Protein AF-0000000086753015 (afdb_homodimer)

Radius of gyration: 25.17 Å; Cα contacts (8 Å, |Δi|>4): 1029; chains: 2; bounding box: 59×76×66 Å

Nearest PDB structures (foldseek):
  5che-assembly1_C  TM=9.799E-01  e=1.518E-34  Arabidopsis thaliana
  5che-assembly1_D  TM=9.811E-01  e=5.396E-34  Arabidopsis thaliana
  5bnc-assembly1_B  TM=7.273E-01  e=2.057E-15  Mycolicibacterium smegmatis MC2 155
  2hq9-assembly1_B  TM=8.056E-01  e=3.494E-04  Mesorhizobium loti
  2hq9-assembly1_A  TM=7.394E-01  e=3.494E-04  Mesorhizobium loti

pLDDT: mean 88.73, std 11.27, range [31.31, 98.06]

Sequence (492 aa):
MELSSVGTLSTLTQDGWPLGLGVRFAVDSEGTPIVCVNASNRQFSMDKRSTLHVQLEQSGSRSPQCTIQGSLDKPEERMLLKKFHSTFEKRFGKEVNEDFIYIVTVERVFQMEDFMEDGTWITSSDYKLANPDPLRDFAERIVEEINTHNMEDVRRFCNIFVDLDFQVSEAKMVWVDRLGFDMRLISPQNGIFEVRIPFPREVTDEKGVKSSFNGMSQLAWEVEKNYHAPDFKKVKQLKNITCRGHMELSSVGTLSTLTQDGWPLGLGVRFAVDSEGTPIVCVNASNRQFSMDKRSTLHVQLEQSGSRSPQCTIQGSLDKPEERMLLKKFHSTFEKRFGKEVNEDFIYIVTVERVFQMEDFMEDGTWITSSDYKLANPDPLRDFAERIVEEINTHNMEDVRRFCNIFVDLDFQVSEAKMVWVDRLGFDMRLISPQNGIFEVRIPFPREVTDEKGVKSSFNGMSQLAWEVEKNYHAPDFKKVKQLKNITCRGH

Structure (mmCIF, N/CA/C/O backbone):
data_AF-0000000086753015-model_v1
#
loop_
_entity.id
_entity.type
_entity.pdbx_description
1 polymer 'Proton gradient regulation 7'
#
loop_
_atom_site.group_PDB
_atom_site.id
_atom_site.type_symbol
_atom_site.label_atom_id
_atom_site.label_alt_id
_atom_site.label_comp_id
_atom_site.label_asym_id
_atom_site.label_entity_id
_atom_site.label_seq_id
_atom_site.pdbx_PDB_ins_code
_atom_site.Cartn_x
_atom_site.Cartn_y
_atom_site.Cartn_z
_atom_site.occupancy
_atom_site.B_iso_or_equiv
_atom_site.auth_seq_id
_atom_site.auth_comp_id
_atom_site.auth_asym_id
_atom_site.auth_atom_id
_atom_site.pdbx_PDB_model_num
ATOM 1 N N . MET A 1 1 ? -7.793 -7.332 -7.699 1 92.12 1 MET A N 1
ATOM 2 C CA . MET A 1 1 ? -8.602 -6.121 -7.812 1 92.12 1 MET A CA 1
ATOM 3 C C . MET A 1 1 ? -9.75 -6.129 -6.809 1 92.12 1 MET A C 1
ATOM 5 O O . MET A 1 1 ? -10.078 -5.094 -6.227 1 92.12 1 MET A O 1
ATOM 9 N N . GLU A 1 2 ? -10.336 -7.309 -6.613 1 88.88 2 GLU A N 1
ATOM 10 C CA . GLU A 1 2 ? -11.477 -7.391 -5.703 1 88.88 2 GLU A CA 1
ATOM 11 C C . GLU A 1 2 ? -11.023 -7.316 -4.246 1 88.88 2 GLU A C 1
ATOM 13 O O . GLU A 1 2 ? -11.797 -6.914 -3.373 1 88.88 2 GLU A O 1
ATOM 18 N N . LEU A 1 3 ? -9.797 -7.645 -4.031 1 91.56 3 LEU A N 1
ATOM 19 C CA . LEU A 1 3 ? -9.336 -7.762 -2.652 1 91.56 3 LEU A CA 1
ATOM 20 C C . LEU A 1 3 ? -8.648 -6.477 -2.197 1 91.56 3 LEU A C 1
ATOM 22 O O . LEU A 1 3 ? -8.297 -6.336 -1.025 1 91.56 3 LEU A O 1
ATOM 26 N N . SER A 1 4 ? -8.445 -5.566 -3.1 1 93.19 4 SER A N 1
ATOM 27 C CA . SER A 1 4 ? -7.82 -4.293 -2.756 1 93.19 4 SER A CA 1
ATOM 28 C C . SER A 1 4 ? -8.773 -3.127 -3.002 1 93.19 4 SER A C 1
ATOM 30 O O . SER A 1 4 ? -9.664 -3.217 -3.846 1 93.19 4 SER A O 1
ATOM 32 N N . SER A 1 5 ? -8.578 -2.033 -2.244 1 93.88 5 SER A N 1
ATOM 33 C CA . SER A 1 5 ? -9.445 -0.87 -2.4 1 93.88 5 SER A CA 1
ATOM 34 C C . SER A 1 5 ? -8.641 0.39 -2.688 1 93.88 5 SER A C 1
ATOM 36 O O . SER A 1 5 ? -9.203 1.468 -2.881 1 93.88 5 SER A O 1
ATOM 38 N N . VAL A 1 6 ? -7.332 0.224 -2.615 1 94.25 6 VAL A N 1
ATOM 39 C CA . VAL A 1 6 ? -6.441 1.356 -2.848 1 94.25 6 VAL A CA 1
ATOM 40 C C . VAL A 1 6 ? -5.457 1.018 -3.967 1 94.25 6 VAL A C 1
ATOM 42 O O . VAL A 1 6 ? -5.008 -0.124 -4.078 1 94.25 6 VAL A O 1
ATOM 45 N N . GLY A 1 7 ? -5.191 1.946 -4.785 1 96.5 7 GLY A N 1
ATOM 46 C CA . GLY A 1 7 ? -4.203 1.822 -5.844 1 96.5 7 GLY A CA 1
ATOM 47 C C . GLY A 1 7 ? -3.547 3.141 -6.207 1 96.5 7 GLY A C 1
ATOM 48 O O . GLY A 1 7 ? -3.771 4.156 -5.543 1 96.5 7 GLY A O 1
ATOM 49 N N . THR A 1 8 ? -2.625 3.059 -7.16 1 96.81 8 THR A N 1
ATOM 50 C CA . THR A 1 8 ? -1.974 4.254 -7.68 1 96.81 8 THR A CA 1
ATOM 51 C C . THR A 1 8 ? -2.412 4.531 -9.117 1 96.81 8 THR A C 1
ATOM 53 O O . THR A 1 8 ? -2.162 3.723 -10.016 1 96.81 8 THR A O 1
ATOM 56 N N . LEU A 1 9 ? -3.055 5.668 -9.281 1 95.88 9 LEU A N 1
ATOM 57 C CA . LEU A 1 9 ? -3.439 6.121 -10.609 1 95.88 9 LEU A CA 1
ATOM 58 C C . LEU A 1 9 ? -2.346 6.984 -11.227 1 95.88 9 LEU A C 1
ATOM 60 O O . LEU A 1 9 ? -1.986 8.031 -10.68 1 95.88 9 LEU A O 1
ATOM 64 N N . SER A 1 10 ? -1.801 6.488 -12.32 1 95 10 SER A N 1
ATOM 65 C CA . SER A 1 10 ? -0.786 7.242 -13.047 1 95 10 SER A CA 1
ATOM 66 C C . SER A 1 10 ? -1.364 7.863 -14.312 1 95 10 SER A C 1
ATOM 68 O O . SER A 1 10 ? -1.946 7.168 -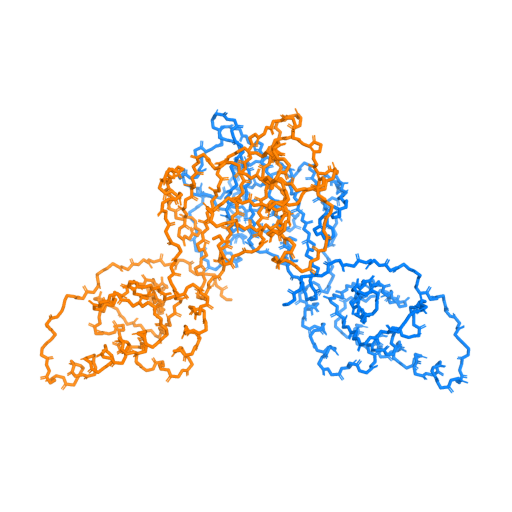15.141 1 95 10 SER A O 1
ATOM 70 N N . THR A 1 11 ? -1.231 9.156 -14.398 1 93.69 11 THR A N 1
ATOM 71 C CA . THR A 1 11 ? -1.692 9.906 -15.562 1 93.69 11 THR A CA 1
ATOM 72 C C . THR A 1 11 ? -0.58 10.805 -16.109 1 93.69 11 THR A C 1
ATOM 74 O O . THR A 1 11 ? 0.524 10.828 -15.555 1 93.69 11 THR A O 1
ATOM 77 N N . LEU A 1 12 ? -0.9 11.453 -17.25 1 92.25 12 LEU A N 1
ATOM 78 C CA . LEU A 1 12 ? 0.062 12.375 -17.844 1 92.25 12 LEU A CA 1
ATOM 79 C C . LEU A 1 12 ? -0.306 13.82 -17.531 1 92.25 12 LEU A C 1
ATOM 81 O O . LEU A 1 12 ? -1.456 14.227 -17.719 1 92.25 12 LEU A O 1
ATOM 85 N N . THR A 1 13 ? 0.685 14.523 -17.031 1 88.62 13 THR A N 1
ATOM 86 C CA . THR A 1 13 ? 0.485 15.961 -16.859 1 88.62 13 THR A CA 1
ATOM 87 C C . THR A 1 13 ? 0.496 16.672 -18.203 1 88.62 13 THR A C 1
ATOM 89 O O . THR A 1 13 ? 0.802 16.062 -19.234 1 88.62 13 THR A O 1
ATOM 92 N N . GLN A 1 14 ? 0.13 17.953 -18.188 1 85.75 14 GLN A N 1
ATOM 93 C CA . GLN A 1 14 ? 0.116 18.75 -19.406 1 85.75 14 GLN A CA 1
ATOM 94 C C . GLN A 1 14 ? 1.496 18.781 -20.062 1 85.75 14 GLN A C 1
ATOM 96 O O . GLN A 1 14 ? 1.609 18.797 -21.281 1 85.75 14 GLN A O 1
ATOM 101 N N . ASP A 1 15 ? 2.584 18.703 -19.25 1 85.56 15 ASP A N 1
ATOM 102 C CA . ASP A 1 15 ? 3.951 18.766 -19.766 1 85.56 15 ASP A CA 1
ATOM 103 C C . ASP A 1 15 ? 4.473 17.359 -20.078 1 85.56 15 ASP A C 1
ATOM 105 O O . ASP A 1 15 ? 5.664 17.188 -20.344 1 85.56 15 ASP A O 1
ATOM 109 N N . GLY A 1 16 ? 3.602 16.359 -19.922 1 86.81 16 GLY A N 1
ATOM 110 C CA . GLY A 1 16 ? 3.936 15.023 -20.359 1 86.81 16 GLY A CA 1
ATOM 111 C C . GLY A 1 16 ? 4.598 14.18 -19.297 1 86.81 16 GLY A C 1
ATOM 112 O O . GLY A 1 16 ? 5.141 13.109 -19.578 1 86.81 16 GLY A O 1
ATOM 113 N N . TRP A 1 17 ? 4.586 14.68 -18.047 1 89.75 17 TRP A N 1
ATOM 114 C CA . TRP A 1 17 ? 5.148 13.898 -16.953 1 89.75 17 TRP A CA 1
ATOM 115 C C . TRP A 1 17 ? 4.141 12.883 -16.438 1 89.75 17 TRP A C 1
ATOM 117 O O . TRP A 1 17 ? 2.947 13.18 -16.328 1 89.75 17 TRP A O 1
ATOM 127 N N . PRO A 1 18 ? 4.676 11.648 -16.219 1 92.62 18 PRO A N 1
ATOM 128 C CA . PRO A 1 18 ? 3.773 10.766 -15.484 1 92.62 18 PRO A CA 1
ATOM 129 C C . PRO A 1 18 ? 3.543 11.234 -14.047 1 92.62 18 PRO A C 1
ATOM 131 O O . PRO A 1 18 ? 4.465 11.734 -13.398 1 92.62 18 PRO A O 1
ATOM 134 N N . LEU A 1 19 ? 2.381 11.156 -13.594 1 92.62 19 LEU A N 1
ATOM 135 C CA . LEU A 1 19 ? 2.039 11.516 -12.219 1 92.62 19 LEU A CA 1
ATOM 136 C C . LEU A 1 19 ? 1.211 10.414 -11.562 1 92.62 19 LEU A C 1
ATOM 138 O O . LEU A 1 19 ? 0.123 10.086 -12.039 1 92.62 19 LEU A O 1
ATOM 142 N N . GLY A 1 20 ? 1.789 9.844 -10.547 1 93.69 20 GLY A N 1
ATOM 143 C CA . GLY A 1 20 ? 1.09 8.828 -9.781 1 93.69 20 GLY A CA 1
ATOM 144 C C . GLY A 1 20 ? 0.472 9.359 -8.5 1 93.69 20 GLY A C 1
ATOM 145 O O . GLY A 1 20 ? 1.146 10.023 -7.711 1 93.69 20 GLY A O 1
ATOM 146 N N . LEU A 1 21 ? -0.814 9.07 -8.297 1 93.44 21 LEU A N 1
ATOM 147 C CA . LEU A 1 21 ? -1.536 9.453 -7.09 1 93.44 21 LEU A CA 1
ATOM 148 C C . LEU A 1 21 ? -2.277 8.258 -6.5 1 93.44 21 LEU A C 1
ATOM 150 O O . LEU A 1 21 ? -2.832 7.441 -7.238 1 93.44 21 LEU A O 1
ATOM 154 N N . GLY A 1 22 ? -2.232 8.25 -5.227 1 94.88 22 GLY A N 1
ATOM 155 C CA . GLY A 1 22 ? -3.039 7.238 -4.57 1 94.88 22 GLY A CA 1
ATOM 156 C C . GLY A 1 22 ? -4.531 7.5 -4.672 1 94.88 22 GLY A C 1
ATOM 157 O O . GLY A 1 22 ? -4.984 8.625 -4.449 1 94.88 22 GLY A O 1
ATOM 158 N N . VAL A 1 23 ? -5.266 6.43 -4.992 1 93.81 23 VAL A N 1
ATOM 159 C CA . VAL A 1 23 ? -6.711 6.562 -5.133 1 93.81 23 VAL A CA 1
ATOM 160 C C . VAL A 1 23 ? -7.402 5.355 -4.504 1 93.81 23 VAL A C 1
ATOM 162 O O . VAL A 1 23 ? -6.82 4.27 -4.418 1 93.81 23 VAL A O 1
ATOM 165 N N . ARG A 1 24 ? -8.562 5.648 -4.062 1 93.31 24 ARG A N 1
ATOM 166 C CA . ARG A 1 24 ? -9.477 4.555 -3.742 1 93.31 24 ARG A CA 1
ATOM 167 C C . ARG A 1 24 ? -10.242 4.102 -4.98 1 93.31 24 ARG A C 1
ATOM 169 O O . ARG A 1 24 ? -10.57 4.918 -5.844 1 93.31 24 ARG A O 1
ATOM 176 N N . PHE A 1 25 ? -10.523 2.789 -5.039 1 96.5 25 PHE A N 1
ATOM 177 C CA . PHE A 1 25 ? -11.242 2.314 -6.211 1 96.5 25 PHE A CA 1
ATOM 178 C C . PHE A 1 25 ? -12.188 1.172 -5.84 1 96.5 25 PHE A C 1
ATOM 180 O O . PHE A 1 25 ? -11.969 0.488 -4.836 1 96.5 25 PHE A O 1
ATOM 187 N N . ALA A 1 26 ? -13.211 1.084 -6.59 1 97.12 26 ALA A N 1
ATOM 188 C CA . ALA A 1 26 ? -14.117 -0.063 -6.613 1 97.12 26 ALA A CA 1
ATOM 189 C C . ALA A 1 26 ? -14.078 -0.76 -7.969 1 97.12 26 ALA A C 1
ATOM 191 O O . ALA A 1 26 ? -13.484 -0.25 -8.922 1 97.12 26 ALA A O 1
ATOM 192 N N . VAL A 1 27 ? -14.516 -1.938 -7.988 1 96.56 27 VAL A N 1
ATOM 193 C CA . VAL A 1 27 ? -14.641 -2.668 -9.242 1 96.56 27 VAL A CA 1
ATOM 194 C C . VAL A 1 27 ? -16.078 -3.115 -9.445 1 96.56 27 VAL A C 1
ATOM 196 O O . VAL A 1 27 ? -16.734 -3.578 -8.508 1 96.56 27 VAL A O 1
ATOM 199 N N . ASP A 1 28 ? -16.594 -2.877 -10.648 1 94.81 28 ASP A N 1
ATOM 200 C CA . ASP A 1 28 ? -17.953 -3.342 -10.891 1 94.81 28 ASP A CA 1
ATOM 201 C C . ASP A 1 28 ? -17.984 -4.832 -11.219 1 94.81 28 ASP A C 1
ATOM 203 O O . ASP A 1 28 ? -16.953 -5.504 -11.156 1 94.81 28 ASP A O 1
ATOM 207 N N . SER A 1 29 ? -19.125 -5.375 -11.578 1 91 29 SER A N 1
ATOM 208 C CA . SER A 1 29 ? -19.297 -6.809 -11.766 1 91 29 SER A CA 1
ATOM 209 C C . SER A 1 29 ? -18.531 -7.301 -12.984 1 91 29 SER A C 1
ATOM 211 O O . SER A 1 29 ? -18.203 -8.484 -13.086 1 91 29 SER A O 1
ATOM 213 N N . GLU A 1 30 ? -18.219 -6.363 -13.922 1 91.25 30 GLU A N 1
ATOM 214 C CA . GLU A 1 30 ? -17.484 -6.734 -15.133 1 91.25 30 GLU A CA 1
ATOM 215 C C . GLU A 1 30 ? -15.992 -6.5 -14.969 1 91.25 30 GLU A C 1
ATOM 217 O O . GLU A 1 30 ? -15.219 -6.703 -15.906 1 91.25 30 GLU A O 1
ATOM 222 N N . GLY A 1 31 ? -15.555 -6.07 -13.844 1 94.12 31 GLY A N 1
ATOM 223 C CA . GLY A 1 31 ? -14.141 -5.863 -13.562 1 94.12 31 GLY A CA 1
ATOM 224 C C . GLY A 1 31 ? -13.672 -4.453 -13.875 1 94.12 31 GLY A C 1
ATOM 225 O O . GLY A 1 31 ? -12.477 -4.164 -13.82 1 94.12 31 GLY A O 1
ATOM 226 N N . THR A 1 32 ? -14.609 -3.539 -14.18 1 96 32 THR A N 1
ATOM 227 C CA . THR A 1 32 ? -14.234 -2.166 -14.516 1 96 32 THR A CA 1
ATOM 228 C C . THR A 1 32 ? -13.852 -1.392 -13.258 1 96 32 THR A C 1
ATOM 230 O O . THR A 1 32 ? -14.648 -1.263 -12.328 1 96 32 THR A O 1
ATOM 233 N N . PRO A 1 33 ? -12.664 -0.852 -13.242 1 97.81 33 PRO A N 1
ATOM 234 C CA . PRO A 1 33 ? -12.297 -0.035 -12.086 1 97.81 33 PRO A CA 1
ATOM 235 C C . PRO A 1 33 ? -13.023 1.308 -12.055 1 97.81 33 PRO A C 1
ATOM 237 O O . PRO A 1 33 ? -13.133 1.979 -13.086 1 97.81 33 PRO A O 1
ATOM 240 N N . ILE A 1 34 ? -13.531 1.622 -10.953 1 97.44 34 ILE A N 1
ATOM 241 C CA . ILE A 1 34 ? -14.172 2.902 -10.664 1 97.44 34 ILE A CA 1
ATOM 242 C C . ILE A 1 34 ? -13.312 3.695 -9.68 1 97.44 34 ILE A C 1
ATOM 244 O O . ILE A 1 34 ? -13 3.207 -8.586 1 97.44 34 ILE A O 1
ATOM 248 N N . VAL A 1 35 ? -12.914 4.879 -10.078 1 95.5 35 VAL A N 1
ATOM 249 C CA . VAL A 1 35 ? -12.055 5.672 -9.211 1 95.5 35 VAL A CA 1
ATOM 250 C C . VAL A 1 35 ? -12.711 7.016 -8.914 1 95.5 35 VAL A C 1
ATOM 252 O O . VAL A 1 35 ? -13.555 7.484 -9.68 1 95.5 35 VAL A O 1
ATOM 255 N N . CYS A 1 36 ? -12.359 7.562 -7.832 1 91.56 36 CYS A N 1
ATOM 256 C CA . CYS A 1 36 ? -12.789 8.898 -7.43 1 91.56 36 CYS A CA 1
ATOM 257 C C . CYS A 1 36 ? -11.617 9.875 -7.449 1 91.56 36 CYS A C 1
ATOM 259 O O . CYS A 1 36 ? -10.641 9.695 -6.723 1 91.56 36 CYS A O 1
ATOM 261 N N . VAL A 1 37 ? -11.719 10.82 -8.305 1 86.5 37 VAL A N 1
ATOM 262 C CA . VAL A 1 37 ? -10.633 11.781 -8.477 1 86.5 37 VAL A CA 1
ATOM 263 C C . VAL A 1 37 ? -11.172 13.203 -8.273 1 86.5 37 VAL A C 1
ATOM 265 O O . VAL A 1 37 ? -12.195 13.57 -8.844 1 86.5 37 VAL A O 1
ATOM 268 N N . ASN A 1 38 ? -10.492 13.93 -7.383 1 80.12 38 ASN A N 1
ATOM 269 C CA . ASN A 1 38 ? -10.977 15.281 -7.141 1 80.12 38 ASN A CA 1
ATOM 270 C C . ASN A 1 38 ? -10.562 16.234 -8.258 1 80.12 38 ASN A C 1
ATOM 272 O O . ASN A 1 38 ? -9.82 15.844 -9.164 1 80.12 38 ASN A O 1
ATOM 276 N N . ALA A 1 39 ? -11.18 17.438 -8.227 1 68.44 39 ALA A N 1
ATOM 277 C CA . ALA A 1 39 ? -11.008 18.438 -9.289 1 68.44 39 ALA A CA 1
ATOM 278 C C . ALA A 1 39 ? -9.547 18.859 -9.406 1 68.44 39 ALA A C 1
ATOM 280 O O . ALA A 1 39 ? -9.039 19.078 -10.508 1 68.44 39 ALA A O 1
ATOM 281 N N . SER A 1 40 ? -8.898 18.953 -8.305 1 66.38 40 SER A N 1
ATOM 282 C CA . SER A 1 40 ? -7.512 19.422 -8.305 1 66.38 40 SER A CA 1
ATOM 283 C C . SER A 1 40 ? -6.59 18.406 -8.969 1 66.38 40 SER A C 1
ATOM 285 O O . SER A 1 40 ? -5.555 18.766 -9.539 1 66.38 40 SER A O 1
ATOM 287 N N . ASN A 1 41 ? -7.031 17.234 -8.836 1 63.91 41 ASN A N 1
ATOM 288 C CA . ASN A 1 41 ? -6.219 16.156 -9.391 1 63.91 41 ASN A CA 1
ATOM 289 C C . ASN A 1 41 ? -6.512 15.938 -10.875 1 63.91 41 ASN A C 1
ATOM 291 O O . ASN A 1 41 ? -5.738 15.281 -11.578 1 63.91 41 ASN A O 1
ATOM 295 N N . ARG A 1 42 ? -7.688 16.391 -11.289 1 59.19 42 ARG A N 1
ATOM 296 C CA . ARG A 1 42 ? -8.148 16.234 -12.664 1 59.19 42 ARG A CA 1
ATOM 297 C C . ARG A 1 42 ? -7.262 17.016 -13.633 1 59.19 42 ARG A C 1
ATOM 299 O O . ARG A 1 42 ? -7.254 16.75 -14.836 1 59.19 42 ARG A O 1
ATOM 306 N N . GLN A 1 43 ? -6.754 18.094 -13.133 1 56.78 43 GLN A N 1
ATOM 307 C CA . GLN A 1 43 ? -5.996 18.922 -14.055 1 56.78 43 GLN A CA 1
ATOM 308 C C . GLN A 1 43 ? -5.121 18.078 -14.977 1 56.78 43 GLN A C 1
ATOM 310 O O . GLN A 1 43 ? -4.672 18.547 -16.016 1 56.78 43 GLN A O 1
ATOM 315 N N . PHE A 1 44 ? -4.988 16.875 -14.594 1 52.81 44 PHE A N 1
ATOM 316 C CA . PHE A 1 44 ? -3.979 16.125 -15.336 1 52.81 44 PHE A CA 1
ATOM 317 C C . PHE A 1 44 ? -4.574 15.531 -16.609 1 52.81 44 PHE A C 1
ATOM 319 O O . PHE A 1 44 ? -3.867 14.891 -17.391 1 52.81 44 PHE A O 1
ATOM 326 N N . SER A 1 45 ? -5.863 15.609 -16.75 1 57.81 45 SER A N 1
ATOM 327 C CA . SER A 1 45 ? -6.211 14.586 -17.734 1 57.81 45 SER A CA 1
ATOM 328 C C . SER A 1 45 ? -6.688 15.219 -19.047 1 57.81 45 SER A C 1
ATOM 330 O O . SER A 1 45 ? -7.891 15.344 -19.266 1 57.81 45 SER A O 1
ATOM 332 N N . MET A 1 46 ? -5.977 16.156 -19.625 1 65.5 46 MET A N 1
ATOM 333 C CA . MET A 1 46 ? -6.332 16.234 -21.047 1 65.5 46 MET A CA 1
ATOM 334 C C . MET A 1 46 ? -6.02 14.922 -21.75 1 65.5 46 MET A C 1
ATOM 336 O O . MET A 1 46 ? -6.789 14.484 -22.609 1 65.5 46 MET A O 1
ATOM 340 N N . ASP A 1 47 ? -4.984 14.219 -21.406 1 85.69 47 ASP A N 1
ATOM 341 C CA . ASP A 1 47 ? -4.617 12.898 -21.906 1 85.69 47 ASP A CA 1
ATOM 342 C C . ASP A 1 47 ? -5.23 11.797 -21.047 1 85.69 47 ASP A C 1
ATOM 344 O O . ASP A 1 47 ? -4.969 11.719 -19.844 1 85.69 47 ASP A O 1
ATOM 348 N N . LYS A 1 48 ? -6.094 11.008 -21.688 1 91.75 48 LYS A N 1
ATOM 349 C CA . LYS A 1 48 ? -6.871 10.016 -20.953 1 91.75 48 LYS A CA 1
ATOM 350 C C . LYS A 1 48 ? -6.027 8.781 -20.641 1 91.75 48 LYS A C 1
ATOM 352 O O . LYS A 1 48 ? -6.434 7.93 -19.844 1 91.75 48 LYS A O 1
ATOM 357 N N . ARG A 1 49 ? -4.883 8.688 -21.312 1 95.38 49 ARG A N 1
ATOM 358 C CA . ARG A 1 49 ? -4.023 7.539 -21.062 1 95.38 49 ARG A CA 1
ATOM 359 C C . ARG A 1 49 ? -3.637 7.461 -19.578 1 95.38 49 ARG A C 1
ATOM 361 O O . ARG A 1 49 ? -3.119 8.43 -19.016 1 95.38 49 ARG A O 1
ATOM 368 N N . SER A 1 50 ? -3.893 6.281 -18.953 1 94.56 50 SER A N 1
ATOM 369 C CA . SER A 1 50 ? -3.672 6.117 -17.516 1 94.56 50 SER A CA 1
ATOM 370 C C . SER A 1 50 ? -3.385 4.664 -17.172 1 94.56 50 SER A C 1
ATOM 372 O O . SER A 1 50 ? -3.609 3.766 -17.984 1 94.56 50 SER A O 1
ATOM 374 N N . THR A 1 51 ? -2.797 4.48 -16.078 1 96.44 51 THR A N 1
ATOM 375 C CA . THR A 1 51 ? -2.656 3.148 -15.5 1 96.44 51 THR A CA 1
ATOM 376 C C . THR A 1 51 ? -3.078 3.145 -14.039 1 96.44 51 THR A C 1
ATOM 378 O O . THR A 1 51 ? -2.879 4.133 -13.328 1 96.44 51 THR A O 1
ATOM 381 N N . LEU A 1 52 ? -3.723 2.127 -13.625 1 97.81 52 LEU A N 1
ATOM 382 C CA . LEU A 1 52 ? -4.035 1.864 -12.227 1 97.81 52 LEU A CA 1
ATOM 383 C C . LEU A 1 52 ? -3.223 0.686 -11.703 1 97.81 52 LEU A C 1
ATOM 385 O O . LEU A 1 52 ? -3.422 -0.452 -12.133 1 97.81 52 LEU A O 1
ATOM 389 N N . HIS A 1 53 ? -2.303 0.983 -10.852 1 98 53 HIS A N 1
ATOM 390 C CA . HIS A 1 53 ? -1.484 -0.051 -10.227 1 98 53 HIS A CA 1
ATOM 391 C C . HIS A 1 53 ? -2.086 -0.501 -8.898 1 98 53 HIS A C 1
ATOM 393 O O . HIS A 1 53 ? -2.457 0.329 -8.062 1 98 53 HIS A O 1
ATOM 399 N N . VAL A 1 54 ? -2.189 -1.802 -8.719 1 97.88 54 VAL A N 1
ATOM 400 C CA . VAL A 1 54 ? -2.764 -2.383 -7.504 1 97.88 54 VAL A CA 1
ATOM 401 C C . VAL A 1 54 ? -1.863 -3.506 -6.992 1 97.88 54 VAL A C 1
ATOM 403 O O . VAL A 1 54 ? -1.418 -4.355 -7.77 1 97.88 54 VAL A O 1
ATOM 406 N N . GLN A 1 55 ? -1.59 -3.375 -5.746 1 94.94 55 GLN A N 1
ATOM 407 C CA . GLN A 1 55 ? -0.795 -4.402 -5.082 1 94.94 55 GLN A CA 1
ATOM 408 C C . GLN A 1 55 ? -1.609 -5.113 -4.004 1 94.94 55 GLN A C 1
ATOM 410 O O . GLN A 1 55 ? -2.453 -4.5 -3.348 1 94.94 55 GLN A O 1
ATOM 415 N N . LEU A 1 56 ? -1.369 -6.402 -3.873 1 91.25 56 LEU A N 1
ATOM 416 C CA . LEU A 1 56 ? -1.991 -7.176 -2.807 1 91.25 56 LEU A CA 1
ATOM 417 C C . LEU A 1 56 ? -0.942 -7.695 -1.828 1 91.25 56 LEU A C 1
ATOM 419 O O . LEU A 1 56 ? -0.074 -8.484 -2.203 1 91.25 56 LEU A O 1
ATOM 423 N N . GLU A 1 57 ? -1.056 -7.176 -0.629 1 82.69 57 GLU A N 1
ATOM 424 C CA . GLU A 1 57 ? -0.151 -7.672 0.404 1 82.69 57 GLU A CA 1
ATOM 425 C C . GLU A 1 57 ? -0.614 -9.023 0.939 1 82.69 57 GLU A C 1
ATOM 427 O O . GLU A 1 57 ? -1.778 -9.188 1.314 1 82.69 57 GLU A O 1
ATOM 432 N N . GLN A 1 58 ? 0.186 -10 0.789 1 80.25 58 GLN A N 1
ATOM 433 C CA . GLN A 1 58 ? -0.103 -11.336 1.31 1 80.25 58 GLN A CA 1
ATOM 434 C C . GLN A 1 58 ? 0.841 -11.695 2.453 1 80.25 58 GLN A C 1
ATOM 436 O O . GLN A 1 58 ? 1.853 -11.023 2.666 1 80.25 58 GLN A O 1
ATOM 441 N N . SER A 1 59 ? 0.36 -12.727 3.119 1 70.62 59 SER A N 1
ATOM 442 C CA . SER A 1 59 ? 1.202 -13.211 4.211 1 70.62 59 SER A CA 1
ATOM 443 C C . SER A 1 59 ? 2.547 -13.711 3.691 1 70.62 59 SER A C 1
ATOM 445 O O . SER A 1 59 ? 2.625 -14.273 2.6 1 70.62 59 SER A O 1
ATOM 447 N N . GLY A 1 60 ? 3.717 -13.617 4.305 1 60.31 60 GLY A N 1
ATOM 448 C CA . GLY A 1 60 ? 4.988 -14.242 3.969 1 60.31 60 GLY A CA 1
ATOM 449 C C . GLY A 1 60 ? 5.84 -13.398 3.041 1 60.31 60 GLY A C 1
ATOM 450 O O . GLY A 1 60 ? 6.918 -13.828 2.617 1 60.31 60 GLY A O 1
ATOM 451 N N . SER A 1 61 ? 5.418 -12.445 2.418 1 66.12 61 SER A N 1
ATOM 452 C CA . SER A 1 61 ? 6.25 -11.477 1.714 1 66.12 61 SER A CA 1
ATOM 453 C C . SER A 1 61 ? 5.844 -11.359 0.248 1 66.12 61 SER A C 1
ATOM 455 O O . SER A 1 61 ? 6.262 -10.43 -0.446 1 66.12 61 SER A O 1
ATOM 457 N N . ARG A 1 62 ? 5.074 -12.266 -0.213 1 76.31 62 ARG A N 1
ATOM 458 C CA . ARG A 1 62 ? 4.656 -12.141 -1.605 1 76.31 62 ARG A CA 1
ATOM 459 C C . ARG A 1 62 ? 3.736 -10.938 -1.792 1 76.31 62 ARG A C 1
ATOM 461 O O . ARG A 1 62 ? 2.871 -10.68 -0.954 1 76.31 62 ARG A O 1
ATOM 468 N N . SER A 1 63 ? 4.035 -10.289 -2.885 1 85.19 63 SER A N 1
ATOM 469 C CA . SER A 1 63 ? 3.248 -9.094 -3.154 1 85.19 63 SER A CA 1
ATOM 470 C C . SER A 1 63 ? 2.777 -9.055 -4.605 1 85.19 63 SER A C 1
ATOM 472 O O . SER A 1 63 ? 3.252 -8.234 -5.395 1 85.19 63 SER A O 1
ATOM 474 N N . PRO A 1 64 ? 1.829 -10.008 -4.938 1 90.62 64 PRO A N 1
ATOM 475 C CA . PRO A 1 64 ? 1.293 -9.891 -6.297 1 90.62 64 PRO A CA 1
ATOM 476 C C . PRO A 1 64 ? 0.771 -8.492 -6.609 1 90.62 64 PRO A C 1
ATOM 478 O O . PRO A 1 64 ? 0.3 -7.789 -5.711 1 90.62 64 PRO A O 1
ATOM 481 N N . GLN A 1 65 ? 0.986 -8.125 -7.859 1 94.94 65 GLN A N 1
ATOM 482 C CA . GLN A 1 65 ? 0.554 -6.797 -8.289 1 94.94 65 GLN A CA 1
ATOM 483 C C . GLN A 1 65 ? 0.066 -6.82 -9.734 1 94.94 65 GLN A C 1
ATOM 485 O O . GLN A 1 65 ? 0.428 -7.711 -10.508 1 94.94 65 GLN A O 1
ATOM 490 N N . CYS A 1 66 ? -0.798 -5.91 -10.047 1 96.62 66 CYS A N 1
ATOM 491 C CA . CYS A 1 66 ? -1.226 -5.723 -11.43 1 96.62 66 CYS A CA 1
ATOM 492 C C . CYS A 1 66 ? -1.33 -4.242 -11.773 1 96.62 66 CYS A C 1
ATOM 494 O O . CYS A 1 66 ? -1.575 -3.412 -10.898 1 96.62 66 CYS A O 1
ATOM 496 N N . THR A 1 67 ? -1.02 -3.955 -12.977 1 97.06 67 THR A N 1
ATOM 497 C CA . THR A 1 67 ? -1.184 -2.623 -13.547 1 97.06 67 THR A CA 1
ATOM 498 C C . THR A 1 67 ? -2.178 -2.65 -14.711 1 97.06 67 THR A C 1
ATOM 500 O O . THR A 1 67 ? -1.924 -3.281 -15.734 1 97.06 67 THR A O 1
ATOM 503 N N . ILE A 1 68 ? -3.291 -1.965 -14.516 1 97.81 68 ILE A N 1
ATOM 504 C CA . ILE A 1 68 ? -4.305 -1.847 -15.555 1 97.81 68 ILE A CA 1
ATOM 505 C C . ILE A 1 68 ? -3.992 -0.648 -16.453 1 97.81 68 ILE A C 1
ATOM 507 O O . ILE A 1 68 ? -4.012 0.497 -15.992 1 97.81 68 ILE A O 1
ATOM 511 N N . GLN A 1 69 ? -3.664 -0.977 -17.641 1 96.88 69 GLN A N 1
ATOM 512 C CA . GLN A 1 69 ? -3.48 0.075 -18.641 1 96.88 69 GLN A CA 1
ATOM 513 C C . GLN A 1 69 ? -4.781 0.36 -19.391 1 96.88 69 GLN A C 1
ATOM 515 O O . GLN A 1 69 ? -5.434 -0.561 -19.875 1 96.88 69 GLN A O 1
ATOM 520 N N . GLY A 1 70 ? -5.164 1.67 -19.359 1 96.88 70 GLY A N 1
ATOM 521 C CA . GLY A 1 70 ? -6.402 2.039 -20.031 1 96.88 70 GLY A CA 1
ATOM 522 C C . GLY A 1 70 ? -6.645 3.537 -20.047 1 96.88 70 GLY A C 1
ATOM 523 O O . GLY A 1 70 ? -5.699 4.324 -19.953 1 96.88 70 GLY A O 1
ATOM 524 N N . SER A 1 71 ? -7.898 3.877 -20.328 1 95.19 71 SER A N 1
ATOM 525 C CA . SER A 1 71 ? -8.289 5.277 -20.438 1 95.19 71 SER A CA 1
ATOM 526 C C . SER A 1 71 ? -9.164 5.707 -19.266 1 95.19 71 SER A C 1
ATOM 528 O O . SER A 1 71 ? -10.109 5.004 -18.906 1 95.19 71 SER A O 1
ATOM 530 N N . LEU A 1 72 ? -8.727 6.84 -18.688 1 94.5 72 LEU A N 1
ATOM 531 C CA . LEU A 1 72 ? -9.57 7.449 -17.656 1 94.5 72 LEU A CA 1
ATOM 532 C C . LEU A 1 72 ? -10.75 8.188 -18.281 1 94.5 72 LEU A C 1
ATOM 534 O O . LEU A 1 72 ? -10.562 9.203 -18.953 1 94.5 72 LEU A O 1
ATOM 538 N N . ASP A 1 73 ? -11.945 7.637 -18.047 1 93.06 73 ASP A N 1
ATOM 539 C CA . ASP A 1 73 ? -13.109 8.164 -18.75 1 93.06 73 ASP A CA 1
ATOM 540 C C . ASP A 1 73 ? -14.219 8.539 -17.766 1 93.06 73 ASP A C 1
ATOM 542 O O . ASP A 1 73 ? -14.336 7.945 -16.703 1 93.06 73 ASP A O 1
ATOM 546 N N . LYS A 1 74 ? -14.938 9.523 -18.203 1 91.19 74 LYS A N 1
ATOM 547 C CA . LYS A 1 74 ? -16.219 9.828 -17.562 1 91.19 74 LYS A CA 1
ATOM 548 C C . LYS A 1 74 ? -17.359 9.117 -18.281 1 91.19 74 LYS A C 1
ATOM 550 O O . LYS A 1 74 ? -17.516 9.227 -19.5 1 91.19 74 LYS A O 1
ATOM 555 N N . PRO A 1 75 ? -18.094 8.352 -17.469 1 91.25 75 PRO A N 1
ATOM 556 C CA . PRO A 1 75 ? -19.234 7.719 -18.141 1 91.25 75 PRO A CA 1
ATOM 557 C C . PRO A 1 75 ? -20.188 8.734 -18.75 1 91.25 75 PRO A C 1
ATOM 559 O O . PRO A 1 75 ? -20.625 9.664 -18.062 1 91.25 75 PRO A O 1
ATOM 562 N N . GLU A 1 76 ? -20.484 8.547 -19.984 1 90.06 76 GLU A N 1
ATOM 563 C CA . GLU A 1 76 ? -21.344 9.484 -20.688 1 90.06 76 GLU A CA 1
ATOM 564 C C . GLU A 1 76 ? -22.812 9.219 -20.391 1 90.06 76 GLU A C 1
ATOM 566 O O . GLU A 1 76 ? -23.609 10.148 -20.25 1 90.06 76 GLU A O 1
ATOM 571 N N . GLU A 1 77 ? -23.141 7.945 -20.344 1 94 77 GLU A N 1
ATOM 572 C CA . GLU A 1 77 ? -24.531 7.57 -20.062 1 94 77 GLU A CA 1
ATOM 573 C C . GLU A 1 77 ? -24.859 7.738 -18.594 1 94 77 GLU A C 1
ATOM 575 O O . GLU A 1 77 ? -24.203 7.156 -17.719 1 94 77 GLU A O 1
ATOM 580 N N . ARG A 1 78 ? -25.891 8.438 -18.328 1 93.88 78 ARG A N 1
ATOM 581 C CA . ARG A 1 78 ? -26.281 8.766 -16.969 1 93.88 78 ARG A CA 1
ATOM 582 C C . ARG A 1 78 ? -26.562 7.504 -16.156 1 93.88 78 ARG A C 1
ATOM 584 O O . ARG A 1 78 ? -26.219 7.422 -14.984 1 93.88 78 ARG A O 1
ATOM 591 N N . MET A 1 79 ? -27.203 6.625 -16.828 1 94.19 79 MET A N 1
ATOM 592 C CA . MET A 1 79 ? -27.547 5.391 -16.125 1 94.19 79 MET A CA 1
ATOM 593 C C . MET A 1 79 ? -26.297 4.648 -15.695 1 94.19 79 MET A C 1
ATOM 595 O O . MET A 1 79 ? -26.234 4.102 -14.594 1 94.19 79 MET A O 1
ATOM 599 N N . LEU A 1 80 ? -25.328 4.637 -16.531 1 94.56 80 LEU A N 1
ATOM 600 C CA . LEU A 1 80 ? -24.062 3.98 -16.219 1 94.56 80 LEU A CA 1
ATOM 601 C C . LEU A 1 80 ? -23.328 4.73 -15.102 1 94.56 80 LEU A C 1
ATOM 603 O O . LEU A 1 80 ? -22.75 4.109 -14.203 1 94.56 80 LEU A O 1
ATOM 607 N N . LEU A 1 81 ? -23.359 6.02 -15.188 1 95.56 81 LEU A N 1
ATOM 608 C CA . LEU A 1 81 ? -22.734 6.824 -14.156 1 95.56 81 LEU A CA 1
ATOM 609 C C . LEU A 1 81 ? -23.344 6.551 -12.789 1 95.56 81 LEU A C 1
ATOM 611 O O . LEU A 1 81 ? -22.641 6.387 -11.797 1 95.56 81 LEU A O 1
ATOM 615 N N . LYS A 1 82 ? -24.609 6.449 -12.727 1 95.38 82 LYS A N 1
ATOM 616 C CA . LYS A 1 82 ? -25.312 6.18 -11.477 1 95.38 82 LYS A CA 1
ATOM 617 C C . LYS A 1 82 ? -24.953 4.801 -10.93 1 95.38 82 LYS A C 1
ATOM 619 O O . LYS A 1 82 ? -24.797 4.633 -9.719 1 95.38 82 LYS A O 1
ATOM 624 N N . LYS A 1 83 ? -24.891 3.947 -11.875 1 96.5 83 LYS A N 1
ATOM 625 C CA . LYS A 1 83 ? -24.516 2.594 -11.477 1 96.5 83 LYS A CA 1
ATOM 626 C C . LYS A 1 83 ? -23.125 2.562 -10.867 1 96.5 83 LYS A C 1
ATOM 628 O O . LYS A 1 83 ? -22.906 1.963 -9.812 1 96.5 83 LYS A O 1
ATOM 633 N N . PHE A 1 84 ? -22.172 3.162 -11.492 1 96.44 84 PHE A N 1
ATOM 634 C CA . PHE A 1 84 ? -20.797 3.221 -11 1 96.44 84 PHE A CA 1
ATOM 635 C C . PHE A 1 84 ? -20.719 3.988 -9.688 1 96.44 84 PHE A C 1
ATOM 637 O O . PHE A 1 84 ? -20.016 3.586 -8.766 1 96.44 84 PHE A O 1
ATOM 644 N N . HIS A 1 85 ? -21.453 5.008 -9.695 1 96.62 85 HIS A N 1
ATOM 645 C CA . HIS A 1 85 ? -21.531 5.82 -8.492 1 96.62 85 HIS A CA 1
ATOM 646 C C . HIS A 1 85 ? -22.031 5 -7.305 1 96.62 85 HIS A C 1
ATOM 648 O O . HIS A 1 85 ? -21.438 5.023 -6.227 1 96.62 85 HIS A O 1
ATOM 654 N N . SER A 1 86 ? -23.047 4.25 -7.535 1 96.69 86 SER A N 1
ATOM 655 C CA . SER A 1 86 ? -23.625 3.404 -6.496 1 96.69 86 SER A CA 1
ATOM 656 C C . SER A 1 86 ? -22.641 2.324 -6.051 1 96.69 86 SER A C 1
ATOM 658 O O . SER A 1 86 ? -22.516 2.049 -4.859 1 96.69 86 SER A O 1
ATOM 660 N N . THR A 1 87 ? -21.984 1.767 -6.977 1 96.44 87 THR A N 1
ATOM 661 C CA . THR A 1 87 ? -20.984 0.737 -6.676 1 96.44 87 THR A CA 1
ATOM 662 C C . THR A 1 87 ? -19.875 1.296 -5.789 1 96.44 87 THR A C 1
ATOM 664 O O . THR A 1 87 ? -19.469 0.657 -4.816 1 96.44 87 THR A O 1
ATOM 667 N N . PHE A 1 88 ? -19.438 2.455 -6.125 1 96 88 PHE A N 1
ATOM 668 C CA . PHE A 1 88 ? -18.375 3.096 -5.367 1 96 88 PHE A CA 1
ATOM 669 C C . PHE A 1 88 ? -18.828 3.416 -3.949 1 96 88 PHE A C 1
ATOM 671 O O . PHE A 1 88 ? -18.141 3.109 -2.98 1 96 88 PHE A O 1
ATOM 678 N N . GLU A 1 89 ? -20.031 3.9 -3.791 1 94.19 89 GLU A N 1
ATOM 679 C CA . GLU A 1 89 ? -20.562 4.289 -2.486 1 94.19 89 GLU A CA 1
ATOM 680 C C . GLU A 1 89 ? -20.797 3.066 -1.602 1 94.19 89 GLU A C 1
ATOM 682 O O . GLU A 1 89 ? -20.562 3.119 -0.391 1 94.19 89 GLU A O 1
ATOM 687 N N . LYS A 1 90 ? -21.25 2.113 -2.211 1 93.5 90 LYS A N 1
ATOM 688 C CA . LYS A 1 90 ? -21.484 0.884 -1.456 1 93.5 90 LYS A CA 1
ATOM 689 C C . LYS A 1 90 ? -20.172 0.329 -0.901 1 93.5 90 LYS A C 1
ATOM 691 O O . LYS A 1 90 ? -20.125 -0.143 0.237 1 93.5 90 LYS A O 1
ATOM 696 N N . ARG A 1 91 ? -19.125 0.416 -1.661 1 93 91 ARG A N 1
ATOM 697 C CA . ARG A 1 91 ? -17.828 -0.129 -1.25 1 93 91 ARG A CA 1
ATOM 698 C C . ARG A 1 91 ? -17.266 0.651 -0.071 1 93 91 ARG A C 1
ATOM 700 O O . ARG A 1 91 ? -16.688 0.064 0.845 1 93 91 ARG A O 1
ATOM 707 N N . PHE A 1 92 ? -17.438 1.921 -0.048 1 89.69 92 PHE A N 1
ATOM 708 C CA . PHE A 1 92 ? -16.75 2.734 0.943 1 89.69 92 PHE A CA 1
A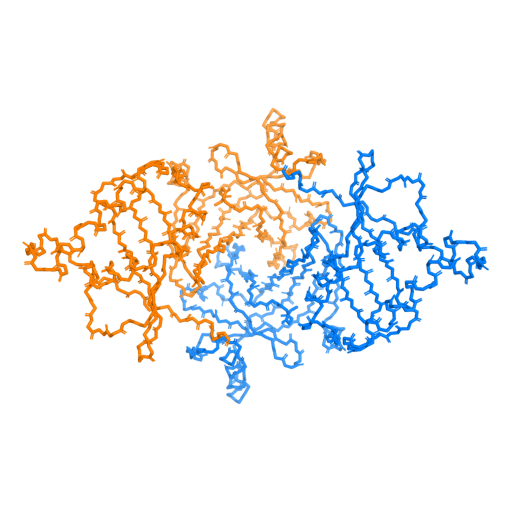TOM 709 C C . PHE A 1 92 ? -17.734 3.283 1.974 1 89.69 92 PHE A C 1
ATOM 711 O O . PHE A 1 92 ? -17.312 3.885 2.969 1 89.69 92 PHE A O 1
ATOM 718 N N . GLY A 1 93 ? -19 3.111 1.716 1 85 93 GLY A N 1
ATOM 719 C CA . GLY A 1 93 ? -20.016 3.486 2.684 1 85 93 GLY A CA 1
ATOM 720 C C . GLY A 1 93 ? -20.172 4.988 2.848 1 85 93 GLY A C 1
ATOM 721 O O . GLY A 1 93 ? -20.484 5.473 3.938 1 85 93 GLY A O 1
ATOM 722 N N . LYS A 1 94 ? -19.734 5.758 1.857 1 80.88 94 LYS A N 1
ATOM 723 C CA . LYS A 1 94 ? -19.844 7.215 1.924 1 80.88 94 LYS A CA 1
ATOM 724 C C . LYS A 1 94 ? -20.328 7.793 0.599 1 80.88 94 LYS A C 1
ATOM 726 O O . LYS A 1 94 ? -20 7.27 -0.469 1 80.88 94 LYS A O 1
ATOM 731 N N . GLU A 1 95 ? -20.969 8.867 0.818 1 84.06 95 GLU A N 1
ATOM 732 C CA . GLU A 1 95 ? -21.422 9.578 -0.374 1 84.06 95 GLU A CA 1
ATOM 733 C C . GLU A 1 95 ? -20.266 10.359 -1.009 1 84.06 95 GLU A C 1
ATOM 735 O O . GLU A 1 95 ? -19.469 10.977 -0.305 1 84.06 95 GLU A O 1
ATOM 740 N N . VAL A 1 96 ? -20.203 10.234 -2.238 1 87.19 96 VAL A N 1
ATOM 741 C CA . VAL A 1 96 ? -19.203 10.977 -2.996 1 87.19 96 VAL A CA 1
ATOM 742 C C . VAL A 1 96 ? -19.891 11.75 -4.125 1 87.19 96 VAL A C 1
ATOM 744 O O . VAL A 1 96 ? -20.938 11.336 -4.629 1 87.19 96 VAL A O 1
ATOM 747 N N . ASN A 1 97 ? -19.328 12.898 -4.414 1 89.56 97 ASN A N 1
ATOM 748 C CA . ASN A 1 97 ? -19.828 13.672 -5.543 1 89.56 97 ASN A CA 1
ATOM 749 C C . ASN A 1 97 ? -19.703 12.898 -6.852 1 89.56 97 ASN A C 1
ATOM 751 O O . ASN A 1 97 ? -18.625 12.43 -7.199 1 89.56 97 ASN A O 1
ATOM 755 N N . GLU A 1 98 ? -20.797 12.766 -7.523 1 90.75 98 GLU A N 1
ATOM 756 C CA . GLU A 1 98 ? -20.844 12.023 -8.781 1 90.75 98 GLU A CA 1
ATOM 757 C C . GLU A 1 98 ? -19.859 12.594 -9.797 1 90.75 98 GLU A C 1
ATOM 759 O O . GLU A 1 98 ? -19.328 11.867 -10.641 1 90.75 98 GLU A O 1
ATOM 764 N N . ASP A 1 99 ? -19.531 13.875 -9.672 1 88.94 99 ASP A N 1
ATOM 765 C CA . ASP A 1 99 ? -18.641 14.555 -10.617 1 88.94 99 ASP A CA 1
ATOM 766 C C . ASP A 1 99 ? -17.219 14.047 -10.469 1 88.94 99 ASP A C 1
ATOM 768 O O . ASP A 1 99 ? -16.391 14.258 -11.359 1 88.94 99 ASP A O 1
ATOM 772 N N . PHE A 1 100 ? -16.984 13.359 -9.383 1 91.06 100 PHE A N 1
ATOM 773 C CA . PHE A 1 100 ? -15.617 12.914 -9.117 1 91.06 100 PHE A CA 1
ATOM 774 C C . PHE A 1 100 ? -15.438 11.453 -9.523 1 91.06 100 PHE A C 1
ATOM 776 O O . PHE A 1 100 ? -14.344 10.906 -9.406 1 91.06 100 PHE A O 1
ATOM 783 N N . ILE A 1 101 ? -16.547 10.844 -10.109 1 93.44 101 ILE A N 1
ATOM 784 C CA . ILE A 1 101 ? -16.484 9.43 -10.445 1 93.44 101 ILE A CA 1
ATOM 785 C C . ILE A 1 101 ? -15.969 9.266 -11.875 1 93.44 101 ILE A C 1
ATOM 787 O O . ILE A 1 101 ? -16.5 9.867 -12.805 1 93.44 101 ILE A O 1
ATOM 791 N N . TYR A 1 102 ? -14.922 8.492 -12.047 1 94 102 TYR A N 1
ATOM 792 C CA . TYR A 1 102 ? -14.344 8.094 -13.32 1 94 102 TYR A CA 1
ATOM 793 C C . TYR A 1 102 ? -14.164 6.578 -13.391 1 94 102 TYR A C 1
ATOM 795 O O . TYR A 1 102 ? -14.242 5.891 -12.375 1 94 102 TYR A O 1
ATOM 803 N N . ILE A 1 103 ? -14.031 6.141 -14.602 1 96 103 ILE A N 1
ATOM 804 C CA . ILE A 1 103 ? -13.711 4.73 -14.789 1 96 103 ILE A CA 1
ATOM 805 C C . ILE A 1 103 ? -12.422 4.594 -15.586 1 96 103 ILE A C 1
ATOM 807 O O . ILE A 1 103 ? -12.031 5.52 -16.297 1 96 103 ILE A O 1
ATOM 811 N N . VAL A 1 104 ? -11.75 3.49 -15.406 1 96.31 104 VAL A N 1
ATOM 812 C CA . VAL A 1 104 ? -10.641 3.119 -16.281 1 96.31 104 VAL A CA 1
ATOM 813 C C . VAL A 1 104 ? -11.109 2.076 -17.297 1 96.31 104 VAL A C 1
ATOM 815 O O . VAL A 1 104 ? -11.414 0.939 -16.922 1 96.31 104 VAL A O 1
ATOM 818 N N . THR A 1 105 ? -11.211 2.514 -18.516 1 96.38 105 THR A N 1
ATOM 819 C CA . THR A 1 105 ? -11.492 1.561 -19.578 1 96.38 105 THR A CA 1
ATOM 820 C C . THR A 1 105 ? -10.266 0.703 -19.875 1 96.38 105 THR A C 1
ATOM 822 O O . THR A 1 105 ? -9.273 1.192 -20.438 1 96.38 105 THR A O 1
ATOM 825 N N . VAL A 1 106 ? -10.406 -0.611 -19.641 1 97.5 106 VAL A N 1
ATOM 826 C CA . VAL A 1 106 ? -9.25 -1.499 -19.625 1 97.5 106 VAL A CA 1
ATOM 827 C C . VAL A 1 106 ? -8.82 -1.832 -21.047 1 97.5 106 VAL A C 1
ATOM 829 O O . VAL A 1 106 ? -9.633 -2.316 -21.844 1 97.5 106 VAL A O 1
ATOM 832 N N . GLU A 1 107 ? -7.594 -1.6 -21.359 1 97.19 107 GLU A N 1
ATOM 833 C CA . GLU A 1 107 ? -7.008 -2.006 -22.641 1 97.19 107 GLU A CA 1
ATOM 834 C C . GLU A 1 107 ? -6.195 -3.291 -22.484 1 97.19 107 GLU A C 1
ATOM 836 O O . GLU A 1 107 ? -6.297 -4.195 -23.312 1 97.19 107 GLU A O 1
ATOM 841 N N . ARG A 1 108 ? -5.402 -3.336 -21.5 1 97.12 108 ARG A N 1
ATOM 842 C CA . ARG A 1 108 ? -4.629 -4.516 -21.125 1 97.12 108 ARG A CA 1
ATOM 843 C C . ARG A 1 108 ? -4.184 -4.441 -19.672 1 97.12 108 ARG A C 1
ATOM 845 O O . ARG A 1 108 ? -4.289 -3.389 -19.031 1 97.12 108 ARG A O 1
ATOM 852 N N . VAL A 1 109 ? -3.762 -5.609 -19.188 1 97.38 109 VAL A N 1
ATOM 853 C CA . VAL A 1 109 ? -3.357 -5.703 -17.781 1 97.38 109 VAL A CA 1
ATOM 854 C C . VAL A 1 109 ? -1.974 -6.34 -17.688 1 97.38 109 VAL A C 1
ATOM 856 O O . VAL A 1 109 ? -1.695 -7.34 -18.359 1 97.38 109 VAL A O 1
ATOM 859 N N . PHE A 1 110 ? -1.092 -5.652 -17 1 95.06 110 PHE A N 1
ATOM 860 C CA . PHE A 1 110 ? 0.225 -6.207 -16.719 1 95.06 110 PHE A CA 1
ATOM 861 C C . PHE A 1 110 ? 0.248 -6.863 -15.336 1 95.06 110 PHE A C 1
ATOM 863 O O . PHE A 1 110 ? 0.019 -6.199 -14.328 1 95.06 110 PHE A O 1
ATOM 870 N N . GLN A 1 111 ? 0.541 -8.172 -15.258 1 94.81 111 GLN A N 1
ATOM 871 C CA . GLN A 1 111 ? 0.509 -8.914 -14.008 1 94.81 111 GLN A CA 1
ATOM 872 C C . GLN A 1 111 ? 1.911 -9.352 -13.594 1 94.81 111 GLN A C 1
ATOM 874 O O . GLN A 1 111 ? 2.689 -9.828 -14.414 1 94.81 111 GLN A O 1
ATOM 879 N N . MET A 1 112 ? 2.209 -9.102 -12.359 1 91.56 112 MET A N 1
ATOM 880 C CA . MET A 1 112 ? 3.453 -9.555 -11.742 1 91.56 112 MET A CA 1
ATOM 881 C C . MET A 1 112 ? 3.176 -10.312 -10.453 1 91.56 112 MET A C 1
ATOM 883 O O . MET A 1 112 ? 2.383 -9.867 -9.617 1 91.56 112 MET A O 1
ATOM 887 N N . GLU A 1 113 ? 3.82 -11.43 -10.203 1 86.12 113 GLU A N 1
ATOM 888 C CA . GLU A 1 113 ? 3.564 -12.25 -9.023 1 86.12 113 GLU A CA 1
ATOM 889 C C . GLU A 1 113 ? 4.312 -11.727 -7.805 1 86.12 113 GLU A C 1
ATOM 891 O O . GLU A 1 113 ? 3.949 -12.023 -6.668 1 86.12 113 GLU A O 1
ATOM 896 N N . ASP A 1 114 ? 5.414 -11.094 -8.07 1 86.06 114 ASP A N 1
ATOM 897 C CA . ASP A 1 114 ? 6.215 -10.508 -7.004 1 86.06 114 ASP A CA 1
ATOM 898 C C . ASP A 1 114 ? 7.105 -9.383 -7.543 1 86.06 114 ASP A C 1
ATOM 900 O O . ASP A 1 114 ? 7.246 -9.227 -8.758 1 86.06 114 ASP A O 1
ATOM 904 N N . PHE A 1 115 ? 7.688 -8.664 -6.605 1 85.81 115 PHE A N 1
ATOM 905 C CA . PHE A 1 115 ? 8.617 -7.613 -7.012 1 85.81 115 PHE A CA 1
ATOM 906 C C . PHE A 1 115 ? 9.766 -8.195 -7.828 1 85.81 115 PHE A C 1
ATOM 908 O O . PHE A 1 115 ? 10.266 -9.273 -7.52 1 85.81 115 PHE A O 1
ATOM 915 N N . MET A 1 116 ? 10.172 -7.562 -8.867 1 79.38 116 MET A N 1
ATOM 916 C CA . MET A 1 116 ? 11.367 -7.84 -9.656 1 79.38 116 MET A CA 1
ATOM 917 C C . MET A 1 116 ? 11.172 -9.086 -10.516 1 79.38 116 MET A C 1
ATOM 919 O O . MET A 1 116 ? 12.109 -9.547 -11.18 1 79.38 116 MET A O 1
ATOM 923 N N . GLU A 1 117 ? 9.969 -9.688 -10.43 1 83.44 117 GLU A N 1
ATOM 924 C CA . GLU A 1 117 ? 9.68 -10.789 -11.336 1 83.44 117 GLU A CA 1
ATOM 925 C C . GLU A 1 117 ? 9.219 -10.281 -12.695 1 83.44 117 GLU A C 1
ATOM 927 O O . GLU A 1 117 ? 8.773 -9.133 -12.82 1 83.44 117 GLU A O 1
ATOM 932 N N . ASP A 1 118 ? 9.398 -11.18 -13.633 1 85.75 118 ASP A N 1
ATOM 933 C CA . ASP A 1 118 ? 8.867 -10.828 -14.945 1 85.75 118 ASP A CA 1
ATOM 934 C C . ASP A 1 118 ? 7.34 -10.82 -14.93 1 85.75 118 ASP A C 1
ATOM 936 O O . ASP A 1 118 ? 6.715 -11.664 -14.281 1 85.75 118 ASP A O 1
ATOM 940 N N . GLY A 1 119 ? 6.84 -9.828 -15.562 1 88.81 119 GLY A N 1
ATOM 941 C CA . GLY A 1 119 ? 5.391 -9.734 -15.672 1 88.81 119 GLY A CA 1
ATOM 942 C C . GLY A 1 119 ? 4.859 -10.273 -16.984 1 88.81 119 GLY A C 1
ATOM 943 O O . GLY A 1 119 ? 5.629 -10.586 -17.891 1 88.81 119 GLY A O 1
ATOM 944 N N . THR A 1 120 ? 3.584 -10.492 -17.031 1 93 120 THR A N 1
ATOM 945 C CA . THR A 1 120 ? 2.875 -10.938 -18.234 1 93 120 THR A CA 1
ATOM 946 C C . THR A 1 120 ? 1.713 -10.008 -18.547 1 93 120 THR A C 1
ATOM 948 O O . THR A 1 120 ? 0.995 -9.562 -17.656 1 93 120 THR A O 1
ATOM 951 N N . TRP A 1 121 ? 1.552 -9.766 -19.844 1 94.25 121 TRP A N 1
ATOM 952 C CA . TRP A 1 121 ? 0.427 -8.961 -20.297 1 94.25 121 TRP A CA 1
ATOM 953 C C . TRP A 1 121 ? -0.8 -9.828 -20.562 1 94.25 121 TRP A C 1
ATOM 955 O O . TRP A 1 121 ? -0.699 -10.883 -21.188 1 94.25 121 TRP A O 1
ATOM 965 N N . ILE A 1 122 ? -1.878 -9.359 -20.062 1 96.62 122 ILE A N 1
ATOM 966 C CA . ILE A 1 122 ? -3.18 -9.992 -20.25 1 96.62 122 ILE A CA 1
ATOM 967 C C . ILE A 1 122 ? -4.07 -9.086 -21.109 1 96.62 122 ILE A C 1
ATOM 969 O O . ILE A 1 122 ? -4.125 -7.875 -20.891 1 96.62 122 ILE A O 1
ATOM 973 N N . THR A 1 123 ? -4.785 -9.641 -22.016 1 97.44 123 THR A N 1
ATOM 974 C CA . THR A 1 123 ? -5.652 -8.852 -22.891 1 97.44 123 THR A CA 1
ATOM 975 C C . THR A 1 123 ? -6.906 -8.406 -22.156 1 97.44 123 THR A C 1
ATOM 977 O O . THR A 1 123 ? -7.281 -9 -21.141 1 97.44 123 THR A O 1
ATOM 980 N N . SER A 1 124 ? -7.488 -7.332 -22.719 1 96.69 124 SER A N 1
ATOM 981 C CA . SER A 1 124 ? -8.742 -6.852 -22.141 1 96.69 124 SER A CA 1
ATOM 982 C C . SER A 1 124 ? -9.812 -7.934 -22.172 1 96.69 124 SER A C 1
ATOM 984 O O . SER A 1 124 ? -10.617 -8.055 -21.25 1 96.69 124 SER A O 1
ATOM 986 N N . SER A 1 125 ? -9.859 -8.727 -23.234 1 96.12 125 SER A N 1
ATOM 987 C CA . SER A 1 125 ? -10.828 -9.812 -23.359 1 96.12 125 SER A CA 1
ATOM 988 C C . SER A 1 125 ? -10.609 -10.875 -22.297 1 96.12 125 SER A C 1
ATOM 990 O O . SER A 1 125 ? -11.555 -11.328 -21.641 1 96.12 125 SER A O 1
ATOM 992 N N . ASP A 1 126 ? -9.344 -11.273 -22.109 1 96.31 126 ASP A N 1
ATOM 993 C CA . ASP A 1 126 ? -9.031 -12.266 -21.078 1 96.31 126 ASP A CA 1
ATOM 994 C C . ASP A 1 126 ? -9.383 -11.742 -19.688 1 96.31 126 ASP A C 1
ATOM 996 O O . ASP A 1 126 ? -9.867 -12.5 -18.844 1 96.31 126 ASP A O 1
ATOM 1000 N N . TYR A 1 127 ? -9.172 -10.508 -19.484 1 96.5 127 TYR A N 1
ATOM 1001 C CA . TYR A 1 127 ? -9.5 -9.883 -18.203 1 96.5 127 TYR A CA 1
ATOM 1002 C C . TYR A 1 127 ? -11 -9.906 -17.953 1 96.5 127 TYR A C 1
ATOM 1004 O O . TYR A 1 127 ? -11.445 -10.273 -16.859 1 96.5 127 TYR A O 1
ATOM 1012 N N . LYS A 1 128 ? -11.695 -9.555 -18.906 1 93.19 128 LYS A N 1
ATOM 1013 C CA . LYS A 1 128 ? -13.148 -9.5 -18.781 1 93.19 128 LYS A CA 1
ATOM 1014 C C . LYS A 1 128 ? -13.734 -10.891 -18.578 1 93.19 128 LYS A C 1
ATOM 1016 O O . LYS A 1 128 ? -14.734 -11.047 -17.859 1 93.19 128 LYS A O 1
ATOM 1021 N N . LEU A 1 129 ? -13.102 -11.875 -19.094 1 92.69 129 LEU A N 1
ATOM 1022 C CA . LEU A 1 129 ? -13.625 -13.242 -19.047 1 92.69 129 LEU A CA 1
ATOM 1023 C C . LEU A 1 129 ? -13.164 -13.945 -17.766 1 92.69 129 LEU A C 1
ATOM 1025 O O . LEU A 1 129 ? -13.695 -15.008 -17.422 1 92.69 129 LEU A O 1
ATOM 1029 N N . ALA A 1 130 ? -12.242 -13.32 -17.109 1 91.38 130 ALA A N 1
ATOM 1030 C CA . ALA A 1 130 ? -11.727 -13.945 -15.898 1 91.38 130 ALA A CA 1
ATOM 1031 C C . ALA A 1 130 ? -12.766 -13.898 -14.781 1 91.38 130 ALA A C 1
ATOM 1033 O O . ALA A 1 130 ? -13.555 -12.953 -14.695 1 91.38 130 ALA A O 1
ATOM 1034 N N . ASN A 1 131 ? -12.773 -15 -13.977 1 90.25 131 ASN A N 1
ATOM 1035 C CA . ASN A 1 131 ? -13.602 -15.055 -12.773 1 90.25 131 ASN A CA 1
ATOM 1036 C C . ASN A 1 131 ? -12.75 -14.961 -11.508 1 90.25 131 ASN A C 1
ATOM 1038 O O . ASN A 1 131 ? -11.672 -15.539 -11.43 1 90.25 131 ASN A O 1
ATOM 1042 N N . PRO A 1 132 ? -13.297 -14.141 -10.594 1 91.31 132 PRO A N 1
ATOM 1043 C CA . PRO A 1 132 ? -12.562 -14.117 -9.328 1 91.31 132 PRO A CA 1
ATOM 1044 C C . PRO A 1 132 ? -12.492 -15.492 -8.656 1 91.31 132 PRO A C 1
ATOM 1046 O O . PRO A 1 132 ? -13.406 -16.297 -8.82 1 91.31 132 PRO A O 1
ATOM 1049 N N . ASP A 1 133 ? -11.398 -15.734 -7.938 1 93.81 133 ASP A N 1
ATOM 1050 C CA . ASP A 1 133 ? -11.266 -16.984 -7.203 1 93.81 133 ASP A CA 1
ATOM 1051 C C . ASP A 1 133 ? -12.344 -17.109 -6.133 1 93.81 133 ASP A C 1
ATOM 1053 O O . ASP A 1 133 ? -12.609 -16.172 -5.395 1 93.81 133 ASP A O 1
ATOM 1057 N N . PRO A 1 134 ? -12.961 -18.234 -6.02 1 95.69 134 PRO A N 1
ATOM 1058 C CA . PRO A 1 134 ? -14.07 -18.391 -5.07 1 95.69 134 PRO A CA 1
ATOM 1059 C C . PRO A 1 134 ? -13.617 -18.266 -3.617 1 95.69 134 PRO A C 1
ATOM 1061 O O . PRO A 1 134 ? -14.445 -18.031 -2.729 1 95.69 134 PRO A O 1
ATOM 1064 N N . LEU A 1 135 ? -12.344 -18.406 -3.352 1 96.06 135 LEU A N 1
ATOM 1065 C CA . LEU A 1 135 ? -11.852 -18.375 -1.977 1 96.06 135 LEU A CA 1
ATOM 1066 C C . LEU A 1 135 ? -11.367 -16.984 -1.6 1 96.06 135 LEU A C 1
ATOM 1068 O O . LEU A 1 135 ? -10.906 -16.766 -0.476 1 96.06 135 LEU A O 1
ATOM 1072 N N . ARG A 1 136 ? -11.508 -16.016 -2.455 1 91.94 136 ARG A N 1
ATOM 1073 C CA . ARG A 1 136 ? -10.844 -14.719 -2.328 1 91.94 136 ARG A CA 1
ATOM 1074 C C . ARG A 1 136 ? -11.211 -14.039 -1.014 1 91.94 136 ARG A C 1
ATOM 1076 O O . ARG A 1 136 ? -10.359 -13.445 -0.354 1 91.94 136 ARG A O 1
ATOM 1083 N N . ASP A 1 137 ? -12.383 -14.195 -0.517 1 91.06 137 ASP A N 1
ATOM 1084 C CA . ASP A 1 137 ? -12.852 -13.461 0.654 1 91.06 137 ASP A CA 1
ATOM 1085 C C . ASP A 1 137 ? -12.43 -14.156 1.944 1 91.06 137 ASP A C 1
ATOM 1087 O O . ASP A 1 137 ? -12.484 -13.562 3.023 1 91.06 137 ASP A O 1
ATOM 1091 N N . PHE A 1 138 ? -11.945 -15.367 1.828 1 92.88 138 PHE A N 1
ATOM 1092 C CA . PHE A 1 138 ? -11.648 -16.109 3.051 1 92.88 138 PHE A CA 1
ATOM 1093 C C . PHE A 1 138 ? -10.219 -16.641 3.021 1 92.88 138 PHE A C 1
ATOM 1095 O O . PHE A 1 138 ? -9.742 -17.203 4.012 1 92.88 138 PHE A O 1
ATOM 1102 N N . ALA A 1 139 ? -9.578 -16.438 1.985 1 93.69 139 ALA A N 1
ATOM 1103 C CA . ALA A 1 139 ? -8.25 -17.016 1.808 1 93.69 139 ALA A CA 1
ATOM 1104 C C . ALA A 1 139 ? -7.316 -16.594 2.947 1 93.69 139 ALA A C 1
ATOM 1106 O O . ALA A 1 139 ? -6.648 -17.453 3.545 1 93.69 139 ALA A O 1
ATOM 1107 N N . GLU A 1 140 ? -7.289 -15.336 3.238 1 91.38 140 GLU A N 1
ATOM 1108 C CA . GLU A 1 140 ? -6.402 -14.836 4.285 1 91.38 140 GLU A CA 1
ATOM 1109 C C . GLU A 1 140 ? -6.707 -15.5 5.625 1 91.38 140 GLU A C 1
ATOM 1111 O O . GLU A 1 140 ? -5.793 -15.898 6.348 1 91.38 140 GLU A O 1
ATOM 1116 N N . ARG A 1 141 ? -7.914 -15.555 5.961 1 94.12 141 ARG A N 1
ATOM 1117 C CA . ARG A 1 141 ? -8.328 -16.156 7.223 1 94.12 141 ARG A CA 1
ATOM 1118 C C . ARG A 1 141 ? -7.965 -17.641 7.262 1 94.12 141 ARG A C 1
ATOM 1120 O O . ARG A 1 141 ? -7.508 -18.156 8.289 1 94.12 141 ARG A O 1
ATOM 1127 N N . ILE A 1 142 ? -8.203 -18.344 6.184 1 95.44 142 ILE A N 1
ATOM 1128 C CA . ILE A 1 142 ? -7.879 -19.75 6.09 1 95.44 142 ILE A CA 1
ATOM 1129 C C . ILE A 1 142 ? -6.379 -19.953 6.309 1 95.44 142 ILE A C 1
ATOM 1131 O O . ILE A 1 142 ? -5.969 -20.828 7.074 1 95.44 142 ILE A O 1
ATOM 1135 N N . VAL A 1 143 ? -5.578 -19.156 5.676 1 95 143 VAL A N 1
ATOM 1136 C CA . VAL A 1 143 ? -4.125 -19.234 5.789 1 95 143 VAL A CA 1
ATOM 1137 C C . VAL A 1 143 ? -3.705 -19 7.238 1 95 143 VAL A C 1
ATOM 1139 O O . VAL A 1 143 ? -2.893 -19.75 7.781 1 95 143 VAL A O 1
ATOM 1142 N N . GLU A 1 144 ? -4.273 -18 7.836 1 93.75 144 GLU A N 1
ATOM 1143 C CA . GLU A 1 144 ? -3.967 -17.703 9.234 1 93.75 144 GLU A CA 1
ATOM 1144 C C . GLU A 1 144 ? -4.348 -18.875 10.141 1 93.75 144 GLU A C 1
ATOM 1146 O O . GLU A 1 144 ? -3.574 -19.25 11.023 1 93.75 144 GLU A O 1
ATOM 1151 N N . GLU A 1 145 ? -5.488 -19.406 9.961 1 95.19 145 GLU A N 1
ATOM 1152 C CA . GLU A 1 145 ? -5.977 -20.516 10.773 1 95.19 145 GLU A CA 1
ATOM 1153 C C . GLU A 1 145 ? -5.074 -21.75 10.633 1 95.19 145 GLU A C 1
ATOM 1155 O O . GLU A 1 145 ? -4.707 -22.375 11.625 1 95.19 145 GLU A O 1
ATOM 1160 N N . ILE A 1 146 ? -4.766 -22.062 9.438 1 95 146 ILE A N 1
ATOM 1161 C CA . ILE A 1 146 ? -3.939 -23.234 9.172 1 95 146 ILE A CA 1
ATOM 1162 C C . ILE A 1 146 ? -2.557 -23.031 9.789 1 95 146 ILE A C 1
ATOM 1164 O O . ILE A 1 146 ? -2.018 -23.938 10.43 1 95 146 ILE A O 1
ATOM 1168 N N . ASN A 1 147 ? -1.98 -21.859 9.641 1 93.88 147 ASN A N 1
ATOM 1169 C CA . ASN A 1 147 ? -0.658 -21.578 10.195 1 93.88 147 ASN A CA 1
ATOM 1170 C C . ASN A 1 147 ? -0.68 -21.562 11.719 1 93.88 147 ASN A C 1
ATOM 1172 O O . ASN A 1 147 ? 0.349 -21.781 12.359 1 93.88 147 ASN A O 1
ATOM 1176 N N . THR A 1 148 ? -1.826 -21.266 12.289 1 94.5 148 THR A N 1
ATOM 1177 C CA . THR A 1 148 ? -1.955 -21.219 13.742 1 94.5 148 THR A CA 1
ATOM 1178 C C . THR A 1 148 ? -2.184 -22.609 14.312 1 94.5 148 THR A C 1
ATOM 1180 O O . THR A 1 148 ? -1.58 -22.984 15.32 1 94.5 148 THR A O 1
ATOM 1183 N N . HIS A 1 149 ? -2.93 -23.484 13.641 1 95.25 149 HIS A N 1
ATOM 1184 C CA . HIS A 1 149 ? -3.422 -24.703 14.266 1 95.25 149 HIS A CA 1
ATOM 1185 C C . HIS A 1 149 ? -2.807 -25.938 13.617 1 95.25 149 HIS A C 1
ATOM 1187 O O . HIS A 1 149 ? -2.826 -27.031 14.195 1 95.25 149 HIS A O 1
ATOM 1193 N N . ASN A 1 150 ? -2.289 -25.797 12.445 1 95.5 150 ASN A N 1
ATOM 1194 C CA . ASN A 1 150 ? -1.889 -26.984 11.703 1 95.5 150 ASN A CA 1
ATOM 1195 C C . ASN A 1 150 ? -0.449 -26.875 11.211 1 95.5 150 ASN A C 1
ATOM 1197 O O . ASN A 1 150 ? -0.136 -27.312 10.094 1 95.5 150 ASN A O 1
ATOM 1201 N N . MET A 1 151 ? 0.368 -26.266 11.992 1 91.88 151 MET A N 1
ATOM 1202 C CA . MET A 1 151 ? 1.743 -26.016 11.57 1 91.88 151 MET A CA 1
ATOM 1203 C C . MET A 1 151 ? 2.496 -27.328 11.344 1 91.88 151 MET A C 1
ATOM 1205 O O . MET A 1 151 ? 3.35 -27.406 10.461 1 91.88 151 MET A O 1
ATOM 1209 N N . GLU A 1 152 ? 2.211 -28.312 12.102 1 92.75 152 GLU A N 1
ATOM 1210 C CA . GLU A 1 152 ? 2.863 -29.609 11.945 1 92.75 152 GLU A CA 1
ATOM 1211 C C . GLU A 1 152 ? 2.539 -30.219 10.586 1 92.75 152 GLU A C 1
ATOM 1213 O O . GLU A 1 152 ? 3.412 -30.797 9.93 1 92.75 152 GLU A O 1
ATOM 1218 N N . ASP A 1 153 ? 1.298 -30.125 10.188 1 94.56 153 ASP A N 1
ATOM 1219 C CA . ASP A 1 153 ? 0.896 -30.625 8.875 1 94.56 153 ASP A CA 1
ATOM 1220 C C . ASP A 1 153 ? 1.589 -29.828 7.758 1 94.56 153 ASP A C 1
ATOM 1222 O O . ASP A 1 153 ? 2.064 -30.422 6.785 1 94.56 153 ASP A O 1
ATOM 1226 N N . VAL A 1 154 ? 1.681 -28.531 7.91 1 94.12 154 VAL A N 1
ATOM 1227 C CA . VAL A 1 154 ? 2.314 -27.656 6.926 1 94.12 154 VAL A CA 1
ATOM 1228 C C . VAL A 1 154 ? 3.771 -28.078 6.734 1 94.12 154 VAL A C 1
ATOM 1230 O O . VAL A 1 154 ? 4.25 -28.188 5.602 1 94.12 154 VAL A O 1
ATOM 1233 N N . ARG A 1 155 ? 4.402 -28.406 7.809 1 91.94 155 ARG A N 1
ATOM 1234 C CA . ARG A 1 155 ? 5.789 -28.859 7.73 1 91.94 155 ARG A CA 1
ATOM 1235 C C . ARG A 1 155 ? 5.883 -30.203 7.027 1 91.94 155 ARG A C 1
ATOM 1237 O O . ARG A 1 155 ? 6.773 -30.422 6.203 1 91.94 155 ARG A O 1
ATOM 1244 N N . ARG A 1 156 ? 4.988 -31.047 7.375 1 92 156 ARG A N 1
ATOM 1245 C CA . ARG A 1 156 ? 4.965 -32.375 6.758 1 92 156 ARG A CA 1
ATOM 1246 C C . ARG A 1 156 ? 4.746 -32.281 5.254 1 92 156 ARG A C 1
ATOM 1248 O O . ARG A 1 156 ? 5.32 -33.031 4.48 1 92 156 ARG A O 1
ATOM 1255 N N . PHE A 1 157 ? 3.918 -31.344 4.789 1 93.12 157 PHE A N 1
ATOM 1256 C CA . PHE A 1 157 ? 3.664 -31.141 3.367 1 93.12 157 PHE A CA 1
ATOM 1257 C C . PHE A 1 157 ? 4.957 -30.828 2.625 1 93.12 157 PHE A C 1
ATOM 1259 O O . PHE A 1 157 ? 5.191 -31.344 1.53 1 93.12 157 PHE A O 1
ATOM 1266 N N . CYS A 1 158 ? 5.723 -30.016 3.24 1 88.75 158 CYS A N 1
ATOM 1267 C CA . CYS A 1 158 ? 6.996 -29.641 2.639 1 88.75 158 CYS A CA 1
ATOM 1268 C C . CYS A 1 158 ? 7.867 -30.859 2.402 1 88.75 158 CYS A C 1
ATOM 1270 O O . CYS A 1 158 ? 8.453 -31.016 1.331 1 88.75 158 CYS A O 1
ATOM 1272 N N . ASN A 1 159 ? 7.848 -31.75 3.32 1 87.12 159 ASN A N 1
ATOM 1273 C CA . ASN A 1 159 ? 8.695 -32.938 3.26 1 87.12 159 ASN A CA 1
ATOM 1274 C C . ASN A 1 159 ? 8.141 -33.969 2.275 1 87.12 159 ASN A C 1
ATOM 1276 O O . ASN A 1 159 ? 8.906 -34.656 1.604 1 87.12 159 ASN A O 1
ATOM 1280 N N . ILE A 1 160 ? 6.914 -34.031 2.197 1 89.5 160 ILE A N 1
ATOM 1281 C CA . ILE A 1 160 ? 6.293 -35.125 1.479 1 89.5 160 ILE A CA 1
ATOM 1282 C C . ILE A 1 160 ? 5.98 -34.719 0.046 1 89.5 160 ILE A C 1
ATOM 1284 O O . ILE A 1 160 ? 6.184 -35.469 -0.896 1 89.5 160 ILE A O 1
ATOM 1288 N N . PHE A 1 161 ? 5.492 -33.5 -0.143 1 91.5 161 PHE A N 1
ATOM 1289 C CA . PHE A 1 161 ? 4.957 -33.125 -1.446 1 91.5 161 PHE A CA 1
ATOM 1290 C C . PHE A 1 161 ? 5.984 -32.312 -2.248 1 91.5 161 PHE A C 1
ATOM 1292 O O . PHE A 1 161 ? 5.832 -32.156 -3.457 1 91.5 161 PHE A O 1
ATOM 1299 N N . VAL A 1 162 ? 7.012 -31.812 -1.627 1 89.75 162 VAL A N 1
ATOM 1300 C CA . VAL A 1 162 ? 7.992 -30.969 -2.314 1 89.75 162 VAL A CA 1
ATOM 1301 C C . VAL A 1 162 ? 9.312 -31.719 -2.443 1 89.75 162 VAL A C 1
ATOM 1303 O O . VAL A 1 162 ? 9.781 -32.344 -1.483 1 89.75 162 VAL A O 1
ATOM 1306 N N . ASP A 1 163 ? 9.891 -31.719 -3.588 1 87.5 163 ASP A N 1
ATOM 1307 C CA . ASP A 1 163 ? 11.195 -32.344 -3.832 1 87.5 163 ASP A CA 1
ATOM 1308 C C . ASP A 1 163 ? 12.328 -31.422 -3.41 1 87.5 163 ASP A C 1
ATOM 1310 O O . ASP A 1 163 ? 12.789 -30.594 -4.199 1 87.5 163 ASP A O 1
ATOM 1314 N N . LEU A 1 164 ? 12.672 -31.547 -2.225 1 83.19 164 LEU A N 1
ATOM 1315 C CA . LEU A 1 164 ? 13.719 -30.688 -1.674 1 83.19 164 LEU A CA 1
ATOM 1316 C C . LEU A 1 164 ? 14.992 -31.484 -1.405 1 83.19 164 LEU A C 1
ATOM 1318 O O . LEU A 1 164 ? 14.922 -32.625 -0.959 1 83.19 164 LEU A O 1
ATOM 1322 N N . ASP A 1 165 ? 16.062 -30.922 -1.718 1 83.44 165 ASP A N 1
ATOM 1323 C CA . ASP A 1 165 ? 17.344 -31.562 -1.434 1 83.44 165 ASP A CA 1
ATOM 1324 C C . ASP A 1 165 ? 18.062 -30.859 -0.286 1 83.44 165 ASP A C 1
ATOM 1326 O O . ASP A 1 165 ? 19.281 -30.969 -0.143 1 83.44 165 ASP A O 1
ATOM 1330 N N . PHE A 1 166 ? 17.297 -29.984 0.421 1 84.25 166 PHE A N 1
ATOM 1331 C CA . PHE A 1 166 ? 17.875 -29.266 1.55 1 84.25 166 PHE A CA 1
ATOM 1332 C C . PHE A 1 166 ? 16.906 -29.266 2.732 1 84.25 166 PHE A C 1
ATOM 1334 O O . PHE A 1 166 ? 15.727 -29.594 2.586 1 84.25 166 PHE A O 1
ATOM 1341 N N . GLN A 1 167 ? 17.453 -28.906 3.859 1 84.56 167 GLN A N 1
ATOM 1342 C CA . GLN A 1 167 ? 16.656 -28.875 5.078 1 84.56 167 GLN A CA 1
ATOM 1343 C C . GLN A 1 167 ? 15.891 -27.562 5.188 1 84.56 167 GLN A C 1
ATOM 1345 O O . GLN A 1 167 ? 16.406 -26.5 4.863 1 84.56 167 GLN A O 1
ATOM 1350 N N . VAL A 1 168 ? 14.641 -27.656 5.594 1 88.38 168 VAL A N 1
ATOM 1351 C CA . VAL A 1 168 ? 13.766 -26.516 5.82 1 88.38 168 VAL A CA 1
ATOM 1352 C C . VAL A 1 168 ? 13.578 -26.297 7.32 1 88.38 168 VAL A C 1
ATOM 1354 O O . VAL A 1 168 ? 13.273 -27.25 8.055 1 88.38 168 VAL A O 1
ATOM 1357 N N . SER A 1 169 ? 13.867 -25.109 7.82 1 90.38 169 SER A N 1
ATOM 1358 C CA . SER A 1 169 ? 13.727 -24.797 9.234 1 90.38 169 SER A CA 1
ATOM 1359 C C . SER A 1 169 ? 12.32 -24.297 9.555 1 90.38 169 SER A C 1
ATOM 1361 O O . SER A 1 169 ? 11.82 -24.5 10.656 1 90.38 169 SER A O 1
ATOM 1363 N N . GLU A 1 170 ? 11.742 -23.578 8.609 1 90.69 170 GLU A N 1
ATOM 1364 C CA . GLU A 1 170 ? 10.398 -23.031 8.789 1 90.69 170 GLU A CA 1
ATOM 1365 C C . GLU A 1 170 ? 9.586 -23.125 7.508 1 90.69 170 GLU A C 1
ATOM 1367 O O . GLU A 1 170 ? 10.117 -22.969 6.41 1 90.69 170 GLU A O 1
ATOM 1372 N N . ALA A 1 171 ? 8.328 -23.484 7.707 1 91.75 171 ALA A N 1
ATOM 1373 C CA . ALA A 1 171 ? 7.383 -23.531 6.598 1 91.75 171 ALA A CA 1
ATOM 1374 C C . ALA A 1 171 ? 6.039 -22.922 6.996 1 91.75 171 ALA A C 1
ATOM 1376 O O . ALA A 1 171 ? 5.535 -23.188 8.094 1 91.75 171 ALA A O 1
ATOM 1377 N N . LYS A 1 172 ? 5.531 -22.047 6.121 1 93 172 LYS A N 1
ATOM 1378 C CA . LYS A 1 172 ? 4.215 -21.453 6.355 1 93 172 LYS A CA 1
ATOM 1379 C C . LYS A 1 172 ? 3.43 -21.344 5.051 1 93 172 LYS A C 1
ATOM 1381 O O . LYS A 1 172 ? 4.016 -21.172 3.98 1 93 172 LYS A O 1
ATOM 1386 N N . MET A 1 173 ? 2.174 -21.484 5.199 1 94 173 MET A N 1
ATOM 1387 C CA . MET A 1 173 ? 1.313 -21.172 4.059 1 94 173 MET A CA 1
ATOM 1388 C C . MET A 1 173 ? 1.196 -19.656 3.857 1 94 173 MET A C 1
ATOM 1390 O O . MET A 1 173 ? 1.068 -18.906 4.824 1 94 173 MET A O 1
ATOM 1394 N N . VAL A 1 174 ? 1.204 -19.219 2.586 1 92.44 174 VAL A N 1
ATOM 1395 C CA . VAL A 1 174 ? 1.167 -17.766 2.375 1 92.44 174 VAL A CA 1
ATOM 1396 C C . VAL A 1 174 ? -0.095 -17.391 1.602 1 92.44 174 VAL A C 1
ATOM 1398 O O . VAL A 1 174 ? -0.527 -16.234 1.632 1 92.44 174 VAL A O 1
ATOM 1401 N N . TRP A 1 175 ? -0.638 -18.375 0.886 1 93.31 175 TRP A N 1
ATOM 1402 C CA . TRP A 1 175 ? -1.868 -18.109 0.146 1 93.31 175 TRP A CA 1
ATOM 1403 C C . TRP A 1 175 ? -2.578 -19.422 -0.209 1 93.31 175 TRP A C 1
ATOM 1405 O O . TRP A 1 175 ? -1.963 -20.484 -0.217 1 93.31 175 TRP A O 1
ATOM 1415 N N . VAL A 1 176 ? -3.875 -19.328 -0.434 1 96 176 VAL A N 1
ATOM 1416 C CA . VAL A 1 176 ? -4.664 -20.469 -0.885 1 96 176 VAL A CA 1
ATOM 1417 C C . VAL A 1 176 ? -5.707 -20.016 -1.899 1 96 176 VAL A C 1
ATOM 1419 O O . VAL A 1 176 ? -6.293 -18.938 -1.752 1 96 176 VAL A O 1
ATOM 1422 N N . ASP A 1 177 ? -5.824 -20.734 -2.975 1 95.31 177 ASP A N 1
ATOM 1423 C CA . ASP A 1 177 ? -6.887 -20.516 -3.951 1 95.31 177 ASP A CA 1
ATOM 1424 C C . ASP A 1 177 ? -7.535 -21.828 -4.363 1 95.31 177 ASP A C 1
ATOM 1426 O O . ASP A 1 177 ? -7.258 -22.875 -3.771 1 95.31 177 ASP A O 1
ATOM 1430 N N . ARG A 1 178 ? -8.414 -21.766 -5.352 1 97.31 178 ARG A N 1
ATOM 1431 C CA . ARG A 1 178 ? -9.25 -22.906 -5.699 1 97.31 178 ARG A CA 1
ATOM 1432 C C . ARG A 1 178 ? -8.406 -24.062 -6.203 1 97.31 178 ARG A C 1
ATOM 1434 O O . ARG A 1 178 ? -8.844 -25.219 -6.188 1 97.31 178 ARG A O 1
ATOM 1441 N N . LEU A 1 179 ? -7.176 -23.797 -6.656 1 96.56 179 LEU A N 1
ATOM 1442 C CA . LEU A 1 179 ? -6.391 -24.844 -7.301 1 96.56 179 LEU A CA 1
ATOM 1443 C C . LEU A 1 179 ? -5.332 -25.391 -6.352 1 96.56 179 LEU A C 1
ATOM 1445 O O . LEU A 1 179 ? -4.758 -26.453 -6.605 1 96.56 179 LEU A O 1
ATOM 1449 N N . GLY A 1 180 ? -5.023 -24.672 -5.281 1 96.69 180 GLY A N 1
ATOM 1450 C CA . GLY A 1 180 ? -3.98 -25.094 -4.363 1 96.69 180 GLY A CA 1
ATOM 1451 C C . GLY A 1 180 ? -3.541 -24 -3.412 1 96.69 180 GLY A C 1
ATOM 1452 O O . GLY A 1 180 ? -4.316 -23.094 -3.098 1 96.69 180 GLY A O 1
ATOM 1453 N N . PHE A 1 181 ? -2.348 -24.219 -2.85 1 95.56 181 PHE A N 1
ATOM 1454 C CA . PHE A 1 181 ? -1.849 -23.234 -1.89 1 95.56 181 PHE A CA 1
ATOM 1455 C C . PHE A 1 181 ? -0.347 -23.031 -2.055 1 95.56 181 PHE A C 1
ATOM 1457 O O . PHE A 1 181 ? 0.346 -23.906 -2.588 1 95.56 181 PHE A O 1
ATOM 1464 N N . ASP A 1 182 ? 0.042 -21.859 -1.723 1 92.81 182 ASP A N 1
ATOM 1465 C CA . ASP A 1 182 ? 1.447 -21.469 -1.771 1 92.81 182 ASP A CA 1
ATOM 1466 C C . ASP A 1 182 ? 2.084 -21.547 -0.384 1 92.81 182 ASP A C 1
ATOM 1468 O O . ASP A 1 182 ? 1.473 -21.125 0.605 1 92.81 182 ASP A O 1
ATOM 1472 N N . MET A 1 183 ? 3.326 -22.078 -0.378 1 92.31 183 MET A N 1
ATOM 1473 C CA . MET A 1 183 ? 4.082 -22.188 0.867 1 92.31 183 MET A CA 1
ATOM 1474 C C . MET A 1 183 ? 5.402 -21.422 0.767 1 92.31 183 MET A C 1
ATO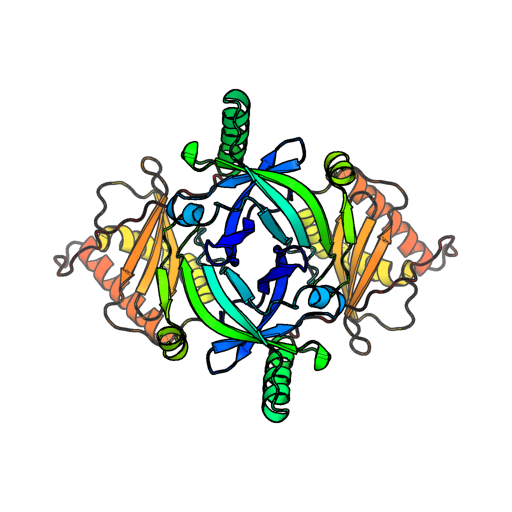M 1476 O O . MET A 1 183 ? 6.035 -21.406 -0.29 1 92.31 183 MET A O 1
ATOM 1480 N N . ARG A 1 184 ? 5.75 -20.812 1.856 1 90.12 184 ARG A N 1
ATOM 1481 C CA . ARG A 1 184 ? 7.074 -20.203 1.998 1 90.12 184 ARG A CA 1
ATOM 1482 C C . ARG A 1 184 ? 7.961 -21.062 2.9 1 90.12 184 ARG A C 1
ATOM 1484 O O . ARG A 1 184 ? 7.562 -21.422 4.004 1 90.12 184 ARG A O 1
ATOM 1491 N N . LEU A 1 185 ? 9.109 -21.359 2.391 1 90.06 185 LEU A N 1
ATOM 1492 C CA . LEU A 1 185 ? 10.078 -22.188 3.1 1 90.06 185 LEU A CA 1
ATOM 1493 C C . LEU A 1 185 ? 11.336 -21.391 3.434 1 90.06 185 LEU A C 1
ATOM 1495 O O . LEU A 1 185 ? 11.828 -20.625 2.604 1 90.06 185 LEU A O 1
ATOM 1499 N N . ILE A 1 186 ? 11.836 -21.578 4.59 1 88.25 186 ILE A N 1
ATOM 1500 C CA . ILE A 1 186 ? 13.078 -20.922 5 1 88.25 186 ILE A CA 1
ATOM 1501 C C . ILE A 1 186 ? 14.141 -21.984 5.289 1 88.25 186 ILE A C 1
ATOM 1503 O O . ILE A 1 186 ? 13.906 -22.922 6.051 1 88.25 186 ILE A O 1
ATOM 1507 N N . SER A 1 187 ? 15.234 -21.828 4.59 1 87.44 187 SER A N 1
ATOM 1508 C CA . SER A 1 187 ? 16.422 -22.641 4.824 1 87.44 187 SER A CA 1
ATOM 1509 C C . SER A 1 187 ? 17.594 -21.766 5.301 1 87.44 187 SER A C 1
ATOM 1511 O O . SER A 1 187 ? 17.953 -20.797 4.648 1 87.44 187 SER A O 1
ATOM 1513 N N . PRO A 1 188 ? 18.109 -22.094 6.457 1 84.69 188 PRO A N 1
ATOM 1514 C CA . PRO A 1 188 ? 19.25 -21.312 6.941 1 84.69 188 PRO A CA 1
ATOM 1515 C C . PRO A 1 188 ? 20.406 -21.266 5.934 1 84.69 188 PRO A C 1
ATOM 1517 O O . PRO A 1 188 ? 21.078 -20.234 5.828 1 84.69 188 PRO A O 1
ATOM 1520 N N . GLN A 1 189 ? 20.547 -22.328 5.207 1 83.69 189 GLN A N 1
ATOM 1521 C CA . GLN A 1 189 ? 21.703 -22.438 4.316 1 83.69 189 GLN A CA 1
ATOM 1522 C C . GLN A 1 189 ? 21.359 -21.938 2.916 1 83.69 189 GLN A C 1
ATOM 1524 O O . GLN A 1 189 ? 22.234 -21.406 2.215 1 83.69 189 GLN A O 1
ATOM 1529 N N . ASN A 1 190 ? 20.109 -22.078 2.568 1 82.62 190 ASN A N 1
ATOM 1530 C CA . ASN A 1 190 ? 19.781 -21.875 1.16 1 82.62 190 ASN A CA 1
ATOM 1531 C C . ASN A 1 190 ? 18.875 -20.672 0.959 1 82.62 190 ASN A C 1
ATOM 1533 O O . ASN A 1 190 ? 18.672 -20.219 -0.169 1 82.62 190 ASN A O 1
ATOM 1537 N N . GLY A 1 191 ? 18.344 -20.125 2.064 1 82.12 191 GLY A N 1
ATOM 1538 C CA . GLY A 1 191 ? 17.531 -18.922 1.932 1 82.12 191 GLY A CA 1
ATOM 1539 C C . GLY A 1 191 ? 16.031 -19.203 1.941 1 82.12 191 GLY A C 1
ATOM 1540 O O . GLY A 1 191 ? 15.586 -20.141 2.59 1 82.12 191 GLY A O 1
ATOM 1541 N N . ILE A 1 192 ? 15.289 -18.281 1.337 1 82.62 192 ILE A N 1
ATOM 1542 C CA . ILE A 1 192 ? 13.836 -18.359 1.364 1 82.62 192 ILE A CA 1
ATOM 1543 C C . ILE A 1 192 ? 13.312 -18.828 0.006 1 82.62 192 ILE A C 1
ATOM 1545 O O . ILE A 1 192 ? 13.781 -18.359 -1.037 1 82.62 192 ILE A O 1
ATOM 1549 N N . PHE A 1 193 ? 12.367 -19.766 0.058 1 84.44 193 PHE A N 1
ATOM 1550 C CA . PHE A 1 193 ? 11.773 -20.328 -1.151 1 84.44 193 PHE A CA 1
ATOM 1551 C C . PHE A 1 193 ? 10.258 -20.328 -1.06 1 84.44 193 PHE A C 1
ATOM 1553 O O . PHE A 1 193 ? 9.695 -20.359 0.038 1 84.44 193 PHE A O 1
ATOM 1560 N N . GLU A 1 194 ? 9.672 -20.266 -2.273 1 86.81 194 GLU A N 1
ATOM 1561 C CA . GLU A 1 194 ? 8.227 -20.453 -2.344 1 86.81 194 GLU A CA 1
ATOM 1562 C C . GLU A 1 194 ? 7.867 -21.609 -3.273 1 86.81 194 GLU A C 1
ATOM 1564 O O . GLU A 1 194 ? 8.508 -21.797 -4.309 1 86.81 194 GLU A O 1
ATOM 1569 N N . VAL A 1 195 ? 6.867 -22.375 -2.836 1 90.5 195 VAL A N 1
ATOM 1570 C CA . VAL A 1 195 ? 6.434 -23.516 -3.633 1 90.5 195 VAL A CA 1
ATOM 1571 C C . VAL A 1 195 ? 4.906 -23.594 -3.65 1 90.5 195 VAL A C 1
ATOM 1573 O O . VAL A 1 195 ? 4.254 -23.234 -2.668 1 90.5 195 VAL A O 1
ATOM 1576 N N . ARG A 1 196 ? 4.418 -23.938 -4.816 1 92.69 196 ARG A N 1
ATOM 1577 C CA . ARG A 1 196 ? 2.984 -24.156 -4.965 1 92.69 196 ARG A CA 1
ATOM 1578 C C . ARG A 1 196 ? 2.65 -25.641 -4.891 1 92.69 196 ARG A C 1
ATOM 1580 O O . ARG A 1 196 ? 3.283 -26.469 -5.562 1 92.69 196 ARG A O 1
ATOM 1587 N N . ILE A 1 197 ? 1.736 -25.984 -4.016 1 94.62 197 ILE A N 1
ATOM 1588 C CA . ILE A 1 197 ? 1.229 -27.359 -3.916 1 94.62 197 ILE A CA 1
ATOM 1589 C C . ILE A 1 197 ? -0.224 -27.406 -4.383 1 94.62 197 ILE A C 1
ATOM 1591 O O . ILE A 1 197 ? -1.096 -26.766 -3.783 1 94.62 197 ILE A O 1
ATOM 1595 N N . PRO A 1 198 ? -0.485 -28.172 -5.379 1 95.62 198 PRO A N 1
ATOM 1596 C CA . PRO A 1 198 ? -1.864 -28.234 -5.863 1 95.62 198 PRO A CA 1
ATOM 1597 C C . PRO A 1 198 ? -2.762 -29.094 -4.977 1 95.62 198 PRO A C 1
ATOM 1599 O O . PRO A 1 198 ? -2.285 -30.047 -4.344 1 95.62 198 PRO A O 1
ATOM 1602 N N . PHE A 1 199 ? -4.047 -28.719 -4.977 1 96.19 199 PHE A N 1
ATOM 1603 C CA . PHE A 1 199 ? -5.047 -29.641 -4.445 1 96.19 199 PHE A CA 1
ATOM 1604 C C . PHE A 1 199 ? -5.266 -30.812 -5.398 1 96.19 199 PHE A C 1
ATOM 1606 O O . PHE A 1 199 ? -5.066 -30.672 -6.609 1 96.19 199 PHE A O 1
ATOM 1613 N N . PRO A 1 200 ? -5.672 -31.922 -4.797 1 94.75 200 PRO A N 1
ATOM 1614 C CA . PRO A 1 200 ? -6.02 -33.031 -5.688 1 94.75 200 PRO A CA 1
ATOM 1615 C C . PRO A 1 200 ? -7.188 -32.719 -6.613 1 94.75 200 PRO A C 1
ATOM 1617 O O . PRO A 1 200 ? -7.227 -33.188 -7.754 1 94.75 200 PRO A O 1
ATOM 1620 N N . ARG A 1 201 ? -8.086 -31.922 -6.129 1 95.81 201 ARG A N 1
ATOM 1621 C CA . ARG A 1 201 ? -9.227 -31.422 -6.883 1 95.81 201 ARG A CA 1
ATOM 1622 C C . ARG A 1 201 ? -9.531 -29.969 -6.527 1 95.81 201 ARG A C 1
ATOM 1624 O O . ARG A 1 201 ? -9.25 -29.531 -5.406 1 95.81 201 ARG A O 1
ATOM 1631 N N . GLU A 1 202 ? -10.172 -29.312 -7.441 1 96.88 202 GLU A N 1
ATOM 1632 C CA . GLU A 1 202 ? -10.539 -27.906 -7.219 1 96.88 202 GLU A CA 1
ATOM 1633 C C . GLU A 1 202 ? -11.469 -27.766 -6.016 1 96.88 202 GLU A C 1
ATOM 1635 O O . GLU A 1 202 ? -12.367 -28.594 -5.824 1 96.88 202 GLU A O 1
ATOM 1640 N N . VAL A 1 203 ? -11.188 -26.719 -5.25 1 97.81 203 VAL A N 1
ATOM 1641 C CA . VAL A 1 203 ? -12.047 -26.422 -4.109 1 97.81 203 VAL A CA 1
ATOM 1642 C C . VAL A 1 203 ? -12.758 -25.094 -4.324 1 97.81 203 VAL A C 1
ATOM 1644 O O . VAL A 1 203 ? -12.227 -24.203 -4.988 1 97.81 203 VAL A O 1
ATOM 1647 N N . THR A 1 204 ? -14 -24.938 -3.707 1 96.12 204 THR A N 1
ATOM 1648 C CA . THR A 1 204 ? -14.766 -23.75 -4.039 1 96.12 204 THR A CA 1
ATOM 1649 C C . THR A 1 204 ? -15.211 -23.016 -2.771 1 96.12 204 THR A C 1
ATOM 1651 O O . THR A 1 204 ? -15.797 -21.938 -2.844 1 96.12 204 THR A O 1
ATOM 1654 N N . ASP A 1 205 ? -14.961 -23.609 -1.605 1 96.56 205 ASP A N 1
ATOM 1655 C CA . ASP A 1 205 ? -15.344 -22.984 -0.346 1 96.56 205 ASP A CA 1
ATOM 1656 C C . ASP A 1 205 ? -14.469 -23.469 0.804 1 96.56 205 ASP A C 1
ATOM 1658 O O . ASP A 1 205 ? -13.57 -24.297 0.602 1 96.56 205 ASP A O 1
ATOM 1662 N N . GLU A 1 206 ? -14.75 -22.953 1.925 1 95.5 206 GLU A N 1
ATOM 1663 C CA . GLU A 1 206 ? -13.93 -23.234 3.102 1 95.5 206 GLU A CA 1
ATOM 1664 C C . GLU A 1 206 ? -13.992 -24.703 3.473 1 95.5 206 GLU A C 1
ATOM 1666 O O . GLU A 1 206 ? -12.977 -25.312 3.838 1 95.5 206 GLU A O 1
ATOM 1671 N N . LYS A 1 207 ? -15.125 -25.25 3.389 1 96.19 207 LYS A N 1
ATOM 1672 C CA . LYS A 1 207 ? -15.289 -26.672 3.689 1 96.19 207 LYS A CA 1
ATOM 1673 C C . LYS A 1 207 ? -14.445 -27.531 2.756 1 96.19 207 LYS A C 1
ATOM 1675 O O . LYS A 1 207 ? -13.805 -28.484 3.195 1 96.19 207 LYS A O 1
ATOM 1680 N N . GLY A 1 208 ? -14.516 -27.172 1.544 1 97.25 208 GLY A N 1
ATOM 1681 C CA . GLY A 1 208 ? -13.703 -27.875 0.568 1 97.25 208 GLY A CA 1
ATOM 1682 C C . GLY A 1 208 ? -12.219 -27.812 0.865 1 97.25 208 GLY A C 1
ATOM 1683 O O . GLY A 1 208 ? -11.5 -28.797 0.715 1 97.25 208 GLY A O 1
ATOM 1684 N N . VAL A 1 209 ? -11.742 -26.641 1.274 1 97.75 209 VAL A N 1
ATOM 1685 C CA . VAL A 1 209 ? -10.336 -26.469 1.625 1 97.75 209 VAL A CA 1
ATOM 1686 C C . VAL A 1 209 ? -9.977 -27.375 2.801 1 97.75 209 VAL A C 1
ATOM 1688 O O . VAL A 1 209 ? -8.977 -28.094 2.756 1 97.75 209 VAL A O 1
ATOM 1691 N N . LYS A 1 210 ? -10.789 -27.375 3.787 1 95.56 210 LYS A N 1
ATOM 1692 C CA . LYS A 1 210 ? -10.531 -28.172 4.984 1 95.56 210 LYS A CA 1
ATOM 1693 C C . LYS A 1 210 ? -10.516 -29.656 4.66 1 95.56 210 LYS A C 1
ATOM 1695 O O . LYS A 1 210 ? -9.633 -30.391 5.117 1 95.56 210 LYS A O 1
ATOM 1700 N N . SER A 1 211 ? -11.469 -30.047 3.9 1 96.88 211 SER A N 1
ATOM 1701 C CA . SER A 1 211 ? -11.547 -31.453 3.502 1 96.88 211 SER A CA 1
ATOM 1702 C C . SER A 1 211 ? -10.312 -31.875 2.723 1 96.88 211 SER A C 1
ATOM 1704 O O . SER A 1 211 ? -9.703 -32.906 3.027 1 96.88 211 SER A O 1
ATOM 1706 N N . SER A 1 212 ? -9.984 -31.078 1.702 1 97.06 212 SER A N 1
ATOM 1707 C CA . SER A 1 212 ? -8.812 -31.391 0.892 1 97.06 212 SER A CA 1
ATOM 1708 C C . SER A 1 212 ? -7.539 -31.375 1.732 1 97.06 212 SER A C 1
ATOM 1710 O O . SER A 1 212 ? -6.695 -32.281 1.606 1 97.06 212 SER A O 1
ATOM 1712 N N . PHE A 1 213 ? -7.402 -30.406 2.562 1 96.62 213 PHE A N 1
ATOM 1713 C CA . PHE A 1 213 ? -6.238 -30.281 3.438 1 96.62 213 PHE A CA 1
ATOM 1714 C C . PHE A 1 213 ? -6.129 -31.5 4.355 1 96.62 213 PHE A C 1
ATOM 1716 O O . PHE A 1 213 ? -5.051 -32.062 4.504 1 96.62 213 PHE A O 1
ATOM 1723 N N . ASN A 1 214 ? -7.242 -31.859 4.93 1 95.94 214 ASN A N 1
ATOM 1724 C CA . ASN A 1 214 ? -7.262 -33 5.82 1 95.94 214 ASN A CA 1
ATOM 1725 C C . ASN A 1 214 ? -6.879 -34.281 5.082 1 95.94 214 ASN A C 1
ATOM 1727 O O . ASN A 1 214 ? -6.125 -35.125 5.609 1 95.94 214 ASN A O 1
ATOM 1731 N N . GLY A 1 215 ? -7.453 -34.469 3.92 1 95.81 215 GLY A N 1
ATOM 1732 C CA . GLY A 1 215 ? -7.062 -35.594 3.105 1 95.81 215 GLY A CA 1
ATOM 1733 C C . GLY A 1 215 ? -5.578 -35.625 2.799 1 95.81 215 GLY A C 1
ATOM 1734 O O . GLY A 1 215 ? -4.941 -36.688 2.912 1 95.81 215 GLY A O 1
ATOM 1735 N N . MET A 1 216 ? -5.086 -34.5 2.418 1 95.5 216 MET A N 1
ATOM 1736 C CA . MET A 1 216 ? -3.662 -34.406 2.113 1 95.5 216 MET A CA 1
ATOM 1737 C C . MET A 1 216 ? -2.818 -34.656 3.357 1 95.5 216 MET A C 1
ATOM 1739 O O . MET A 1 216 ? -1.759 -35.281 3.275 1 95.5 216 MET A O 1
ATOM 1743 N N . SER A 1 217 ? -3.289 -34.156 4.477 1 94.94 217 SER A N 1
ATOM 1744 C CA . SER A 1 217 ? -2.592 -34.375 5.742 1 94.94 217 SER A CA 1
ATOM 1745 C C . SER A 1 217 ? -2.512 -35.875 6.086 1 94.94 217 SER A C 1
ATOM 1747 O O . SER A 1 217 ? -1.465 -36.344 6.52 1 94.94 217 SER A O 1
ATOM 1749 N N . GLN A 1 218 ? -3.582 -36.469 5.91 1 93.5 218 GLN A N 1
ATOM 1750 C CA . GLN A 1 218 ? -3.619 -37.906 6.172 1 93.5 218 GLN A CA 1
ATOM 1751 C C . GLN A 1 218 ? -2.662 -38.656 5.25 1 93.5 218 GLN A C 1
ATOM 1753 O O . GLN A 1 218 ? -1.902 -39.531 5.703 1 93.5 218 GLN A O 1
ATOM 1758 N N . LEU A 1 219 ? -2.719 -38.344 4.008 1 92.06 219 LEU A N 1
ATOM 1759 C CA . LEU A 1 219 ? -1.835 -39 3.033 1 92.06 219 LEU A CA 1
ATOM 1760 C C . LEU A 1 219 ? -0.372 -38.75 3.391 1 92.06 219 LEU A C 1
ATOM 1762 O O . LEU A 1 219 ? 0.435 -39.688 3.379 1 92.06 219 LEU A O 1
ATOM 1766 N N . ALA A 1 220 ? -0.022 -37.531 3.668 1 92.38 220 ALA A N 1
ATOM 1767 C CA . ALA A 1 220 ? 1.348 -37.188 4.031 1 92.38 220 ALA A CA 1
ATOM 1768 C C . ALA A 1 220 ? 1.804 -37.969 5.266 1 92.38 220 ALA A C 1
ATOM 1770 O O . ALA A 1 220 ? 2.945 -38.438 5.328 1 92.38 220 ALA A O 1
ATOM 1771 N N . TRP A 1 221 ? 0.903 -38.062 6.23 1 91.44 221 TRP A N 1
ATOM 1772 C CA . TRP A 1 221 ? 1.209 -38.812 7.453 1 91.44 221 TRP A CA 1
ATOM 1773 C C . TRP A 1 221 ? 1.48 -40.281 7.148 1 91.44 221 TRP A C 1
ATOM 1775 O O . TRP A 1 221 ? 2.436 -40.844 7.672 1 91.44 221 TRP A O 1
ATOM 1785 N N . GLU A 1 222 ? 0.741 -40.844 6.285 1 90.38 222 GLU A N 1
ATOM 1786 C CA . GLU A 1 222 ? 0.894 -42.25 5.918 1 90.38 222 GLU A CA 1
ATOM 1787 C C . GLU A 1 222 ? 2.213 -42.5 5.188 1 90.38 222 GLU A C 1
ATOM 1789 O O . GLU A 1 222 ? 2.879 -43.5 5.418 1 90.38 222 GLU A O 1
ATOM 1794 N N . VAL A 1 223 ? 2.51 -41.625 4.328 1 88.62 223 VAL A N 1
ATOM 1795 C CA . VAL A 1 223 ? 3.764 -41.719 3.594 1 88.62 223 VAL A CA 1
ATOM 1796 C C . VAL A 1 223 ? 4.941 -41.594 4.555 1 88.62 223 VAL A C 1
ATOM 1798 O O . VAL A 1 223 ? 5.914 -42.344 4.477 1 88.62 223 VAL A O 1
ATOM 1801 N N . GLU A 1 224 ? 4.82 -40.625 5.445 1 86.81 224 GLU A N 1
ATOM 1802 C CA . GLU A 1 224 ? 5.879 -40.406 6.418 1 86.81 224 GLU A CA 1
ATOM 1803 C C . GLU A 1 224 ? 6.117 -41.625 7.293 1 86.81 224 GLU A C 1
ATOM 1805 O O . GLU A 1 224 ? 7.254 -41.906 7.66 1 86.81 224 GLU A O 1
ATOM 1810 N N . LYS A 1 225 ? 5.066 -42.344 7.551 1 88 225 LYS A N 1
ATOM 1811 C CA . LYS A 1 225 ? 5.152 -43.531 8.414 1 88 225 LYS A CA 1
ATOM 1812 C C . LYS A 1 225 ? 5.434 -44.781 7.602 1 88 225 LYS A C 1
ATOM 1814 O O . LYS A 1 225 ? 5.484 -45.875 8.156 1 88 225 LYS A O 1
ATOM 1819 N N . ASN A 1 226 ? 5.695 -44.625 6.258 1 80.94 226 ASN A N 1
ATOM 1820 C CA . ASN A 1 226 ? 6.035 -45.719 5.336 1 80.94 226 ASN A CA 1
ATOM 1821 C C . ASN A 1 226 ? 4.898 -46.719 5.211 1 80.94 226 ASN A C 1
ATOM 1823 O O . ASN A 1 226 ? 5.141 -47.938 5.098 1 80.94 226 ASN A O 1
ATOM 1827 N N . TYR A 1 227 ? 3.799 -46.281 5.477 1 74.44 227 TYR A N 1
ATOM 1828 C CA . TYR A 1 227 ? 2.65 -47.156 5.273 1 74.44 227 TYR A CA 1
ATOM 1829 C C . TYR A 1 227 ? 2.299 -47.25 3.793 1 74.44 227 TYR A C 1
ATOM 1831 O O . TYR A 1 227 ? 1.771 -48.281 3.348 1 74.44 227 TYR A O 1
ATOM 1839 N N . HIS A 1 228 ? 2.508 -46.25 3.016 1 69.19 228 HIS A N 1
ATOM 1840 C CA . HIS A 1 228 ? 2.191 -46.188 1.595 1 69.19 228 HIS A CA 1
ATOM 1841 C C . HIS A 1 228 ? 3.326 -45.531 0.815 1 69.19 228 HIS A C 1
ATOM 1843 O O . HIS A 1 228 ? 3.955 -44.562 1.303 1 69.19 228 HIS A O 1
ATOM 1849 N N . ALA A 1 229 ? 3.705 -46.25 -0.217 1 68.75 229 ALA A N 1
ATOM 1850 C CA . ALA A 1 229 ? 4.637 -45.594 -1.127 1 68.75 229 ALA A CA 1
ATOM 1851 C C . ALA A 1 229 ? 3.992 -44.375 -1.776 1 68.75 229 ALA A C 1
ATOM 1853 O O . ALA A 1 229 ? 2.797 -44.375 -2.072 1 68.75 229 ALA A O 1
ATOM 1854 N N . PRO A 1 230 ? 4.746 -43.281 -1.855 1 64.38 230 PRO A N 1
ATOM 1855 C CA . PRO A 1 230 ? 4.168 -42.094 -2.512 1 64.38 230 PRO A CA 1
ATOM 1856 C C . PRO A 1 230 ? 3.699 -42.375 -3.936 1 64.38 230 PRO A C 1
ATOM 1858 O O . PRO A 1 230 ? 4.438 -42.969 -4.723 1 64.38 230 PRO A O 1
ATOM 1861 N N . ASP A 1 231 ? 2.385 -42.406 -4.254 1 70.31 231 ASP A N 1
ATOM 1862 C CA . ASP A 1 231 ? 1.829 -42.594 -5.59 1 70.31 231 ASP A CA 1
ATOM 1863 C C . ASP A 1 231 ? 1.575 -41.25 -6.281 1 70.31 231 ASP A C 1
ATOM 1865 O O . ASP A 1 231 ? 0.605 -41.125 -7.027 1 70.31 231 ASP A O 1
ATOM 1869 N N . PHE A 1 232 ? 2.404 -40.156 -5.816 1 70.75 232 PHE A N 1
ATOM 1870 C CA . PHE A 1 232 ? 2.252 -38.844 -6.449 1 70.75 232 PHE A CA 1
ATOM 1871 C C . PHE A 1 232 ? 3.611 -38.25 -6.777 1 70.75 232 PHE A C 1
ATOM 1873 O O . PHE A 1 232 ? 4.633 -38.688 -6.234 1 70.75 232 PHE A O 1
ATOM 1880 N N . LYS A 1 233 ? 3.547 -37.375 -7.844 1 75.88 233 LYS A N 1
ATOM 1881 C CA . LYS A 1 233 ? 4.762 -36.656 -8.211 1 75.88 233 LYS A CA 1
ATOM 1882 C C . LYS A 1 233 ? 4.98 -35.469 -7.293 1 75.88 233 LYS A C 1
ATOM 1884 O O . LYS A 1 233 ? 4.078 -34.656 -7.102 1 75.88 233 LYS A O 1
ATOM 1889 N N . LYS A 1 234 ? 6.207 -35.375 -6.738 1 79.12 234 LYS A N 1
ATOM 1890 C CA . LYS A 1 234 ? 6.57 -34.219 -5.898 1 79.12 234 LYS A CA 1
ATOM 1891 C C . LYS A 1 234 ? 6.727 -32.969 -6.727 1 79.12 234 LYS A C 1
ATOM 1893 O O . LYS A 1 234 ? 7.098 -33 -7.898 1 79.12 234 LYS A O 1
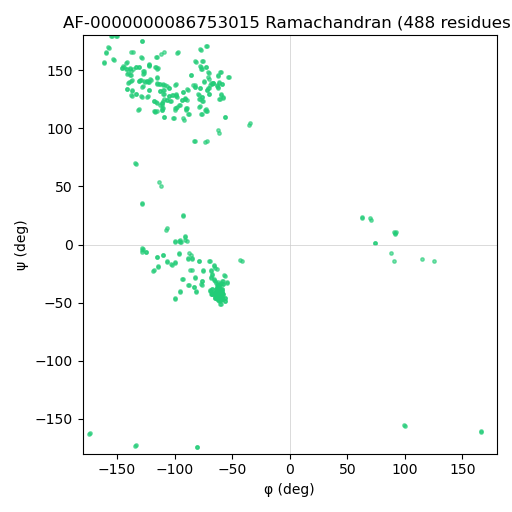ATOM 1898 N N . VAL A 1 235 ? 6.395 -31.859 -6.07 1 79.25 235 VAL A N 1
ATOM 1899 C CA . VAL A 1 235 ? 6.582 -30.562 -6.723 1 79.25 235 VAL A CA 1
ATOM 1900 C C . VAL A 1 235 ? 8.078 -30.25 -6.836 1 79.25 235 VAL A C 1
ATOM 1902 O O . VAL A 1 235 ? 8.812 -30.344 -5.848 1 79.25 235 VAL A O 1
ATOM 1905 N N . LYS A 1 236 ? 8.484 -29.891 -8.047 1 75.38 236 LYS A N 1
ATOM 1906 C CA . LYS A 1 236 ? 9.906 -29.672 -8.289 1 75.38 236 LYS A CA 1
ATOM 1907 C C . LYS A 1 236 ? 10.211 -28.172 -8.422 1 75.38 236 LYS A C 1
ATOM 1909 O O . LYS A 1 236 ? 11.359 -27.75 -8.281 1 75.38 236 LYS A O 1
ATOM 1914 N N . GLN A 1 237 ? 9.195 -27.391 -8.602 1 71.5 237 GLN A N 1
ATOM 1915 C CA . GLN A 1 237 ? 9.453 -25.984 -8.883 1 71.5 237 GLN A CA 1
ATOM 1916 C C . GLN A 1 237 ? 9.477 -25.156 -7.598 1 71.5 237 GLN A C 1
ATOM 1918 O O . GLN A 1 237 ? 8.461 -25.062 -6.902 1 71.5 237 GLN A O 1
ATOM 1923 N N . LEU A 1 238 ? 10.773 -24.734 -7.234 1 73.94 238 LEU A N 1
ATOM 1924 C CA . LEU A 1 238 ? 11.008 -23.828 -6.109 1 73.94 238 LEU A CA 1
ATOM 1925 C C . LEU A 1 238 ? 11.445 -22.453 -6.594 1 73.94 238 LEU A C 1
ATOM 1927 O O . LEU A 1 238 ? 12.273 -22.344 -7.496 1 73.94 238 LEU A O 1
ATOM 1931 N N . LYS A 1 239 ? 10.664 -21.531 -6.098 1 68.88 239 LYS A N 1
ATOM 1932 C CA . LYS A 1 239 ? 11.055 -20.172 -6.43 1 68.88 239 LYS A CA 1
ATOM 1933 C C . LYS A 1 239 ? 11.828 -19.531 -5.281 1 68.88 239 LYS A C 1
ATOM 1935 O O . LYS A 1 239 ? 11.32 -19.406 -4.168 1 68.88 239 LYS A O 1
ATOM 1940 N N . ASN A 1 240 ? 13.008 -19.219 -5.578 1 66 240 ASN A N 1
ATOM 1941 C CA . ASN A 1 240 ? 13.805 -18.516 -4.578 1 66 240 ASN A CA 1
ATOM 1942 C C . ASN A 1 240 ? 13.352 -17.078 -4.395 1 66 240 ASN A C 1
ATOM 1944 O O . ASN A 1 240 ? 13.273 -16.312 -5.363 1 66 240 ASN A O 1
ATOM 1948 N N . ILE A 1 241 ? 12.836 -16.844 -3.145 1 61.88 241 ILE A N 1
ATOM 1949 C CA . ILE A 1 241 ? 12.359 -15.492 -2.852 1 61.88 241 ILE A CA 1
ATOM 1950 C C . ILE A 1 241 ? 13.422 -14.727 -2.068 1 61.88 241 ILE A C 1
ATOM 1952 O O . ILE A 1 241 ? 13.977 -15.242 -1.095 1 61.88 241 ILE A O 1
ATOM 1956 N N . THR A 1 242 ? 13.922 -13.773 -2.582 1 51.72 242 THR A N 1
ATOM 1957 C CA . THR A 1 242 ? 14.891 -12.938 -1.886 1 51.72 242 THR A CA 1
ATOM 1958 C C . THR A 1 242 ? 14.211 -12.109 -0.802 1 51.72 242 THR A C 1
ATOM 1960 O O . THR A 1 242 ? 13.227 -11.414 -1.071 1 51.72 242 THR A O 1
ATOM 1963 N N . CYS A 1 243 ? 14.102 -12.641 0.437 1 47.03 243 CYS A N 1
ATOM 1964 C CA . CYS A 1 243 ? 13.312 -12.008 1.488 1 47.03 243 CYS A CA 1
ATOM 1965 C C . CYS A 1 243 ? 14.07 -10.836 2.104 1 47.03 243 CYS A C 1
ATOM 1967 O O . CYS A 1 243 ? 15.305 -10.797 2.057 1 47.03 243 CYS A O 1
ATOM 1969 N N . ARG A 1 244 ? 13.195 -9.828 2.664 1 44.66 244 ARG A N 1
ATOM 1970 C CA . ARG A 1 244 ? 13.5 -8.641 3.455 1 44.66 244 ARG A CA 1
ATOM 1971 C C . ARG A 1 244 ? 14.164 -9.016 4.773 1 44.66 244 ARG A C 1
ATOM 1973 O O . ARG A 1 244 ? 13.773 -9.992 5.422 1 44.66 244 ARG A O 1
ATOM 1980 N N . GLY A 1 245 ? 15.539 -9 4.918 1 33.94 245 GLY A N 1
ATOM 1981 C CA . GLY A 1 245 ? 16.047 -9.133 6.273 1 33.94 245 GLY A CA 1
ATOM 1982 C C . GLY A 1 245 ? 15.172 -8.461 7.309 1 33.94 245 GLY A C 1
ATOM 1983 O O . GLY A 1 245 ? 14.727 -7.328 7.113 1 33.94 245 GLY A O 1
ATOM 1984 N N . HIS A 1 246 ? 14.344 -9.219 8.102 1 31.31 246 HIS A N 1
ATOM 1985 C CA . HIS A 1 246 ? 13.844 -8.562 9.297 1 31.31 246 HIS A CA 1
ATOM 1986 C C . HIS A 1 246 ? 14.938 -7.754 9.984 1 31.31 246 HIS A C 1
ATOM 1988 O O . HIS A 1 246 ? 16.109 -8.141 9.969 1 31.31 246 HIS A O 1
ATOM 1994 N N . MET B 1 1 ? 8.68 8.797 3.584 1 92.25 1 MET B N 1
ATOM 1995 C CA . MET B 1 1 ? 9.648 8.07 2.773 1 92.25 1 MET B CA 1
ATOM 1996 C C . MET B 1 1 ? 10.477 7.121 3.635 1 92.25 1 MET B C 1
ATOM 1998 O O . MET B 1 1 ? 10.789 6.008 3.207 1 92.25 1 MET B O 1
ATOM 2002 N N . GLU B 1 2 ? 10.812 7.578 4.84 1 89 2 GLU B N 1
ATOM 2003 C CA . GLU B 1 2 ? 11.633 6.738 5.703 1 89 2 GLU B CA 1
ATOM 2004 C C . GLU B 1 2 ? 10.82 5.598 6.305 1 89 2 GLU B C 1
ATOM 2006 O O . GLU B 1 2 ? 11.375 4.555 6.664 1 89 2 GLU B O 1
ATOM 2011 N N . LEU B 1 3 ? 9.547 5.781 6.344 1 91.81 3 LEU B N 1
ATOM 2012 C CA . LEU B 1 3 ? 8.711 4.812 7.051 1 91.81 3 LEU B CA 1
ATOM 2013 C C . LEU B 1 3 ? 8.125 3.789 6.086 1 91.81 3 LEU B C 1
ATOM 2015 O O . LEU B 1 3 ? 7.508 2.814 6.512 1 91.81 3 LEU B O 1
ATOM 2019 N N . SER B 1 4 ? 8.297 4.016 4.816 1 93.25 4 SER B N 1
ATOM 2020 C CA . SER B 1 4 ? 7.797 3.076 3.818 1 93.25 4 SER B CA 1
ATOM 2021 C C . SER B 1 4 ? 8.938 2.459 3.016 1 93.25 4 SER B C 1
ATOM 2023 O O . SER B 1 4 ? 10 3.062 2.875 1 93.25 4 SER B O 1
ATOM 2025 N N . SER B 1 5 ? 8.711 1.241 2.5 1 93.88 5 SER B N 1
ATOM 2026 C CA . SER B 1 5 ? 9.742 0.564 1.722 1 93.88 5 SER B CA 1
ATOM 2027 C C . SER B 1 5 ? 9.227 0.168 0.343 1 93.88 5 SER B C 1
ATOM 2029 O O . SER B 1 5 ? 9.969 -0.384 -0.47 1 93.88 5 SER B O 1
ATOM 2031 N N . VAL B 1 6 ? 7.938 0.386 0.157 1 94.19 6 VAL B N 1
ATOM 2032 C CA . VAL B 1 6 ? 7.309 0.033 -1.112 1 94.19 6 VAL B CA 1
ATOM 2033 C C . VAL B 1 6 ? 6.629 1.261 -1.712 1 94.19 6 VAL B C 1
ATOM 2035 O O . VAL B 1 6 ? 6.066 2.084 -0.985 1 94.19 6 VAL B O 1
ATOM 2038 N N . GLY B 1 7 ? 6.719 1.397 -2.959 1 96.44 7 GLY B N 1
ATOM 2039 C CA . GLY B 1 7 ? 6.047 2.455 -3.699 1 96.44 7 GLY B CA 1
ATOM 2040 C C . GLY B 1 7 ? 5.711 2.064 -5.125 1 96.44 7 GLY B C 1
ATOM 2041 O O . GLY B 1 7 ? 5.895 0.911 -5.52 1 96.44 7 GLY B O 1
ATOM 2042 N N . THR B 1 8 ? 5.082 3.004 -5.828 1 96.81 8 THR B N 1
ATOM 2043 C CA . THR B 1 8 ? 4.773 2.809 -7.242 1 96.81 8 THR B CA 1
ATOM 2044 C C . THR B 1 8 ? 5.621 3.732 -8.109 1 96.81 8 THR B C 1
ATOM 2046 O O . THR B 1 8 ? 5.512 4.957 -8.016 1 96.81 8 THR B O 1
ATOM 2049 N N . LEU B 1 9 ? 6.441 3.107 -8.93 1 95.81 9 LEU B N 1
ATOM 2050 C CA . LEU B 1 9 ? 7.238 3.852 -9.898 1 95.81 9 LEU B CA 1
ATOM 2051 C C . LEU B 1 9 ? 6.488 3.996 -11.219 1 95.81 9 LEU B C 1
ATOM 2053 O O . LEU B 1 9 ? 6.152 2.996 -11.859 1 95.81 9 LEU B O 1
ATOM 2057 N N . SER B 1 10 ? 6.184 5.238 -11.555 1 95 10 SER B N 1
ATOM 2058 C CA . SER B 1 10 ? 5.523 5.52 -12.82 1 95 10 SER B CA 1
ATOM 2059 C C . SER B 1 10 ? 6.504 6.086 -13.844 1 95 10 SER B C 1
ATOM 2061 O O . SER B 1 10 ? 7.191 7.074 -13.57 1 95 10 SER B O 1
ATOM 2063 N N . THR B 1 11 ? 6.582 5.426 -14.953 1 93.62 11 THR B N 1
ATOM 2064 C CA . THR B 1 11 ? 7.441 5.852 -16.062 1 93.62 11 THR B CA 1
ATOM 2065 C C . THR B 1 11 ? 6.652 5.922 -17.359 1 93.62 11 THR B C 1
ATOM 2067 O O . THR B 1 11 ? 5.453 5.637 -17.391 1 93.62 11 THR B O 1
ATOM 2070 N N . LEU B 1 12 ? 7.359 6.402 -18.406 1 92.19 12 LEU B N 1
ATOM 2071 C CA . LEU B 1 12 ? 6.73 6.473 -19.719 1 92.19 12 LEU B CA 1
ATOM 2072 C C . LEU B 1 12 ? 7.199 5.324 -20.609 1 92.19 12 LEU B C 1
ATOM 2074 O O . LEU B 1 12 ? 8.398 5.074 -20.734 1 92.19 12 LEU B O 1
ATOM 2078 N N . THR B 1 13 ? 6.219 4.645 -21.172 1 88.69 13 THR B N 1
ATOM 2079 C CA . THR B 1 13 ? 6.562 3.637 -22.172 1 88.69 13 THR B CA 1
ATOM 2080 C C . THR B 1 13 ? 7.02 4.297 -23.469 1 88.69 13 THR B C 1
ATOM 2082 O O . THR B 1 13 ? 6.914 5.516 -23.625 1 88.69 13 THR B O 1
ATOM 2085 N N . GLN B 1 14 ? 7.539 3.473 -24.391 1 85.75 14 GLN B N 1
ATOM 2086 C CA . GLN B 1 14 ? 7.996 3.988 -25.672 1 85.75 14 GLN B CA 1
ATOM 2087 C C . GLN B 1 14 ? 6.863 4.68 -26.422 1 85.75 14 GLN B C 1
ATOM 2089 O O . GLN B 1 14 ? 7.09 5.664 -27.125 1 85.75 14 GLN B O 1
ATOM 2094 N N . ASP B 1 15 ? 5.609 4.223 -26.234 1 85.69 15 ASP B N 1
ATOM 2095 C CA . ASP B 1 15 ? 4.453 4.789 -26.922 1 85.69 15 ASP B CA 1
ATOM 2096 C C . ASP B 1 15 ? 3.842 5.938 -26.125 1 85.69 15 ASP B C 1
ATOM 2098 O O . ASP B 1 15 ? 2.754 6.414 -26.438 1 85.69 15 ASP B O 1
ATOM 2102 N N . GLY B 1 16 ? 4.477 6.273 -25 1 86.81 16 GLY B N 1
ATOM 2103 C CA . GLY B 1 16 ? 4.09 7.465 -24.266 1 86.81 16 GLY B CA 1
ATOM 2104 C C . GLY B 1 16 ? 3.053 7.199 -23.188 1 86.81 16 GLY B C 1
ATOM 2105 O O . GLY B 1 16 ? 2.461 8.133 -22.641 1 86.81 16 GLY B O 1
ATOM 2106 N N . TRP B 1 17 ? 2.803 5.918 -22.906 1 89.88 17 TRP B N 1
ATOM 2107 C CA . TRP B 1 17 ? 1.862 5.574 -21.844 1 89.88 17 TRP B CA 1
ATOM 2108 C C . TRP B 1 17 ? 2.541 5.621 -20.469 1 89.88 17 TRP B C 1
ATOM 2110 O O . TRP B 1 17 ? 3.686 5.188 -20.328 1 89.88 17 TRP B O 1
ATOM 2120 N N . PRO B 1 18 ? 1.8 6.242 -19.531 1 92.62 18 PRO B N 1
ATOM 2121 C CA . PRO B 1 18 ? 2.336 6.039 -18.172 1 92.62 18 PRO B CA 1
ATOM 2122 C C . PRO B 1 18 ? 2.229 4.59 -17.719 1 92.62 18 PRO B C 1
ATOM 2124 O O . PRO B 1 18 ? 1.241 3.912 -18.016 1 92.62 18 PRO B O 1
ATOM 2127 N N . LEU B 1 19 ? 3.205 4.121 -17.094 1 92.69 19 LEU B N 1
ATOM 2128 C CA . LEU B 1 19 ? 3.207 2.768 -16.562 1 92.69 19 LEU B CA 1
ATOM 2129 C C . LEU B 1 19 ? 3.666 2.768 -15.102 1 92.69 19 LEU B C 1
ATOM 2131 O O . LEU B 1 19 ? 4.785 3.188 -14.797 1 92.69 19 LEU B O 1
ATOM 2135 N N . GLY B 1 20 ? 2.758 2.377 -14.258 1 93.69 20 GLY B N 1
ATOM 2136 C CA . GLY B 1 20 ? 3.074 2.262 -12.836 1 93.69 20 GLY B CA 1
ATOM 2137 C C . GLY B 1 20 ? 3.385 0.841 -12.414 1 93.69 20 GLY B C 1
ATOM 2138 O O . GLY B 1 20 ? 2.613 -0.079 -12.688 1 93.69 20 GLY B O 1
ATOM 2139 N N . LEU B 1 21 ? 4.523 0.658 -11.742 1 93.38 21 LEU B N 1
ATOM 2140 C CA . LEU B 1 21 ? 4.93 -0.635 -11.203 1 93.38 21 LEU B CA 1
ATOM 2141 C C . LEU B 1 21 ? 5.312 -0.514 -9.727 1 93.38 21 LEU B C 1
ATOM 2143 O O . LEU B 1 21 ? 5.93 0.473 -9.32 1 93.38 21 LEU B O 1
ATOM 2147 N N . GLY B 1 22 ? 4.922 -1.522 -9.047 1 94.81 22 GLY B N 1
ATOM 2148 C CA . GLY B 1 22 ? 5.367 -1.567 -7.664 1 94.81 22 GLY B CA 1
ATOM 2149 C C . GLY B 1 22 ? 6.848 -1.851 -7.523 1 94.81 22 GLY B C 1
ATOM 2150 O O . GLY B 1 22 ? 7.379 -2.75 -8.18 1 94.81 22 GLY B O 1
ATOM 2151 N N . VAL B 1 23 ? 7.488 -1.069 -6.645 1 93.62 23 VAL B N 1
ATOM 2152 C CA . VAL B 1 23 ? 8.922 -1.242 -6.43 1 93.62 23 VAL B CA 1
ATOM 2153 C C . VAL B 1 23 ? 9.234 -1.135 -4.938 1 93.62 23 VAL B C 1
ATOM 2155 O O . VAL B 1 23 ? 8.5 -0.487 -4.188 1 93.62 23 VAL B O 1
ATOM 2158 N N . ARG B 1 24 ? 10.266 -1.816 -4.613 1 93.19 24 ARG B N 1
ATOM 2159 C CA . ARG B 1 24 ? 10.891 -1.558 -3.32 1 93.19 24 ARG B CA 1
ATOM 2160 C C . ARG B 1 24 ? 11.891 -0.414 -3.418 1 93.19 24 ARG B C 1
ATOM 2162 O O . ARG B 1 24 ? 12.555 -0.249 -4.441 1 93.19 24 ARG B O 1
ATOM 2169 N N . PHE B 1 25 ? 11.992 0.368 -2.322 1 96.38 25 PHE B N 1
ATOM 2170 C CA . PHE B 1 25 ? 12.938 1.478 -2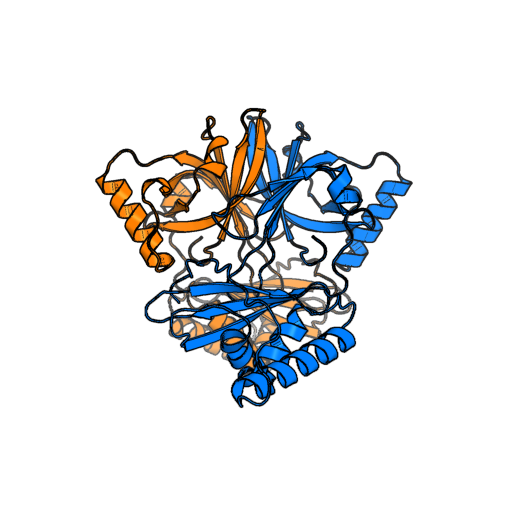.377 1 96.38 25 PHE B CA 1
ATOM 2171 C C . PHE B 1 25 ? 13.57 1.717 -1.012 1 96.38 25 PHE B C 1
ATOM 2173 O O . PHE B 1 25 ? 12.992 1.349 0.017 1 96.38 25 PHE B O 1
ATOM 2180 N N . ALA B 1 26 ? 14.742 2.225 -1.066 1 97.12 26 ALA B N 1
ATOM 2181 C CA . ALA B 1 26 ? 15.445 2.785 0.083 1 97.12 26 ALA B CA 1
ATOM 2182 C C . ALA B 1 26 ? 15.688 4.281 -0.098 1 97.12 26 ALA B C 1
ATOM 2184 O O . ALA B 1 26 ? 15.461 4.824 -1.181 1 97.12 26 ALA B O 1
ATOM 2185 N N . VAL B 1 27 ? 15.938 4.93 0.939 1 96.62 27 VAL B N 1
ATOM 2186 C CA . VAL B 1 27 ? 16.281 6.348 0.877 1 96.62 27 VAL B CA 1
ATOM 2187 C C . VAL B 1 27 ? 17.656 6.566 1.516 1 96.62 27 VAL B C 1
ATOM 2189 O O . VAL B 1 27 ? 17.953 6.008 2.572 1 96.62 27 VAL B O 1
ATOM 2192 N N . ASP B 1 28 ? 18.5 7.309 0.829 1 94.81 28 ASP B N 1
ATOM 2193 C CA . ASP B 1 28 ? 19.812 7.59 1.436 1 94.81 28 ASP B CA 1
ATOM 2194 C C . ASP B 1 28 ? 19.703 8.719 2.457 1 94.81 28 ASP B C 1
ATOM 2196 O O . ASP B 1 28 ? 18.609 9.203 2.75 1 94.81 28 ASP B O 1
ATOM 2200 N N . SER B 1 29 ? 20.812 9.156 2.996 1 91 29 SER B N 1
ATOM 2201 C CA . SER B 1 29 ? 20.828 10.125 4.09 1 91 29 SER B CA 1
ATOM 2202 C C . SER B 1 29 ? 20.344 11.492 3.621 1 91 29 SER B C 1
ATOM 2204 O O . SER B 1 29 ? 19.906 12.305 4.426 1 91 29 SER B O 1
ATOM 2206 N N . GLU B 1 30 ? 20.438 11.742 2.289 1 91.12 30 GLU B N 1
ATOM 2207 C CA . GLU B 1 30 ? 20.016 13.023 1.742 1 91.12 30 GLU B CA 1
ATOM 2208 C C . GLU B 1 30 ? 18.578 12.969 1.24 1 91.12 30 GLU B C 1
ATOM 2210 O O . GLU B 1 30 ? 18.062 13.945 0.694 1 91.12 30 GLU B O 1
ATOM 2215 N N . GLY B 1 31 ? 17.922 11.883 1.376 1 94.06 31 GLY B N 1
ATOM 2216 C CA . GLY B 1 31 ? 16.531 11.727 0.979 1 94.06 31 GLY B CA 1
ATOM 2217 C C . GLY B 1 31 ? 16.375 11.227 -0.444 1 94.06 31 GLY B C 1
ATOM 2218 O O . GLY B 1 31 ? 15.258 11.18 -0.966 1 94.06 31 GLY B O 1
ATOM 2219 N N . THR B 1 32 ? 17.469 10.797 -1.086 1 96 32 THR B N 1
ATOM 2220 C CA . THR B 1 32 ? 17.406 10.312 -2.461 1 96 32 THR B CA 1
ATOM 2221 C C . THR B 1 32 ? 16.797 8.914 -2.51 1 96 32 THR B C 1
ATOM 2223 O O . THR B 1 32 ? 17.328 7.98 -1.898 1 96 32 THR B O 1
ATOM 2226 N N . PRO B 1 33 ? 15.742 8.75 -3.254 1 97.75 33 PRO B N 1
ATOM 2227 C CA . PRO B 1 33 ? 15.195 7.398 -3.383 1 97.75 33 PRO B CA 1
ATOM 2228 C C . PRO B 1 33 ? 16.062 6.484 -4.238 1 97.75 33 PRO B C 1
ATOM 2230 O O . PRO B 1 33 ? 16.547 6.895 -5.297 1 97.75 33 PRO B O 1
ATOM 2233 N N . ILE B 1 34 ? 16.297 5.348 -3.758 1 97.44 34 ILE B N 1
ATOM 2234 C CA . ILE B 1 34 ? 17.016 4.277 -4.453 1 97.44 34 ILE B CA 1
ATOM 2235 C C . ILE B 1 34 ? 16.047 3.145 -4.785 1 97.44 34 ILE B C 1
ATOM 2237 O O . ILE B 1 34 ? 15.383 2.602 -3.895 1 97.44 34 ILE B O 1
ATOM 2241 N N . VAL B 1 35 ? 15.938 2.828 -6.051 1 95.44 35 VAL B N 1
ATOM 2242 C CA . VAL B 1 35 ? 14.992 1.794 -6.453 1 95.44 35 VAL B CA 1
ATOM 2243 C C . VAL B 1 35 ? 15.727 0.677 -7.188 1 95.44 35 VAL B C 1
ATOM 2245 O O . VAL B 1 35 ? 16.812 0.897 -7.746 1 95.44 35 VAL B O 1
ATOM 2248 N N . CYS B 1 36 ? 15.18 -0.462 -7.137 1 91.44 36 CYS B N 1
ATOM 2249 C CA . CYS B 1 36 ? 15.664 -1.622 -7.875 1 91.44 36 CYS B CA 1
ATOM 2250 C C . CYS B 1 36 ? 14.695 -2.01 -8.984 1 91.44 36 CYS B C 1
ATOM 2252 O O . CYS B 1 36 ? 13.539 -2.35 -8.711 1 91.44 36 CYS B O 1
ATOM 2254 N N . VAL B 1 37 ? 15.148 -1.895 -10.164 1 86.25 37 VAL B N 1
ATOM 2255 C CA . VAL B 1 37 ? 14.297 -2.166 -11.32 1 86.25 37 VAL B CA 1
ATOM 2256 C C . VAL B 1 37 ? 14.938 -3.238 -12.195 1 86.25 37 VAL B C 1
ATOM 2258 O O . VAL B 1 37 ? 16.125 -3.156 -12.516 1 86.25 37 VAL B O 1
ATOM 2261 N N . ASN B 1 38 ? 14.141 -4.262 -12.477 1 79.94 38 ASN B N 1
ATOM 2262 C CA . ASN B 1 38 ? 14.711 -5.32 -13.297 1 79.94 38 ASN B CA 1
ATOM 2263 C C . ASN B 1 38 ? 14.773 -4.918 -14.773 1 79.94 38 ASN B C 1
ATOM 2265 O O . ASN B 1 38 ? 14.258 -3.867 -15.148 1 79.94 38 ASN B O 1
ATOM 2269 N N . ALA B 1 39 ? 15.523 -5.734 -15.555 1 67.56 39 ALA B N 1
ATOM 2270 C CA . ALA B 1 39 ? 15.797 -5.438 -16.953 1 67.56 39 ALA B CA 1
ATOM 2271 C C . ALA B 1 39 ? 14.508 -5.391 -17.766 1 67.56 39 ALA B C 1
ATOM 2273 O O . ALA B 1 39 ? 14.359 -4.559 -18.672 1 67.56 39 ALA B O 1
ATOM 2274 N N . SER B 1 40 ? 13.594 -6.234 -17.438 1 66 40 SER B N 1
ATOM 2275 C CA . SER B 1 40 ? 12.352 -6.309 -18.203 1 66 40 SER B CA 1
ATOM 2276 C C . SER B 1 40 ? 11.508 -5.055 -18 1 66 40 SER B C 1
ATOM 2278 O O . SER B 1 40 ? 10.734 -4.676 -18.891 1 66 40 SER B O 1
ATOM 2280 N N . ASN B 1 41 ? 11.719 -4.531 -16.891 1 63.75 41 ASN B N 1
ATOM 2281 C CA . ASN B 1 41 ? 10.93 -3.348 -16.562 1 63.75 41 ASN B CA 1
ATOM 2282 C C . ASN B 1 41 ? 11.578 -2.076 -17.094 1 63.75 41 ASN B C 1
ATOM 2284 O O . ASN B 1 41 ? 10.938 -1.028 -17.172 1 63.75 41 ASN B O 1
ATOM 2288 N N . ARG B 1 42 ? 12.891 -2.15 -17.328 1 59.12 42 ARG B N 1
ATOM 2289 C CA . ARG B 1 42 ? 13.664 -1.018 -17.828 1 59.12 42 ARG B CA 1
ATOM 2290 C C . ARG B 1 42 ? 13.203 -0.612 -19.219 1 59.12 42 ARG B C 1
ATOM 2292 O O . ARG B 1 42 ? 13.453 0.513 -19.656 1 59.12 42 ARG B O 1
ATOM 2299 N N . GLN B 1 43 ? 12.797 -1.594 -19.922 1 56.53 43 GLN B N 1
ATOM 2300 C CA . GLN B 1 43 ? 12.484 -1.295 -21.312 1 56.53 43 GLN B CA 1
ATOM 2301 C C . GLN B 1 43 ? 11.703 0.012 -21.438 1 56.53 43 GLN B C 1
ATOM 2303 O O . GLN B 1 43 ? 11.664 0.621 -22.5 1 56.53 43 GLN B O 1
ATOM 2308 N N . PHE B 1 44 ? 11.242 0.457 -20.359 1 52.84 44 PHE B N 1
ATOM 2309 C CA . PHE B 1 44 ? 10.328 1.585 -20.516 1 52.84 44 PHE B CA 1
ATOM 2310 C C . PHE B 1 44 ? 11.094 2.902 -20.531 1 52.84 44 PHE B C 1
ATOM 2312 O O . PHE B 1 44 ? 10.5 3.971 -20.672 1 52.84 44 PHE B O 1
ATOM 2319 N N . SER B 1 45 ? 12.383 2.832 -20.25 1 58.34 45 SER B N 1
ATOM 2320 C CA . SER B 1 45 ? 12.781 4.172 -19.828 1 58.34 45 SER B CA 1
ATOM 2321 C C . SER B 1 45 ? 13.742 4.797 -20.828 1 58.34 45 SER B C 1
ATOM 2323 O O . SER B 1 45 ? 14.961 4.797 -20.625 1 58.34 45 SER B O 1
ATOM 2325 N N . MET B 1 46 ? 13.398 4.855 -22.109 1 65.44 46 MET B N 1
ATOM 2326 C CA . MET B 1 46 ? 14.18 5.875 -22.812 1 65.44 46 MET B CA 1
ATOM 2327 C C . MET B 1 46 ? 13.914 7.258 -22.219 1 65.44 46 MET B C 1
ATOM 2329 O O . MET B 1 46 ? 14.828 8.07 -22.109 1 65.44 46 MET B O 1
ATOM 2333 N N . ASP B 1 47 ? 12.734 7.539 -21.781 1 85.5 47 ASP B N 1
ATOM 2334 C CA . ASP B 1 47 ? 12.344 8.766 -21.094 1 85.5 47 ASP B CA 1
ATOM 2335 C C . ASP B 1 47 ? 12.539 8.633 -19.578 1 85.5 47 ASP B C 1
ATOM 2337 O O . ASP B 1 47 ? 11.953 7.754 -18.953 1 85.5 47 ASP B O 1
ATOM 2341 N N . LYS B 1 48 ? 13.422 9.484 -19.047 1 91.81 48 LYS B N 1
ATOM 2342 C CA . LYS B 1 48 ? 13.828 9.359 -17.656 1 91.81 48 LYS B CA 1
ATOM 2343 C C . LYS B 1 48 ? 12.773 9.945 -16.719 1 91.81 48 LYS B C 1
ATOM 2345 O O . LYS B 1 48 ? 12.828 9.75 -15.508 1 91.81 48 LYS B O 1
ATOM 2350 N N . ARG B 1 49 ? 11.859 10.703 -17.312 1 95.38 49 ARG B N 1
ATOM 2351 C CA . ARG B 1 49 ? 10.812 11.289 -16.484 1 95.38 49 ARG B CA 1
ATOM 2352 C C . ARG B 1 49 ? 10.039 10.211 -15.742 1 95.38 49 ARG B C 1
ATOM 2354 O O . ARG B 1 49 ? 9.523 9.273 -16.359 1 95.38 49 ARG B O 1
ATOM 2361 N N . SER B 1 50 ? 9.945 10.359 -14.391 1 94.56 50 SER B N 1
ATOM 2362 C CA . SER B 1 50 ? 9.328 9.344 -13.547 1 94.56 50 SER B CA 1
ATOM 2363 C C . SER B 1 50 ? 8.75 9.953 -12.273 1 94.56 50 SER B C 1
ATOM 2365 O O . SER B 1 50 ? 9.062 11.102 -11.93 1 94.56 50 SER B O 1
ATOM 2367 N N . THR B 1 51 ? 7.875 9.273 -11.711 1 96.44 51 THR B N 1
ATOM 2368 C CA . THR B 1 51 ? 7.398 9.617 -10.375 1 96.44 51 THR B CA 1
ATOM 2369 C C . THR B 1 51 ? 7.398 8.383 -9.469 1 96.44 51 THR B C 1
ATOM 2371 O O . THR B 1 51 ? 7.156 7.27 -9.93 1 96.44 51 THR B O 1
ATOM 2374 N N . LEU B 1 52 ? 7.762 8.562 -8.266 1 97.75 52 LEU B N 1
ATOM 2375 C CA . LEU B 1 52 ? 7.641 7.551 -7.215 1 97.75 52 LEU B CA 1
ATOM 2376 C C . LEU B 1 52 ? 6.555 7.938 -6.215 1 97.75 52 LEU B C 1
ATOM 2378 O O . LEU B 1 52 ? 6.699 8.922 -5.488 1 97.75 52 LEU B O 1
ATOM 2382 N N . HIS B 1 53 ? 5.488 7.207 -6.246 1 98.06 53 HIS B N 1
ATOM 2383 C CA . HIS B 1 53 ? 4.395 7.43 -5.309 1 98.06 53 HIS B CA 1
ATOM 2384 C C . HIS B 1 53 ? 4.543 6.547 -4.074 1 98.06 53 HIS B C 1
ATOM 2386 O O . HIS B 1 53 ? 4.789 5.344 -4.188 1 98.06 53 HIS B O 1
ATOM 2392 N N . VAL B 1 54 ? 4.41 7.152 -2.898 1 97.88 54 VAL B N 1
ATOM 2393 C CA . VAL B 1 54 ? 4.547 6.445 -1.629 1 97.88 54 VAL B CA 1
ATOM 2394 C C . VAL B 1 54 ? 3.393 6.82 -0.702 1 97.88 54 VAL B C 1
ATOM 2396 O O . VAL B 1 54 ? 3.057 7.996 -0.562 1 97.88 54 VAL B O 1
ATOM 2399 N N . GLN B 1 55 ? 2.809 5.781 -0.21 1 95.06 55 GLN B N 1
ATOM 2400 C CA . GLN B 1 55 ? 1.726 5.961 0.752 1 95.06 55 GLN B CA 1
ATOM 2401 C C . GLN B 1 55 ? 2.109 5.41 2.121 1 95.06 55 GLN B C 1
ATOM 2403 O O . GLN B 1 55 ? 2.836 4.418 2.215 1 95.06 55 GLN B O 1
ATOM 2408 N N . LEU B 1 56 ? 1.64 6.098 3.15 1 91.62 56 LEU B N 1
ATOM 2409 C CA . LEU B 1 56 ? 1.827 5.613 4.512 1 91.62 56 LEU B CA 1
ATOM 2410 C C . LEU B 1 56 ? 0.485 5.312 5.172 1 91.62 56 LEU B C 1
ATOM 2412 O O . LEU B 1 56 ? -0.331 6.215 5.371 1 91.62 56 LEU B O 1
ATOM 2416 N N . GLU B 1 57 ? 0.316 4.039 5.43 1 83.31 57 GLU B N 1
ATOM 2417 C CA . GLU B 1 57 ? -0.903 3.66 6.137 1 83.31 57 GLU B CA 1
ATOM 2418 C C . GLU B 1 57 ? -0.782 3.943 7.633 1 83.31 57 GLU B C 1
ATOM 2420 O O . GLU B 1 57 ? 0.173 3.504 8.273 1 83.31 57 GLU B O 1
ATOM 2425 N N . GLN B 1 58 ? -1.601 4.781 8.117 1 81.06 58 GLN B N 1
ATOM 2426 C CA . GLN B 1 58 ? -1.636 5.098 9.539 1 81.06 58 GLN B CA 1
ATOM 2427 C C . GLN B 1 58 ? -2.891 4.531 10.195 1 81.06 58 GLN B C 1
ATOM 2429 O O . GLN B 1 58 ? -3.814 4.09 9.508 1 81.06 58 GLN B O 1
ATOM 2434 N N . SER B 1 59 ? -2.768 4.555 11.5 1 71.5 59 SER B N 1
ATOM 2435 C CA . SER B 1 59 ? -3.924 4.074 12.25 1 71.5 59 SER B CA 1
ATOM 2436 C C . SER B 1 59 ? -5.152 4.941 11.992 1 71.5 59 SER B C 1
ATOM 2438 O O . SER B 1 59 ? -5.031 6.148 11.773 1 71.5 59 SER B O 1
ATOM 2440 N N . GLY B 1 60 ? -6.41 4.539 11.938 1 61.81 60 GLY B N 1
ATOM 2441 C CA . GLY B 1 60 ? -7.633 5.324 11.867 1 61.81 60 GLY B CA 1
ATOM 2442 C C . GLY B 1 60 ? -8.039 5.672 10.445 1 61.81 60 GLY B C 1
ATOM 2443 O O . GLY B 1 60 ? -9.016 6.395 10.234 1 61.81 60 GLY B O 1
ATOM 2444 N N . SER B 1 61 ? -7.27 5.395 9.539 1 67.19 61 SER B N 1
ATOM 2445 C CA . SER B 1 61 ? -7.719 5.457 8.148 1 67.19 61 SER B CA 1
ATOM 2446 C C . SER B 1 61 ? -6.973 6.539 7.379 1 67.19 61 SER B C 1
ATOM 2448 O O . SER B 1 61 ? -7.055 6.602 6.152 1 67.19 61 SER B O 1
ATOM 2450 N N . ARG B 1 62 ? -6.266 7.391 8.086 1 78.06 62 ARG B N 1
ATOM 2451 C CA . ARG B 1 62 ? -5.504 8.398 7.352 1 78.06 62 ARG B CA 1
ATOM 2452 C C . ARG B 1 62 ? -4.391 7.75 6.539 1 78.06 62 ARG B C 1
ATOM 2454 O O . ARG B 1 62 ? -3.721 6.828 7.012 1 78.06 62 ARG B O 1
ATOM 2461 N N . SER B 1 63 ? -4.293 8.305 5.344 1 85.94 63 SER B N 1
ATOM 2462 C CA . SER B 1 63 ? -3.297 7.723 4.449 1 85.94 63 SER B CA 1
ATOM 2463 C C . SER B 1 63 ? -2.469 8.812 3.77 1 85.94 63 SER B C 1
ATOM 2465 O O . SER B 1 63 ? -2.605 9.039 2.566 1 85.94 63 SER B O 1
ATOM 2467 N N . PRO B 1 64 ? -1.599 9.5 4.602 1 90.94 64 PRO B N 1
ATOM 2468 C CA . PRO B 1 64 ? -0.711 10.445 3.922 1 90.94 64 PRO B CA 1
ATOM 2469 C C . PRO B 1 64 ? 0.072 9.805 2.777 1 90.94 64 PRO B C 1
ATOM 2471 O O . PRO B 1 64 ? 0.384 8.609 2.828 1 90.94 64 PRO B O 1
ATOM 2474 N N . GLN B 1 65 ? 0.248 10.609 1.746 1 95.06 65 GLN B N 1
ATOM 2475 C CA . GLN B 1 65 ? 0.964 10.117 0.575 1 95.06 65 GLN B CA 1
ATOM 2476 C C . GLN B 1 65 ? 1.817 11.219 -0.052 1 95.06 65 GLN B C 1
ATOM 2478 O O . GLN B 1 65 ? 1.556 12.406 0.15 1 95.06 65 GLN B O 1
ATOM 2483 N N . CYS B 1 66 ? 2.863 10.82 -0.71 1 96.75 66 CYS B N 1
ATOM 2484 C CA . CYS B 1 66 ? 3.672 11.758 -1.485 1 96.75 66 CYS B CA 1
ATOM 2485 C C . CYS B 1 66 ? 4.074 11.148 -2.824 1 96.75 66 CYS B C 1
ATOM 2487 O O . CYS B 1 66 ? 4.188 9.93 -2.947 1 96.75 66 CYS B O 1
ATOM 2489 N N . THR B 1 67 ? 4.145 11.984 -3.785 1 97.12 67 THR B N 1
ATOM 2490 C CA . THR B 1 67 ? 4.645 11.641 -5.113 1 97.12 67 THR B CA 1
ATOM 2491 C C . THR B 1 67 ? 5.898 12.445 -5.441 1 97.12 67 THR B C 1
ATOM 2493 O O . THR B 1 67 ? 5.848 13.672 -5.566 1 97.12 67 THR B O 1
ATOM 2496 N N . ILE B 1 68 ? 7.008 11.734 -5.582 1 97.81 68 ILE B N 1
ATOM 2497 C CA . ILE B 1 68 ? 8.273 12.352 -5.957 1 97.81 68 ILE B CA 1
ATOM 2498 C C . ILE B 1 68 ? 8.391 12.406 -7.48 1 97.81 68 ILE B C 1
ATOM 2500 O O . ILE B 1 68 ? 8.438 11.367 -8.141 1 97.81 68 ILE B O 1
ATOM 2504 N N . GLN B 1 69 ? 8.352 13.594 -7.949 1 96.88 69 GLN B N 1
ATOM 2505 C CA . GLN B 1 69 ? 8.602 13.797 -9.375 1 96.88 69 GLN B CA 1
ATOM 2506 C C . GLN B 1 69 ? 10.078 14.047 -9.648 1 96.88 69 GLN B C 1
ATOM 2508 O O . GLN B 1 69 ? 10.703 14.883 -9 1 96.88 69 GLN B O 1
ATOM 2513 N N . GLY B 1 70 ? 10.625 13.211 -10.578 1 96.88 70 GLY B N 1
ATOM 2514 C CA . GLY B 1 70 ? 12.031 13.352 -10.898 1 96.88 70 GLY B CA 1
ATOM 2515 C C . GLY B 1 70 ? 12.477 12.469 -12.047 1 96.88 70 GLY B C 1
ATOM 2516 O O . GLY B 1 70 ? 11.664 12.07 -12.883 1 96.88 70 GLY B O 1
ATOM 2517 N N . SER B 1 71 ? 13.789 12.297 -12.125 1 95.25 71 SER B N 1
ATOM 2518 C CA . SER B 1 71 ? 14.391 11.516 -13.203 1 95.25 71 SER B CA 1
ATOM 2519 C C . SER B 1 71 ? 14.969 10.203 -12.68 1 95.25 71 SER B C 1
ATOM 2521 O O . SER B 1 71 ? 15.68 10.195 -11.672 1 95.25 71 SER B O 1
ATOM 2523 N N . LEU B 1 72 ? 14.555 9.141 -13.383 1 94.5 72 LEU B N 1
ATOM 2524 C CA . LEU B 1 72 ? 15.164 7.848 -13.094 1 94.5 72 LEU B CA 1
ATOM 2525 C C . LEU B 1 72 ? 16.562 7.758 -13.695 1 94.5 72 LEU B C 1
ATOM 2527 O O . LEU B 1 72 ? 16.719 7.727 -14.922 1 94.5 72 LEU B O 1
ATOM 2531 N N . ASP B 1 73 ? 17.562 7.707 -12.805 1 93.12 73 ASP B N 1
ATOM 2532 C CA . ASP B 1 73 ? 18.938 7.805 -13.289 1 93.12 73 ASP B CA 1
ATOM 2533 C C . ASP B 1 73 ? 19.781 6.652 -12.758 1 93.12 73 ASP B C 1
ATOM 2535 O O . ASP B 1 73 ? 19.516 6.125 -11.672 1 93.12 73 ASP B O 1
ATOM 2539 N N . LYS B 1 74 ? 20.734 6.316 -13.578 1 91.19 74 LYS B N 1
ATOM 2540 C CA . LYS B 1 74 ? 21.812 5.453 -13.125 1 91.19 74 LYS B CA 1
ATOM 2541 C C . LYS B 1 74 ? 23 6.277 -12.633 1 91.19 74 LYS B C 1
ATOM 2543 O O . LYS B 1 74 ? 23.484 7.168 -13.336 1 91.19 74 LYS B O 1
ATOM 2548 N N . PRO B 1 75 ? 23.359 5.973 -11.391 1 91.19 75 PRO B N 1
ATOM 2549 C CA . PRO B 1 75 ? 24.531 6.723 -10.938 1 91.19 75 PRO B CA 1
ATOM 2550 C C . PRO B 1 75 ? 25.75 6.477 -11.812 1 91.19 75 PRO B C 1
ATOM 2552 O O . PRO B 1 75 ? 26.109 5.324 -12.086 1 91.19 75 PRO B O 1
ATOM 2555 N N . GLU B 1 76 ? 26.344 7.547 -12.234 1 90.06 76 GLU B N 1
ATOM 2556 C CA . GLU B 1 76 ? 27.5 7.441 -13.133 1 90.06 76 GLU B CA 1
ATOM 2557 C C . GLU B 1 76 ? 28.781 7.152 -12.352 1 90.06 76 GLU B C 1
ATOM 2559 O O . GLU B 1 76 ? 29.625 6.383 -12.812 1 90.06 76 GLU B O 1
ATOM 2564 N N . GLU B 1 77 ? 28.906 7.809 -11.219 1 93.88 77 GLU B N 1
ATOM 2565 C CA . GLU B 1 77 ? 30.094 7.609 -10.398 1 93.88 77 GLU B CA 1
ATOM 2566 C C . GLU B 1 77 ? 30.031 6.281 -9.648 1 93.88 77 GLU B C 1
ATOM 2568 O O . GLU B 1 77 ? 29.078 6.027 -8.898 1 93.88 77 GLU B O 1
ATOM 2573 N N . ARG B 1 78 ? 31.031 5.52 -9.789 1 93.75 78 ARG B N 1
ATOM 2574 C CA . ARG B 1 78 ? 31.078 4.18 -9.211 1 93.75 78 ARG B CA 1
ATOM 2575 C C . ARG B 1 78 ? 30.953 4.234 -7.691 1 93.75 78 ARG B C 1
ATOM 2577 O O . ARG B 1 78 ? 30.281 3.396 -7.09 1 93.75 78 ARG B O 1
ATOM 2584 N N . MET B 1 79 ? 31.625 5.191 -7.184 1 94.12 79 MET B N 1
ATOM 2585 C CA . MET B 1 79 ? 31.578 5.309 -5.73 1 94.12 79 MET B CA 1
ATOM 2586 C C . MET B 1 79 ? 30.156 5.574 -5.246 1 94.12 79 MET B C 1
ATOM 2588 O O . MET B 1 79 ? 29.734 5.02 -4.23 1 94.12 79 MET B O 1
ATOM 2592 N N . LEU B 1 80 ? 29.469 6.387 -5.953 1 94.44 80 LEU B N 1
ATOM 2593 C CA . LEU B 1 80 ? 28.078 6.691 -5.598 1 94.44 80 LEU B CA 1
ATOM 2594 C C . LEU B 1 80 ? 27.188 5.473 -5.801 1 94.44 80 LEU B C 1
ATOM 2596 O O . LEU B 1 80 ? 26.312 5.195 -4.977 1 94.44 80 LEU B O 1
ATOM 2600 N N . LEU B 1 81 ? 27.438 4.785 -6.859 1 95.5 81 LEU B N 1
ATOM 2601 C CA . LEU B 1 81 ? 26.672 3.576 -7.125 1 95.5 81 LEU B CA 1
ATOM 2602 C C . LEU B 1 81 ? 26.844 2.559 -6.004 1 95.5 81 LEU B C 1
ATOM 2604 O O . LEU B 1 81 ? 25.875 1.96 -5.535 1 95.5 81 LEU B O 1
ATOM 2608 N N . LYS B 1 82 ? 28.016 2.391 -5.551 1 95.31 82 LYS B N 1
ATOM 2609 C CA . LYS B 1 82 ? 28.312 1.453 -4.473 1 95.31 82 LYS B CA 1
ATOM 2610 C C . LYS B 1 82 ? 27.625 1.872 -3.178 1 95.31 82 LYS B C 1
ATOM 2612 O O . LYS B 1 82 ? 27.109 1.026 -2.438 1 95.31 82 LYS B O 1
ATOM 2617 N N . LYS B 1 83 ? 27.688 3.129 -3.021 1 96.44 83 LYS B N 1
ATOM 2618 C CA . LYS B 1 83 ? 27.031 3.652 -1.824 1 96.44 83 LYS B CA 1
ATOM 2619 C C . LYS B 1 83 ? 25.531 3.381 -1.854 1 96.44 83 LYS B C 1
ATOM 2621 O O . LYS B 1 83 ? 24.969 2.916 -0.865 1 96.44 83 LYS B O 1
ATOM 2626 N N . PHE B 1 84 ? 24.875 3.666 -2.928 1 96.31 84 PHE B N 1
ATOM 2627 C CA . PHE B 1 84 ? 23.453 3.43 -3.084 1 96.31 84 PHE B CA 1
ATOM 2628 C C . PHE B 1 84 ? 23.125 1.941 -3.01 1 96.31 84 PHE B C 1
ATOM 2630 O O . PHE B 1 84 ? 22.141 1.539 -2.385 1 96.31 84 PHE B O 1
ATOM 2637 N N . HIS B 1 85 ? 23.969 1.254 -3.627 1 96.56 85 HIS B N 1
ATOM 2638 C CA . HIS B 1 85 ? 23.844 -0.198 -3.604 1 96.56 85 HIS B CA 1
ATOM 2639 C C . HIS B 1 85 ? 23.875 -0.733 -2.176 1 96.56 85 HIS B C 1
ATOM 2641 O O . HIS B 1 85 ? 23.016 -1.524 -1.78 1 96.56 85 HIS B O 1
ATOM 2647 N N . SER B 1 86 ? 24.797 -0.263 -1.435 1 96.62 86 SER B N 1
ATOM 2648 C CA . SER B 1 86 ? 24.953 -0.676 -0.043 1 96.62 86 SER B CA 1
ATOM 2649 C C . SER B 1 86 ? 23.734 -0.262 0.792 1 96.62 86 SER B C 1
ATOM 2651 O O . SER B 1 86 ? 23.25 -1.035 1.621 1 96.62 86 SER B O 1
ATOM 2653 N N . THR B 1 87 ? 23.281 0.892 0.563 1 96.44 87 THR B N 1
ATOM 2654 C CA . THR B 1 87 ? 22.109 1.394 1.277 1 96.44 87 THR B CA 1
ATOM 2655 C C . THR B 1 87 ? 20.891 0.516 1.004 1 96.44 87 THR B C 1
ATOM 2657 O O . THR B 1 87 ? 20.141 0.171 1.926 1 96.44 87 THR B O 1
ATOM 2660 N N . PHE B 1 88 ? 20.734 0.173 -0.224 1 95.88 88 PHE B N 1
ATOM 2661 C CA . PHE B 1 88 ? 19.594 -0.658 -0.619 1 95.88 88 PHE B CA 1
ATOM 2662 C C . PHE B 1 88 ? 19.688 -2.041 0.012 1 95.88 88 PHE B C 1
ATOM 2664 O O . PHE B 1 88 ? 18.719 -2.539 0.585 1 95.88 88 PHE B O 1
ATOM 2671 N N . GLU B 1 89 ? 20.875 -2.611 0.04 1 94.06 89 GLU B N 1
ATOM 2672 C CA . GLU B 1 89 ? 21.078 -3.951 0.578 1 94.06 89 GLU B CA 1
ATOM 2673 C C . GLU B 1 89 ? 20.875 -3.975 2.092 1 94.06 89 GLU B C 1
ATOM 2675 O O . GLU B 1 89 ? 20.344 -4.941 2.639 1 94.06 89 GLU B O 1
ATOM 2680 N N . LYS B 1 90 ? 21.344 -3 2.643 1 93.38 90 LYS B N 1
ATOM 2681 C CA . LYS B 1 90 ? 21.188 -2.914 4.09 1 93.38 90 LYS B CA 1
ATOM 2682 C C . LYS B 1 90 ? 19.719 -2.848 4.477 1 93.38 90 LYS B C 1
ATOM 2684 O O . LYS B 1 90 ? 19.297 -3.475 5.449 1 93.38 90 LYS B O 1
ATOM 2689 N N . ARG B 1 91 ? 18.938 -2.146 3.713 1 92.81 91 ARG B N 1
ATOM 2690 C CA . ARG B 1 91 ? 17.516 -1.973 4.016 1 92.81 91 ARG B CA 1
ATOM 2691 C C . ARG B 1 91 ? 16.766 -3.289 3.871 1 92.81 91 ARG B C 1
ATOM 2693 O O . ARG B 1 91 ? 15.875 -3.594 4.676 1 92.81 91 ARG B O 1
ATOM 2700 N N . PHE B 1 92 ? 17.094 -4.074 2.92 1 89.5 92 PHE B N 1
ATOM 2701 C CA . PHE B 1 92 ? 16.281 -5.242 2.617 1 89.5 92 PHE B CA 1
ATOM 2702 C C . PHE B 1 92 ? 17.016 -6.523 2.998 1 89.5 92 PHE B C 1
ATOM 2704 O O . PHE B 1 92 ? 16.438 -7.613 2.938 1 89.5 92 PHE B O 1
ATOM 2711 N N . GLY B 1 93 ? 18.266 -6.398 3.35 1 84.69 93 GLY B N 1
ATOM 2712 C CA . GLY B 1 93 ? 19.031 -7.535 3.846 1 84.69 93 GLY B CA 1
ATOM 2713 C C . GLY B 1 93 ? 19.328 -8.57 2.775 1 84.69 93 GLY B C 1
ATOM 2714 O O . GLY B 1 93 ? 19.375 -9.766 3.061 1 84.69 93 GLY B O 1
ATOM 2715 N N . LYS B 1 94 ? 19.312 -8.164 1.518 1 80.62 94 LYS B N 1
ATOM 2716 C CA . LYS B 1 94 ? 19.578 -9.086 0.418 1 80.62 94 LYS B CA 1
ATOM 2717 C C . LYS B 1 94 ? 20.484 -8.438 -0.625 1 80.62 94 LYS B C 1
ATOM 2719 O O . LYS B 1 94 ? 20.406 -7.23 -0.865 1 80.62 94 LYS B O 1
ATOM 2724 N N . GLU B 1 95 ? 21.188 -9.336 -1.183 1 83.88 95 GLU B N 1
ATOM 2725 C CA . GLU B 1 95 ? 22.047 -8.867 -2.271 1 83.88 95 GLU B CA 1
ATOM 2726 C C . GLU B 1 95 ? 21.234 -8.664 -3.553 1 83.88 95 GLU B C 1
ATOM 2728 O O . GLU B 1 95 ? 20.359 -9.461 -3.881 1 83.88 95 GLU B O 1
ATOM 2733 N N . VAL B 1 96 ? 21.5 -7.59 -4.137 1 87 96 VAL B N 1
ATOM 2734 C CA . VAL B 1 96 ? 20.875 -7.281 -5.414 1 87 96 VAL B CA 1
ATOM 2735 C C . VAL B 1 96 ? 21.938 -6.938 -6.453 1 87 96 VAL B C 1
ATOM 2737 O O . VAL B 1 96 ? 23.016 -6.445 -6.105 1 87 96 VAL B O 1
ATOM 2740 N N . ASN B 1 97 ? 21.641 -7.285 -7.664 1 89.44 97 ASN B N 1
ATOM 2741 C CA . ASN B 1 97 ? 22.531 -6.91 -8.75 1 89.44 97 ASN B CA 1
ATOM 2742 C C . ASN B 1 97 ? 22.656 -5.395 -8.875 1 89.44 97 ASN B C 1
ATOM 2744 O O . ASN B 1 97 ? 21.656 -4.691 -8.977 1 89.44 97 ASN B O 1
ATOM 2748 N N . GLU B 1 98 ? 23.859 -4.945 -8.828 1 90.56 98 GLU B N 1
ATOM 2749 C CA . GLU B 1 98 ? 24.141 -3.514 -8.906 1 90.56 98 GLU B CA 1
ATOM 2750 C C . GLU B 1 98 ? 23.547 -2.902 -10.172 1 90.56 98 GLU B C 1
ATOM 2752 O O . GLU B 1 98 ? 23.188 -1.727 -10.188 1 90.56 98 GLU B O 1
ATOM 2757 N N . ASP B 1 99 ? 23.391 -3.699 -11.219 1 88.75 99 ASP B N 1
ATOM 2758 C CA . ASP B 1 99 ? 22.906 -3.221 -12.5 1 88.75 99 ASP B CA 1
ATOM 2759 C C . ASP B 1 99 ? 21.422 -2.836 -12.414 1 88.75 99 ASP B C 1
ATOM 2761 O O . ASP B 1 99 ? 20.906 -2.135 -13.289 1 88.75 99 ASP B O 1
ATOM 2765 N N . PHE B 1 100 ? 20.812 -3.26 -11.352 1 90.94 100 PHE B N 1
ATOM 2766 C CA . PHE B 1 100 ? 19.375 -3.02 -11.219 1 90.94 100 PHE B CA 1
ATOM 2767 C C . PHE B 1 100 ? 19.109 -1.819 -10.32 1 90.94 100 PHE B C 1
ATOM 2769 O O . PHE B 1 100 ? 17.953 -1.438 -10.117 1 90.94 100 PHE B O 1
ATOM 2776 N N . ILE B 1 101 ? 20.25 -1.163 -9.844 1 93.38 101 ILE B N 1
ATOM 2777 C CA . ILE B 1 101 ? 20.094 -0.051 -8.914 1 93.38 101 ILE B CA 1
ATOM 2778 C C . ILE B 1 101 ? 19.953 1.257 -9.688 1 93.38 101 ILE B C 1
ATOM 2780 O O . ILE B 1 101 ? 20.797 1.574 -10.531 1 93.38 101 ILE B O 1
ATOM 2784 N N . TYR B 1 102 ? 18.891 1.992 -9.445 1 93.94 102 TYR B N 1
ATOM 2785 C CA . TYR B 1 102 ? 18.625 3.326 -9.977 1 93.94 102 TYR B CA 1
ATOM 2786 C C . TYR B 1 102 ? 18.266 4.297 -8.852 1 93.94 102 TYR B C 1
ATOM 2788 O O . TYR B 1 102 ? 17.969 3.875 -7.734 1 93.94 102 TYR B O 1
ATOM 2796 N N . ILE B 1 103 ? 18.406 5.535 -9.188 1 96 103 ILE B N 1
ATOM 2797 C CA . ILE B 1 103 ? 17.953 6.559 -8.25 1 96 103 ILE B CA 1
ATOM 2798 C C . ILE B 1 103 ? 16.922 7.453 -8.93 1 96 103 ILE B C 1
ATOM 2800 O O . ILE B 1 103 ? 16.875 7.539 -10.164 1 96 103 ILE B O 1
ATOM 2804 N N . VAL B 1 104 ? 16.078 8.055 -8.133 1 96.31 104 VAL B N 1
ATOM 2805 C CA . VAL B 1 104 ? 15.203 9.125 -8.609 1 96.31 104 VAL B CA 1
ATOM 2806 C C . VAL B 1 104 ? 15.781 10.477 -8.195 1 96.31 104 VAL B C 1
ATOM 2808 O O . VAL B 1 104 ? 15.805 10.812 -7.012 1 96.31 104 VAL B O 1
ATOM 2811 N N . THR B 1 105 ? 16.266 11.188 -9.172 1 96.38 105 THR B N 1
ATOM 2812 C CA . THR B 1 105 ? 16.703 12.562 -8.914 1 96.38 105 THR B CA 1
ATOM 2813 C C . THR B 1 105 ? 15.492 13.477 -8.719 1 96.38 105 THR B C 1
ATOM 2815 O O . THR B 1 105 ? 14.766 13.766 -9.672 1 96.38 105 THR B O 1
ATOM 2818 N N . VAL B 1 106 ? 15.375 14.023 -7.5 1 97.44 106 VAL B N 1
ATOM 2819 C CA . VAL B 1 106 ? 14.141 14.688 -7.09 1 97.44 106 VAL B CA 1
ATOM 2820 C C . VAL B 1 106 ? 14.078 16.078 -7.699 1 97.44 106 VAL B C 1
ATOM 2822 O O . VAL B 1 106 ? 14.992 16.891 -7.516 1 97.44 106 VAL B O 1
ATOM 2825 N N . GLU B 1 107 ? 13.023 16.375 -8.391 1 97.19 107 GLU B N 1
ATOM 2826 C CA . GLU B 1 107 ? 12.75 17.719 -8.906 1 97.19 107 GLU B CA 1
ATOM 2827 C C . GLU B 1 107 ? 11.758 18.469 -8.016 1 97.19 107 GLU B C 1
ATOM 2829 O O . GLU B 1 107 ? 11.953 19.641 -7.707 1 97.19 107 GLU B O 1
ATOM 2834 N N . ARG B 1 108 ? 10.727 17.812 -7.664 1 97.12 108 ARG B N 1
ATOM 2835 C CA . ARG B 1 108 ? 9.727 18.312 -6.73 1 97.12 108 ARG B CA 1
ATOM 2836 C C . ARG B 1 108 ? 8.914 17.172 -6.133 1 97.12 108 ARG B C 1
ATOM 2838 O O . ARG B 1 108 ? 8.992 16.031 -6.605 1 97.12 108 ARG B O 1
ATOM 2845 N N . VAL B 1 109 ? 8.211 17.531 -5.062 1 97.44 109 VAL B N 1
ATOM 2846 C CA . VAL B 1 109 ? 7.438 16.516 -4.348 1 97.44 109 VAL B CA 1
ATOM 2847 C C . VAL B 1 109 ? 6 17.016 -4.164 1 97.44 109 VAL B C 1
ATOM 2849 O O . VAL B 1 109 ? 5.777 18.172 -3.799 1 97.44 109 VAL B O 1
ATOM 2852 N N . PHE B 1 110 ? 5.074 16.188 -4.574 1 95.12 110 PHE B N 1
ATOM 2853 C CA . PHE B 1 110 ? 3.664 16.469 -4.332 1 95.12 110 PHE B CA 1
ATOM 2854 C C . PHE B 1 110 ? 3.178 15.75 -3.078 1 95.12 110 PHE B C 1
ATOM 2856 O O . PHE B 1 110 ? 3.221 14.523 -3.002 1 95.12 110 PHE B O 1
ATOM 2863 N N . GLN B 1 111 ? 2.689 16.5 -2.072 1 94.94 111 GLN B N 1
ATOM 2864 C CA . GLN B 1 111 ? 2.273 15.93 -0.795 1 94.94 111 GLN B CA 1
ATOM 2865 C C . GLN B 1 111 ? 0.764 16.047 -0.606 1 94.94 111 GLN B C 1
ATOM 2867 O O . GLN B 1 111 ? 0.179 17.094 -0.875 1 94.94 111 GLN B O 1
ATOM 2872 N N . MET B 1 112 ? 0.177 14.953 -0.21 1 91.81 112 MET B N 1
ATOM 2873 C CA . MET B 1 112 ? -1.239 14.898 0.143 1 91.81 112 MET B CA 1
ATOM 2874 C C . MET B 1 112 ? -1.435 14.273 1.52 1 91.81 112 MET B C 1
ATOM 2876 O O . MET B 1 112 ? -0.839 13.242 1.826 1 91.81 112 MET B O 1
ATOM 2880 N N . GLU B 1 113 ? -2.271 14.82 2.361 1 86.81 113 GLU B N 1
ATOM 2881 C CA . GLU B 1 113 ? -2.467 14.328 3.723 1 86.81 113 GLU B CA 1
ATOM 2882 C C . GLU B 1 113 ? -3.428 13.148 3.756 1 86.81 113 GLU B C 1
ATOM 2884 O O . GLU B 1 113 ? -3.426 12.367 4.707 1 86.81 113 GLU B O 1
ATOM 2889 N N . ASP B 1 114 ? -4.309 13.133 2.812 1 86.56 114 ASP B N 1
ATOM 2890 C CA . ASP B 1 114 ? -5.266 12.039 2.697 1 86.56 114 ASP B CA 1
ATOM 2891 C C . ASP B 1 114 ? -5.816 11.938 1.276 1 86.56 114 ASP B C 1
ATOM 2893 O O . ASP B 1 114 ? -5.602 12.828 0.457 1 86.56 114 ASP B O 1
ATOM 2897 N N . PHE B 1 115 ? -6.527 10.852 1.049 1 86.44 115 PHE B N 1
ATOM 2898 C CA . PHE B 1 115 ? -7.16 10.695 -0.255 1 86.44 115 PHE B CA 1
ATOM 2899 C C . PHE B 1 115 ? -8.117 11.852 -0.537 1 86.44 115 PHE B C 1
ATOM 2901 O O . PHE B 1 115 ? -8.828 12.312 0.359 1 86.44 115 PHE B O 1
ATOM 2908 N N . MET B 1 116 ? -8.125 12.375 -1.723 1 80.25 116 MET B N 1
ATOM 2909 C CA . MET B 1 116 ? -9.086 13.344 -2.248 1 80.25 116 MET B CA 1
ATOM 2910 C C . MET B 1 116 ? -8.844 14.727 -1.654 1 80.25 116 MET B C 1
ATOM 2912 O O . MET B 1 116 ? -9.625 15.656 -1.896 1 80.25 116 MET B O 1
ATOM 2916 N N . GLU B 1 117 ? -7.805 14.828 -0.805 1 83.75 117 GLU B N 1
ATOM 2917 C CA . GLU B 1 117 ? -7.434 16.156 -0.331 1 83.75 117 GLU B CA 1
ATOM 2918 C C . GLU B 1 117 ? -6.562 16.891 -1.353 1 83.75 117 GLU B C 1
ATOM 2920 O O . GLU B 1 117 ? -5.949 16.25 -2.215 1 83.75 117 GLU B O 1
ATOM 2925 N N . ASP B 1 118 ? -6.617 18.188 -1.188 1 86 118 ASP B N 1
ATOM 2926 C CA . ASP B 1 118 ? -5.707 18.953 -2.029 1 86 118 ASP B CA 1
ATOM 2927 C C . ASP B 1 118 ? -4.254 18.719 -1.621 1 86 118 ASP B C 1
ATOM 2929 O O . ASP B 1 118 ? -3.947 18.609 -0.433 1 86 118 ASP B O 1
ATOM 2933 N N . GLY B 1 119 ? -3.459 18.594 -2.623 1 89.06 119 GLY B N 1
ATOM 2934 C CA . GLY B 1 119 ? -2.037 18.422 -2.369 1 89.06 119 GLY B CA 1
ATOM 2935 C C . GLY B 1 119 ? -1.248 19.703 -2.492 1 89.06 119 GLY B C 1
ATOM 2936 O O . GLY B 1 119 ? -1.775 20.719 -2.951 1 89.06 119 GLY B O 1
ATOM 2937 N N . THR B 1 120 ? -0.055 19.703 -1.997 1 93.12 120 THR B N 1
ATOM 2938 C CA . THR B 1 120 ? 0.881 20.812 -2.082 1 93.12 120 THR B CA 1
ATOM 2939 C C . THR B 1 120 ? 2.207 20.359 -2.688 1 93.12 120 THR B C 1
ATOM 2941 O O . THR B 1 120 ? 2.709 19.281 -2.361 1 93.12 120 THR B O 1
ATOM 2944 N N . TRP B 1 121 ? 2.74 21.25 -3.537 1 94.38 121 TRP B N 1
ATOM 2945 C CA . TRP B 1 121 ? 4.047 20.984 -4.125 1 94.38 121 TRP B CA 1
ATOM 2946 C C . TRP B 1 121 ? 5.164 21.516 -3.24 1 94.38 121 TRP B C 1
ATOM 2948 O O . TRP B 1 121 ? 5.09 22.656 -2.754 1 94.38 121 TRP B O 1
ATOM 2958 N N . ILE B 1 122 ? 6.129 20.688 -3.051 1 96.69 122 ILE B N 1
ATOM 2959 C CA . ILE B 1 122 ? 7.332 21.031 -2.297 1 96.69 122 ILE B CA 1
ATOM 2960 C C . ILE B 1 122 ? 8.539 21.047 -3.23 1 96.69 122 ILE B C 1
ATOM 2962 O O . ILE B 1 122 ? 8.703 20.156 -4.066 1 96.69 122 ILE B O 1
ATOM 2966 N N . THR B 1 123 ? 9.391 22 -3.094 1 97.5 123 THR B N 1
ATOM 2967 C CA . THR B 1 123 ? 10.562 22.125 -3.953 1 97.5 123 THR B CA 1
ATOM 2968 C C . THR B 1 123 ? 11.617 21.094 -3.57 1 97.5 123 THR B C 1
ATOM 2970 O O . THR B 1 123 ? 11.609 20.578 -2.449 1 97.5 123 THR B O 1
ATOM 2973 N N . SER B 1 124 ? 12.484 20.828 -4.57 1 96.69 124 SER B N 1
ATOM 2974 C CA . SER B 1 124 ? 13.586 19.922 -4.301 1 96.69 124 SER B CA 1
ATOM 2975 C C . SER B 1 124 ? 14.461 20.438 -3.164 1 96.69 124 SER B C 1
ATOM 2977 O O . SER B 1 124 ? 14.945 19.641 -2.348 1 96.69 124 SER B O 1
ATOM 2979 N N . SER B 1 125 ? 14.68 21.734 -3.086 1 96.12 125 SER B N 1
ATOM 2980 C CA . SER B 1 125 ? 15.484 22.328 -2.025 1 96.12 125 SER B CA 1
ATOM 2981 C C . SER B 1 125 ? 14.828 22.141 -0.661 1 96.12 125 SER B C 1
ATOM 2983 O O . SER B 1 125 ? 15.492 21.75 0.302 1 96.12 125 SER B O 1
ATOM 2985 N N . ASP B 1 126 ? 13.516 22.391 -0.588 1 96.31 126 ASP B N 1
ATOM 2986 C CA . ASP B 1 126 ? 12.797 22.203 0.67 1 96.31 126 ASP B CA 1
ATOM 2987 C C . ASP B 1 126 ? 12.828 20.734 1.099 1 96.31 126 ASP B C 1
ATOM 2989 O O . ASP B 1 126 ? 12.961 20.438 2.287 1 96.31 126 ASP B O 1
ATOM 2993 N N . TYR B 1 127 ? 12.75 19.875 0.16 1 96.56 127 TYR B N 1
ATOM 2994 C CA . TYR B 1 127 ? 12.797 18.453 0.439 1 96.56 127 TYR B CA 1
ATOM 2995 C C . TYR B 1 127 ? 14.156 18.047 1.004 1 96.56 127 TYR B C 1
ATOM 2997 O O . TYR B 1 127 ? 14.227 17.328 2.002 1 96.56 127 TYR B O 1
ATOM 3005 N N . LYS B 1 128 ? 15.125 18.516 0.402 1 93.12 128 LYS B N 1
ATOM 3006 C CA . LYS B 1 128 ? 16.484 18.172 0.82 1 93.12 128 LYS B CA 1
ATOM 3007 C C . LYS B 1 128 ? 16.781 18.734 2.207 1 93.12 128 LYS B C 1
ATOM 3009 O O . LYS B 1 128 ? 17.516 18.109 2.982 1 93.12 128 LYS B O 1
ATOM 3014 N N . LEU B 1 129 ? 16.188 19.812 2.535 1 92.75 129 LEU B N 1
ATOM 3015 C CA . LEU B 1 129 ? 16.484 20.5 3.793 1 92.75 129 LEU B CA 1
ATOM 3016 C C . LEU B 1 129 ? 15.609 19.969 4.918 1 92.75 129 LEU B C 1
ATOM 3018 O O . LEU B 1 129 ? 15.867 20.234 6.094 1 92.75 129 LEU B O 1
ATOM 3022 N N . ALA B 1 130 ? 14.625 19.219 4.516 1 91.44 130 ALA B N 1
ATOM 3023 C CA . ALA B 1 130 ? 13.719 18.672 5.527 1 91.44 130 ALA B CA 1
ATOM 3024 C C . ALA B 1 130 ? 14.398 17.609 6.375 1 91.44 130 ALA B C 1
ATOM 3026 O O . ALA B 1 130 ? 15.25 16.875 5.879 1 91.44 130 ALA B O 1
ATOM 3027 N N . ASN B 1 131 ? 14.047 17.625 7.695 1 90.31 131 ASN B N 1
ATOM 3028 C CA . ASN B 1 131 ? 14.492 16.578 8.609 1 90.31 131 ASN B CA 1
ATOM 3029 C C . ASN B 1 131 ? 13.352 15.633 8.977 1 90.31 131 ASN B C 1
ATOM 3031 O O . ASN B 1 131 ? 12.219 16.078 9.188 1 90.31 131 ASN B O 1
ATOM 3035 N N . PRO B 1 132 ? 13.727 14.344 8.961 1 91.38 132 PRO B N 1
ATOM 3036 C CA . PRO B 1 132 ? 12.688 13.422 9.422 1 91.38 132 PRO B CA 1
ATOM 3037 C C . PRO B 1 132 ? 12.242 13.703 10.859 1 91.38 132 PRO B C 1
ATOM 3039 O O . PRO B 1 132 ? 13.039 14.18 11.672 1 91.38 132 PRO B O 1
ATOM 3042 N N . ASP B 1 133 ? 10.969 13.43 11.141 1 93.88 133 ASP B N 1
ATOM 3043 C CA . ASP B 1 133 ? 10.477 13.594 12.5 1 93.88 133 ASP B CA 1
ATOM 3044 C C . ASP B 1 133 ? 11.195 12.664 13.469 1 93.88 133 ASP B C 1
ATOM 3046 O O . ASP B 1 133 ? 11.375 11.477 13.18 1 93.88 133 ASP B O 1
ATOM 3050 N N . PRO B 1 134 ? 11.594 13.148 14.602 1 95.75 134 PRO B N 1
ATOM 3051 C CA . PRO B 1 134 ? 12.367 12.32 15.531 1 95.75 134 PRO B CA 1
ATOM 3052 C C . PRO B 1 134 ? 11.562 11.156 16.094 1 95.75 134 PRO B C 1
ATOM 3054 O O . PRO B 1 134 ? 12.141 10.188 16.609 1 95.75 134 PRO B O 1
ATOM 3057 N N . LEU B 1 135 ? 10.258 11.203 16 1 96.19 135 LEU B N 1
ATOM 3058 C CA . LEU B 1 135 ? 9.422 10.164 16.594 1 96.19 135 LEU B CA 1
ATOM 3059 C C . LEU B 1 135 ? 9.047 9.109 15.555 1 96.19 135 LEU B C 1
ATOM 3061 O O . LEU B 1 135 ? 8.344 8.148 15.859 1 96.19 135 LEU B O 1
ATOM 3065 N N . ARG B 1 136 ? 9.539 9.211 14.352 1 92.19 136 ARG B N 1
ATOM 3066 C CA . ARG B 1 136 ? 9.047 8.453 13.203 1 92.19 136 ARG B CA 1
ATOM 3067 C C . ARG B 1 136 ? 9.133 6.953 13.469 1 92.19 136 ARG B C 1
ATOM 3069 O O . ARG B 1 136 ? 8.219 6.203 13.125 1 92.19 136 ARG B O 1
ATOM 3076 N N . ASP B 1 137 ? 10.086 6.473 14.172 1 91.25 137 ASP B N 1
ATOM 3077 C CA . ASP B 1 137 ? 10.32 5.039 14.344 1 91.25 137 ASP B CA 1
ATOM 3078 C C . ASP B 1 137 ? 9.469 4.477 15.477 1 91.25 137 ASP B C 1
ATOM 3080 O O . ASP B 1 137 ? 9.297 3.262 15.594 1 91.25 137 ASP B O 1
ATOM 3084 N N . PHE B 1 138 ? 8.883 5.344 16.25 1 93 138 PHE B N 1
ATOM 3085 C CA . PHE B 1 138 ? 8.164 4.84 17.422 1 93 138 PHE B CA 1
ATOM 3086 C C . PHE B 1 138 ? 6.746 5.391 17.453 1 93 138 PHE B C 1
ATOM 3088 O O . PHE B 1 138 ? 5.945 5 18.312 1 93 138 PHE B O 1
ATOM 3095 N N . ALA B 1 139 ? 6.438 6.188 16.562 1 93.88 139 ALA B N 1
ATOM 3096 C CA . ALA B 1 139 ? 5.137 6.855 16.578 1 93.88 139 ALA B CA 1
ATOM 3097 C C . ALA B 1 139 ? 4 5.836 16.609 1 93.88 139 ALA B C 1
ATOM 3099 O O . ALA B 1 139 ? 3.082 5.953 17.422 1 93.88 139 ALA B O 1
ATOM 3100 N N . GLU B 1 140 ? 4.074 4.871 15.75 1 91.62 140 GLU B N 1
ATOM 3101 C CA . GLU B 1 140 ? 3.016 3.873 15.672 1 91.62 140 GLU B CA 1
ATOM 3102 C C . GLU B 1 140 ? 2.848 3.146 17 1 91.62 140 GLU B C 1
ATOM 3104 O O . GLU B 1 140 ? 1.725 2.938 17.469 1 91.62 140 GLU B O 1
ATOM 3109 N N . ARG B 1 141 ? 3.902 2.744 17.562 1 94.25 141 ARG B N 1
ATOM 3110 C CA . ARG B 1 141 ? 3.869 2.035 18.844 1 94.25 141 ARG B CA 1
ATOM 3111 C C . ARG B 1 141 ? 3.311 2.926 19.953 1 94.25 141 ARG B C 1
ATOM 3113 O O . ARG B 1 141 ? 2.525 2.469 20.781 1 94.25 141 ARG B O 1
ATOM 3120 N N . ILE B 1 142 ? 3.736 4.16 19.984 1 95.56 142 ILE B N 1
ATOM 3121 C CA . ILE B 1 142 ? 3.254 5.113 20.969 1 95.56 142 ILE B CA 1
ATOM 3122 C C . ILE B 1 142 ? 1.74 5.27 20.844 1 95.56 142 ILE B C 1
ATOM 3124 O O . ILE B 1 142 ? 1.02 5.23 21.844 1 95.56 142 ILE B O 1
ATOM 3128 N N . VAL B 1 143 ? 1.257 5.41 19.641 1 95.12 143 VAL B N 1
ATOM 3129 C CA . VAL B 1 143 ? -0.168 5.574 19.375 1 95.12 143 VAL B CA 1
ATOM 3130 C C . VAL B 1 143 ? -0.931 4.344 19.859 1 95.12 143 VAL B C 1
ATOM 3132 O O . VAL B 1 143 ? -1.956 4.465 20.531 1 95.12 143 VAL B O 1
ATOM 3135 N N . GLU B 1 144 ? -0.413 3.197 19.531 1 93.88 144 GLU B N 1
ATOM 3136 C CA . GLU B 1 144 ? -1.043 1.953 19.969 1 93.88 144 GLU B CA 1
ATOM 3137 C C . GLU B 1 144 ? -1.089 1.859 21.5 1 93.88 144 GLU B C 1
ATOM 3139 O O . GLU B 1 144 ? -2.117 1.49 22.062 1 93.88 144 GLU B O 1
ATOM 3144 N N . GLU B 1 145 ? -0.026 2.156 22.141 1 95.31 145 GLU B N 1
ATOM 3145 C CA . GLU B 1 145 ? 0.064 2.096 23.594 1 95.31 145 GLU B CA 1
ATOM 3146 C C . GLU B 1 145 ? -0.925 3.057 24.25 1 95.31 145 GLU B C 1
ATOM 3148 O O . GLU B 1 145 ? -1.635 2.682 25.172 1 95.31 145 GLU B O 1
ATOM 3153 N N . ILE B 1 146 ? -0.945 4.23 23.766 1 95.12 146 ILE B N 1
ATOM 3154 C CA . ILE B 1 146 ? -1.824 5.246 24.344 1 95.12 146 ILE B CA 1
ATOM 3155 C C . ILE B 1 146 ? -3.281 4.836 24.141 1 95.12 146 ILE B C 1
ATOM 3157 O O . ILE B 1 146 ? -4.094 4.938 25.062 1 95.12 146 ILE B O 1
ATOM 3161 N N . ASN B 1 147 ? -3.627 4.344 22.969 1 93.94 147 ASN B N 1
ATOM 3162 C CA . ASN B 1 147 ? -4.996 3.932 22.688 1 93.94 147 ASN B CA 1
ATOM 3163 C C . ASN B 1 147 ? -5.391 2.703 23.5 1 93.94 147 ASN B C 1
ATOM 3165 O O . ASN B 1 147 ? -6.574 2.463 23.734 1 93.94 147 ASN B O 1
ATOM 3169 N N . THR B 1 148 ? -4.41 1.92 23.891 1 94.62 148 THR B N 1
ATOM 3170 C CA . THR B 1 148 ? -4.676 0.714 24.672 1 94.62 148 THR B CA 1
ATOM 3171 C C . THR B 1 148 ? -4.809 1.046 26.141 1 94.62 148 THR B C 1
ATOM 3173 O O . THR B 1 148 ? -5.711 0.542 26.828 1 94.62 148 THR B O 1
ATOM 3176 N N . HIS B 1 149 ? -4.039 1.982 26.672 1 95.25 149 HIS B N 1
ATOM 3177 C CA . HIS B 1 149 ? -3.912 2.135 28.125 1 95.25 149 HIS B CA 1
ATOM 3178 C C . HIS B 1 149 ? -4.492 3.463 28.594 1 95.25 149 HIS B C 1
ATOM 3180 O O . HIS B 1 149 ? -4.785 3.635 29.781 1 95.25 149 HIS B O 1
ATOM 3186 N N . ASN B 1 150 ? -4.652 4.391 27.719 1 95.62 150 ASN B N 1
ATOM 3187 C CA . ASN B 1 150 ? -4.988 5.738 28.156 1 95.62 150 ASN B CA 1
ATOM 3188 C C . ASN B 1 150 ? -6.211 6.277 27.422 1 95.62 150 ASN B C 1
ATOM 3190 O O . ASN B 1 150 ? -6.262 7.461 27.078 1 95.62 150 ASN B O 1
ATOM 3194 N N . MET B 1 151 ? -7.121 5.414 27.125 1 92.19 151 MET B N 1
ATOM 3195 C CA . MET B 1 151 ? -8.281 5.797 26.328 1 92.19 151 MET B CA 1
ATOM 3196 C C . MET B 1 151 ? -9.117 6.848 27.047 1 92.19 151 MET B C 1
ATOM 3198 O O . MET B 1 151 ? -9.695 7.727 26.406 1 92.19 151 MET B O 1
ATOM 3202 N N . GLU B 1 152 ? -9.188 6.781 28.312 1 92.75 152 GLU B N 1
ATOM 3203 C CA . GLU B 1 152 ? -9.945 7.766 29.078 1 92.75 152 GLU B CA 1
ATOM 3204 C C . GLU B 1 152 ? -9.359 9.164 28.922 1 92.75 152 GLU B C 1
ATOM 3206 O O . GLU B 1 152 ? -10.094 10.141 28.797 1 92.75 152 GLU B O 1
ATOM 3211 N N . ASP B 1 153 ? -8.055 9.25 28.969 1 94.56 153 ASP B N 1
ATOM 3212 C CA . ASP B 1 153 ? -7.387 10.531 28.75 1 94.56 153 ASP B CA 1
ATOM 3213 C C . ASP B 1 153 ? -7.633 11.047 27.344 1 94.56 153 ASP B C 1
ATOM 3215 O O . ASP B 1 153 ? -7.902 12.234 27.156 1 94.56 153 ASP B O 1
ATOM 3219 N N . VAL B 1 154 ? -7.582 10.164 26.359 1 94.19 154 VAL B N 1
ATOM 3220 C CA . VAL B 1 154 ? -7.793 10.523 24.969 1 94.19 154 VAL B CA 1
ATOM 3221 C C . VAL B 1 154 ? -9.188 11.125 24.797 1 94.19 154 VAL B C 1
ATOM 3223 O O . VAL B 1 154 ? -9.344 12.156 24.141 1 94.19 154 VAL B O 1
ATOM 3226 N N . ARG B 1 155 ? -10.125 10.555 25.469 1 91.94 155 ARG B N 1
ATOM 3227 C CA . ARG B 1 155 ? -11.484 11.078 25.406 1 91.94 155 ARG B CA 1
ATOM 3228 C C . ARG B 1 155 ? -11.578 12.445 26.078 1 91.94 155 ARG B C 1
ATOM 3230 O O . ARG B 1 155 ? -12.227 13.352 25.562 1 91.94 155 ARG B O 1
ATOM 3237 N N . ARG B 1 156 ? -10.938 12.539 27.172 1 92 156 ARG B N 1
ATOM 3238 C CA . ARG B 1 156 ? -10.938 13.805 27.906 1 92 156 ARG B CA 1
ATOM 3239 C C . ARG B 1 156 ? -10.297 14.914 27.062 1 92 156 ARG B C 1
ATOM 3241 O O . ARG B 1 156 ? -10.75 16.062 27.109 1 92 156 ARG B O 1
ATOM 3248 N N . PHE B 1 157 ? -9.258 14.625 26.312 1 93.06 157 PHE B N 1
ATOM 3249 C CA . PHE B 1 157 ? -8.594 15.602 25.453 1 93.06 157 PHE B CA 1
ATOM 3250 C C . PHE B 1 157 ? -9.586 16.188 24.453 1 93.06 157 PHE B C 1
ATOM 3252 O O . PHE B 1 157 ? -9.586 17.406 24.203 1 93.06 157 PHE B O 1
ATOM 3259 N N . CYS B 1 158 ? -10.367 15.32 23.922 1 88.69 158 CYS B N 1
ATOM 3260 C CA . CYS B 1 158 ? -11.367 15.766 22.953 1 88.69 158 CYS B CA 1
ATOM 3261 C C . CYS B 1 158 ? -12.305 16.797 23.562 1 88.69 158 CYS B C 1
ATOM 3263 O O . CYS B 1 158 ? -12.602 17.812 22.953 1 88.69 158 CYS B O 1
ATOM 3265 N N . ASN B 1 159 ? -12.656 16.578 24.766 1 87.06 159 ASN B N 1
ATOM 3266 C CA . ASN B 1 159 ? -13.617 17.438 25.453 1 87.06 159 ASN B CA 1
ATOM 3267 C C . ASN B 1 159 ? -12.969 18.75 25.891 1 87.06 159 ASN B C 1
ATOM 3269 O O . ASN B 1 159 ? -13.617 19.812 25.875 1 87.06 159 ASN B O 1
ATOM 3273 N N . ILE B 1 160 ? -11.781 18.672 26.234 1 89.44 160 ILE B N 1
ATOM 3274 C CA . ILE B 1 160 ? -11.156 19.812 26.891 1 89.44 160 ILE B CA 1
ATOM 3275 C C . ILE B 1 160 ? -10.406 20.672 25.875 1 89.44 160 ILE B C 1
ATOM 3277 O O . ILE B 1 160 ? -10.453 21.891 25.922 1 89.44 160 ILE B O 1
ATOM 3281 N N . PHE B 1 161 ? -9.727 20.031 24.938 1 91.38 161 PHE B N 1
ATOM 3282 C CA . PHE B 1 161 ? -8.812 20.781 24.078 1 91.38 161 PHE B CA 1
ATOM 3283 C C . PHE B 1 161 ? -9.461 21.094 22.734 1 91.38 161 PHE B C 1
ATOM 3285 O O . PHE B 1 161 ? -8.961 21.938 21.984 1 91.38 161 PHE B O 1
ATOM 3292 N N . VAL B 1 162 ? -10.539 20.438 22.375 1 89.62 162 VAL B N 1
ATOM 3293 C CA . VAL B 1 162 ? -11.172 20.625 21.078 1 89.62 162 VAL B CA 1
ATOM 3294 C C . VAL B 1 162 ? -12.5 21.359 21.25 1 89.62 162 VAL B C 1
ATOM 3296 O O . VAL B 1 162 ? -13.289 21.031 22.125 1 89.62 162 VAL B O 1
ATOM 3299 N N . ASP B 1 163 ? -12.742 22.359 20.453 1 87.44 163 ASP B N 1
ATOM 3300 C CA . ASP B 1 163 ? -14 23.094 20.469 1 87.44 163 ASP B CA 1
ATOM 3301 C C . ASP B 1 163 ? -15.062 22.375 19.641 1 87.44 163 ASP B C 1
ATOM 3303 O O . ASP B 1 163 ? -15.164 22.578 18.422 1 87.44 163 ASP B O 1
ATOM 3307 N N . LEU B 1 164 ? -15.734 21.547 20.281 1 83 164 LEU B N 1
ATOM 3308 C CA . LEU B 1 164 ? -16.75 20.766 19.609 1 83 164 LEU B CA 1
ATOM 3309 C C . LEU B 1 164 ? -18.156 21.188 20.047 1 83 164 LEU B C 1
ATOM 3311 O O . LEU B 1 164 ? -18.375 21.5 21.219 1 83 164 LEU B O 1
ATOM 3315 N N . ASP B 1 165 ? -19.016 21.281 19.141 1 83.25 165 ASP B N 1
ATOM 3316 C CA . ASP B 1 165 ? -20.406 21.609 19.453 1 83.25 165 ASP B CA 1
ATOM 3317 C C . ASP B 1 165 ? -21.297 20.375 19.312 1 83.25 165 ASP B C 1
ATOM 3319 O O . ASP B 1 165 ? -22.516 20.5 19.141 1 83.25 165 ASP B O 1
ATOM 3323 N N . PHE B 1 166 ? -20.625 19.188 19.234 1 84.06 166 PHE B N 1
ATOM 3324 C CA . PHE B 1 166 ? -21.375 17.953 19.109 1 84.06 166 PHE B CA 1
ATOM 3325 C C . PHE B 1 166 ? -20.781 16.859 20 1 84.06 166 PHE B C 1
ATOM 3327 O O . PHE B 1 166 ? -19.672 17.016 20.516 1 84.06 166 PHE B O 1
ATOM 3334 N N . GLN B 1 167 ? -21.562 15.836 20.172 1 84.56 167 GLN B N 1
ATOM 3335 C CA . GLN B 1 167 ? -21.141 14.727 21.016 1 84.56 167 GLN B CA 1
ATOM 3336 C C . GLN B 1 167 ? -20.234 13.766 20.25 1 84.56 167 GLN B C 1
ATOM 3338 O O . GLN B 1 167 ? -20.5 13.461 19.078 1 84.56 167 GLN B O 1
ATOM 3343 N N . VAL B 1 168 ? -19.172 13.32 20.891 1 88.38 168 VAL B N 1
ATOM 3344 C CA . VAL B 1 168 ? -18.234 12.344 20.344 1 88.38 168 VAL B CA 1
ATOM 3345 C C . VAL B 1 168 ? -18.438 10.992 21.031 1 88.38 168 VAL B C 1
ATOM 3347 O O . VAL B 1 168 ? -18.484 10.914 22.266 1 88.38 168 VAL B O 1
ATOM 3350 N N . SER B 1 169 ? -18.688 9.938 20.266 1 90.44 169 SER B N 1
ATOM 3351 C CA . SER B 1 169 ? -18.891 8.602 20.812 1 90.44 169 SER B CA 1
ATOM 3352 C C . SER B 1 169 ? -17.562 7.859 20.969 1 90.44 169 SER B C 1
ATOM 3354 O O . SER B 1 169 ? -17.422 7.035 21.875 1 90.44 169 SER B O 1
ATOM 3356 N N . GLU B 1 170 ? -16.656 8.102 20.047 1 90.81 170 GLU B N 1
ATOM 3357 C CA . GLU B 1 170 ? -15.359 7.453 20.078 1 90.81 170 GLU B CA 1
ATOM 3358 C C . GLU B 1 170 ? -14.242 8.422 19.688 1 90.81 170 GLU B C 1
ATOM 3360 O O . GLU B 1 170 ? -14.43 9.273 18.812 1 90.81 170 GLU B O 1
ATOM 3365 N N . ALA B 1 171 ? -13.156 8.289 20.422 1 91.81 171 ALA B N 1
ATOM 3366 C CA . ALA B 1 171 ? -11.961 9.07 20.109 1 91.81 171 ALA B CA 1
ATOM 3367 C C . ALA B 1 171 ? -10.703 8.203 20.203 1 91.81 171 ALA B C 1
ATOM 3369 O O . ALA B 1 171 ? -10.555 7.41 21.141 1 91.81 171 ALA B O 1
ATOM 3370 N N . LYS B 1 172 ? -9.867 8.32 19.172 1 93.12 172 LYS B N 1
ATOM 3371 C CA . LYS B 1 172 ? -8.594 7.602 19.188 1 93.12 172 LYS B CA 1
ATOM 3372 C C . LYS B 1 172 ? -7.473 8.461 18.594 1 93.12 172 LYS B C 1
ATOM 3374 O O . LYS B 1 172 ? -7.715 9.305 17.734 1 93.12 172 LYS B O 1
ATOM 3379 N N . MET B 1 173 ? -6.324 8.25 19.141 1 94.12 173 MET B N 1
ATOM 3380 C CA . MET B 1 173 ? -5.152 8.852 18.516 1 94.12 173 MET B CA 1
ATOM 3381 C C . MET B 1 173 ? -4.77 8.117 17.234 1 94.12 173 MET B C 1
ATOM 3383 O O . MET B 1 173 ? -4.809 6.883 17.188 1 94.12 173 MET B O 1
ATOM 3387 N N . VAL B 1 174 ? -4.375 8.875 16.188 1 92.75 174 VAL B N 1
ATOM 3388 C CA . VAL B 1 174 ? -4.078 8.188 14.93 1 92.75 174 VAL B CA 1
ATOM 3389 C C . VAL B 1 174 ? -2.613 8.406 14.562 1 92.75 174 VAL B C 1
ATOM 3391 O O . VAL B 1 174 ? -2.049 7.641 13.773 1 92.75 174 VAL B O 1
ATOM 3394 N N . TRP B 1 175 ? -2.041 9.469 15.109 1 93.5 175 TRP B N 1
ATOM 3395 C CA . TRP B 1 175 ? -0.63 9.727 14.836 1 93.5 175 TRP B CA 1
ATOM 3396 C C . TRP B 1 175 ? -0.04 10.68 15.875 1 93.5 175 TRP B C 1
ATOM 3398 O O . TRP B 1 175 ? -0.774 11.398 16.547 1 93.5 175 TRP B O 1
ATOM 3408 N N . VAL B 1 176 ? 1.27 10.625 16.047 1 96.19 176 VAL B N 1
ATOM 3409 C CA . VAL B 1 176 ? 1.986 11.539 16.922 1 96.19 176 VAL B CA 1
ATOM 3410 C C . VAL B 1 176 ? 3.32 11.93 16.281 1 96.19 176 VAL B C 1
ATOM 3412 O O . VAL B 1 176 ? 3.986 11.094 15.672 1 96.19 176 VAL B O 1
ATOM 3415 N N . ASP B 1 177 ? 3.611 13.195 16.312 1 95.5 177 ASP B N 1
ATOM 3416 C CA . ASP B 1 177 ? 4.918 13.688 15.891 1 95.5 177 ASP B CA 1
ATOM 3417 C C . ASP B 1 177 ? 5.465 14.703 16.891 1 95.5 177 ASP B C 1
ATOM 3419 O O . ASP B 1 177 ? 4.895 14.883 17.969 1 95.5 177 ASP B O 1
ATOM 3423 N N . ARG B 1 178 ? 6.59 15.328 16.547 1 97.31 178 ARG B N 1
ATOM 3424 C CA . ARG B 1 178 ? 7.32 16.156 17.484 1 97.31 178 ARG B CA 1
ATOM 3425 C C . ARG B 1 178 ? 6.488 17.359 17.922 1 97.31 178 ARG B C 1
ATOM 3427 O O . ARG B 1 178 ? 6.75 17.969 18.953 1 97.31 178 ARG B O 1
ATOM 3434 N N . LEU B 1 179 ? 5.477 17.734 17.125 1 96.69 179 LEU B N 1
ATOM 3435 C CA . LEU B 1 179 ? 4.762 18.984 17.391 1 96.69 179 LEU B CA 1
ATOM 3436 C C . LEU B 1 179 ? 3.416 18.703 18.062 1 96.69 179 LEU B C 1
ATOM 3438 O O . LEU B 1 179 ? 2.787 19.609 18.609 1 96.69 179 LEU B O 1
ATOM 3442 N N . GLY B 1 180 ? 2.93 17.469 17.984 1 96.75 180 GLY B N 1
ATOM 3443 C CA . GLY B 1 180 ? 1.626 17.125 18.531 1 96.75 180 GLY B CA 1
ATOM 3444 C C . GLY B 1 180 ? 1.104 15.789 18.062 1 96.75 180 GLY B C 1
ATOM 3445 O O . GLY B 1 180 ? 1.885 14.898 17.719 1 96.75 180 GLY B O 1
ATOM 3446 N N . PHE B 1 181 ? -0.21 15.641 18.203 1 95.69 181 PHE B N 1
ATOM 3447 C CA . PHE B 1 181 ? -0.812 14.375 17.812 1 95.69 181 PHE B CA 1
ATOM 3448 C C . PHE B 1 181 ? -2.166 14.602 17.156 1 95.69 181 PHE B C 1
ATOM 3450 O O . PHE B 1 181 ? -2.805 15.633 17.359 1 95.69 181 PHE B O 1
ATOM 3457 N N . ASP B 1 182 ? -2.467 13.688 16.297 1 93 182 ASP B N 1
ATOM 3458 C CA . ASP B 1 182 ? -3.736 13.695 15.57 1 93 182 ASP B CA 1
ATOM 3459 C C . ASP B 1 182 ? -4.73 12.727 16.203 1 93 182 ASP B C 1
ATOM 3461 O O . ASP B 1 182 ? -4.363 11.609 16.578 1 93 182 ASP B O 1
ATOM 3465 N N . MET B 1 183 ? -5.992 13.219 16.297 1 92.44 183 MET B N 1
ATOM 3466 C CA . MET B 1 183 ? -7.07 12.406 16.844 1 92.44 183 MET B CA 1
ATOM 3467 C C . MET B 1 183 ? -8.188 12.219 15.828 1 92.44 183 MET B C 1
ATOM 3469 O O . MET B 1 183 ? -8.5 13.141 15.07 1 92.44 183 MET B O 1
ATOM 3473 N N . ARG B 1 184 ? -8.719 11.031 15.828 1 90.38 184 ARG B N 1
ATOM 3474 C CA . ARG B 1 184 ? -9.93 10.75 15.062 1 90.38 184 ARG B CA 1
ATOM 3475 C C . ARG B 1 184 ? -11.148 10.648 15.984 1 90.38 184 ARG B C 1
ATOM 3477 O O . ARG B 1 184 ? -11.117 9.922 16.984 1 90.38 184 ARG B O 1
ATOM 3484 N N . LEU B 1 185 ? -12.148 11.398 15.633 1 90.31 185 LEU B N 1
ATOM 3485 C CA . LEU B 1 185 ? -13.375 11.453 16.406 1 90.31 185 LEU B CA 1
ATOM 3486 C C . LEU B 1 185 ? -14.555 10.898 15.617 1 90.31 185 LEU B C 1
ATOM 3488 O O . LEU B 1 185 ? -14.688 11.172 14.422 1 90.31 185 LEU B O 1
ATOM 3492 N N . ILE B 1 186 ? -15.375 10.156 16.266 1 88.44 186 ILE B N 1
ATOM 3493 C CA . ILE B 1 186 ? -16.578 9.625 15.625 1 88.44 186 ILE B CA 1
ATOM 3494 C C . ILE B 1 186 ? -17.812 10.164 16.328 1 88.44 186 ILE B C 1
ATOM 3496 O O . ILE B 1 186 ? -17.938 10.086 17.547 1 88.44 186 ILE B O 1
ATOM 3500 N N . SER B 1 187 ? -18.641 10.789 15.531 1 87.62 187 SER B N 1
ATOM 3501 C CA . SER B 1 187 ? -19.953 11.242 15.969 1 87.62 187 SER B CA 1
ATOM 3502 C C . SER B 1 187 ? -21.062 10.516 15.227 1 87.62 187 SER B C 1
ATOM 3504 O O . SER B 1 187 ? -21.094 10.5 13.992 1 87.62 187 SER B O 1
ATOM 3506 N N . PRO B 1 188 ? -21.922 9.852 15.969 1 84.69 188 PRO B N 1
ATOM 3507 C CA . PRO B 1 188 ? -23.031 9.164 15.297 1 84.69 188 PRO B CA 1
ATOM 3508 C C . PRO B 1 188 ? -23.844 10.094 14.398 1 84.69 188 PRO B C 1
ATOM 3510 O O . PRO B 1 188 ? -24.312 9.672 13.344 1 84.69 188 PRO B O 1
ATOM 3513 N N . GLN B 1 189 ? -23.938 11.32 14.805 1 83.69 189 GLN B N 1
ATOM 3514 C CA . GLN B 1 189 ? -24.797 12.258 14.094 1 83.69 189 GLN B CA 1
ATOM 3515 C C . GLN B 1 189 ? -24.031 13.023 13.023 1 83.69 189 GLN B C 1
ATOM 3517 O O . GLN B 1 189 ? -24.594 13.383 11.984 1 83.69 189 GLN B O 1
ATOM 3522 N N . ASN B 1 190 ? -22.766 13.211 13.289 1 82.56 190 ASN B N 1
ATOM 3523 C CA . ASN B 1 190 ? -22.047 14.172 12.461 1 82.56 190 ASN B CA 1
ATOM 3524 C C . ASN B 1 190 ? -20.953 13.492 11.641 1 82.56 190 ASN B C 1
ATOM 3526 O O . ASN B 1 190 ? -20.406 14.094 10.711 1 82.56 190 ASN B O 1
ATOM 3530 N N . GLY B 1 191 ? -20.672 12.219 11.961 1 82.44 191 GLY B N 1
ATOM 3531 C CA . GLY B 1 191 ? -19.703 11.508 11.148 1 82.44 191 GLY B CA 1
ATOM 3532 C C . GLY B 1 191 ? -18.328 11.461 11.781 1 82.44 191 GLY B C 1
ATOM 3533 O O . GLY B 1 191 ? -18.203 11.43 13.00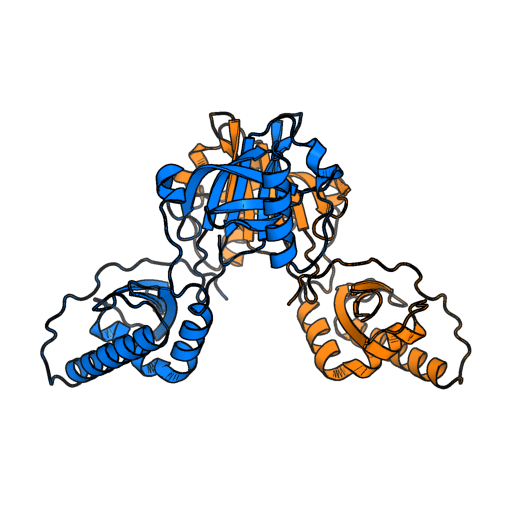8 1 82.44 191 GLY B O 1
ATOM 3534 N N . ILE B 1 192 ? -17.312 11.289 10.93 1 82.88 192 ILE B N 1
ATOM 3535 C CA . ILE B 1 192 ? -15.953 11.109 11.398 1 82.88 192 ILE B CA 1
ATOM 3536 C C . ILE B 1 192 ? -15.156 12.391 11.18 1 82.88 192 ILE B C 1
ATOM 3538 O O . ILE B 1 192 ? -15.25 13.016 10.125 1 82.88 192 ILE B O 1
ATOM 3542 N N . PHE B 1 193 ? -14.391 12.773 12.219 1 85.06 193 PHE B N 1
ATOM 3543 C CA . PHE B 1 193 ? -13.586 13.984 12.172 1 85.06 193 PHE B CA 1
ATOM 3544 C C . PHE B 1 193 ? -12.156 13.695 12.633 1 85.06 193 PHE B C 1
ATOM 3546 O O . PHE B 1 193 ? -11.922 12.758 13.398 1 85.06 193 PHE B O 1
ATOM 3553 N N . GLU B 1 194 ? -11.266 14.539 12.078 1 87.12 194 GLU B N 1
ATOM 3554 C CA . GLU B 1 194 ? -9.898 14.508 12.586 1 87.12 194 GLU B CA 1
ATOM 3555 C C . GLU B 1 194 ? -9.469 15.875 13.109 1 87.12 194 GLU B C 1
ATOM 3557 O O . GLU B 1 194 ? -9.828 16.906 12.531 1 87.12 194 GLU B O 1
ATOM 3562 N N . VAL B 1 195 ? -8.742 15.844 14.234 1 90.75 195 VAL B N 1
ATOM 3563 C CA . VAL B 1 195 ? -8.273 17.094 14.836 1 90.75 195 VAL B CA 1
ATOM 3564 C C . VAL B 1 195 ? -6.828 16.938 15.289 1 90.75 195 VAL B C 1
ATOM 3566 O O . VAL B 1 195 ? -6.418 15.852 15.711 1 90.75 195 VAL B O 1
ATOM 3569 N N . ARG B 1 196 ? -6.105 17.984 15.086 1 92.81 196 ARG B N 1
ATOM 3570 C CA . ARG B 1 196 ? -4.73 18.031 15.562 1 92.81 196 ARG B CA 1
ATOM 3571 C C . ARG B 1 196 ? -4.641 18.797 16.891 1 92.81 196 ARG B C 1
ATOM 3573 O O . ARG B 1 196 ? -5.18 19.906 17 1 92.81 196 ARG B O 1
ATOM 3580 N N . ILE B 1 197 ? -4.031 18.203 17.875 1 94.62 197 ILE B N 1
ATOM 3581 C CA . ILE B 1 197 ? -3.768 18.844 19.156 1 94.62 197 ILE B CA 1
ATOM 3582 C C . ILE B 1 197 ? -2.264 19.047 19.328 1 94.62 197 ILE B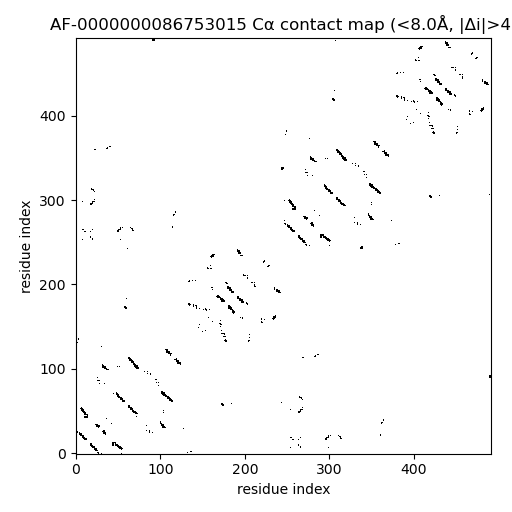 C 1
ATOM 3584 O O . ILE B 1 197 ? -1.509 18.062 19.391 1 94.62 197 ILE B O 1
ATOM 3588 N N . PRO B 1 198 ? -1.855 20.25 19.469 1 95.62 198 PRO B N 1
ATOM 3589 C CA . PRO B 1 198 ? -0.419 20.484 19.641 1 95.62 198 PRO B CA 1
ATOM 3590 C C . PRO B 1 198 ? 0.071 20.141 21.047 1 95.62 198 PRO B C 1
ATOM 3592 O O . PRO B 1 198 ? -0.688 20.266 22.016 1 95.62 198 PRO B O 1
ATOM 3595 N N . PHE B 1 199 ? 1.353 19.75 21.094 1 96.25 199 PHE B N 1
ATOM 3596 C CA . PHE B 1 199 ? 2.029 19.719 22.391 1 96.25 199 PHE B CA 1
ATOM 3597 C C . PHE B 1 199 ? 2.332 21.141 22.875 1 96.25 199 PHE B C 1
ATOM 3599 O O . PHE B 1 199 ? 2.488 22.047 22.062 1 96.25 199 PHE B O 1
ATOM 3606 N N . PRO B 1 200 ? 2.4 21.25 24.188 1 94.81 200 PRO B N 1
ATOM 3607 C CA . PRO B 1 200 ? 2.816 22.562 24.703 1 94.81 200 PRO B CA 1
ATOM 3608 C C . PRO B 1 200 ? 4.227 22.938 24.25 1 94.81 200 PRO B C 1
ATOM 3610 O O . PRO B 1 200 ? 4.512 24.125 24.031 1 94.81 200 PRO B O 1
ATOM 3613 N N . ARG B 1 201 ? 5.051 21.969 24.141 1 95.81 201 ARG B N 1
ATOM 3614 C CA . ARG B 1 201 ? 6.418 22.125 23.641 1 95.81 201 ARG B CA 1
ATOM 3615 C C . ARG B 1 201 ? 6.812 20.938 22.75 1 95.81 201 ARG B C 1
ATOM 3617 O O . ARG B 1 201 ? 6.309 19.828 22.938 1 95.81 201 ARG B O 1
ATOM 3624 N N . GLU B 1 202 ? 7.773 21.203 21.906 1 96.88 202 GLU B N 1
ATOM 3625 C CA . GLU B 1 202 ? 8.258 20.156 21.016 1 96.88 202 GLU B CA 1
ATOM 3626 C C . GLU B 1 202 ? 8.836 18.984 21.812 1 96.88 202 GLU B C 1
ATOM 3628 O O . GLU B 1 202 ? 9.523 19.172 22.812 1 96.88 202 GLU B O 1
ATOM 3633 N N . VAL B 1 203 ? 8.516 17.797 21.297 1 97.81 203 VAL B N 1
ATOM 3634 C CA . VAL B 1 203 ? 9.062 16.578 21.906 1 97.81 203 VAL B CA 1
ATOM 3635 C C . VAL B 1 203 ? 9.977 15.867 20.922 1 97.81 203 VAL B C 1
ATOM 3637 O O . VAL B 1 203 ? 9.766 15.945 19.703 1 97.81 203 VAL B O 1
ATOM 3640 N N . THR B 1 204 ? 11.016 15.109 21.484 1 96.12 204 THR B N 1
ATOM 3641 C CA . THR B 1 204 ? 12 14.555 20.547 1 96.12 204 THR B CA 1
ATOM 3642 C C . THR B 1 204 ? 12.18 13.062 20.781 1 96.12 204 THR B C 1
ATOM 3644 O O . THR B 1 204 ? 12.906 12.398 20.031 1 96.12 204 THR B O 1
ATOM 3647 N N . ASP B 1 205 ? 11.539 12.516 21.812 1 96.62 205 ASP B N 1
ATOM 3648 C CA . ASP B 1 205 ? 11.648 11.094 22.094 1 96.62 205 ASP B CA 1
ATOM 3649 C C . ASP B 1 205 ? 10.438 10.586 22.875 1 96.62 205 ASP B C 1
ATOM 3651 O O . ASP B 1 205 ? 9.523 11.359 23.172 1 96.62 205 ASP B O 1
ATOM 3655 N N . GLU B 1 206 ? 10.477 9.336 23.141 1 95.62 206 GLU B N 1
ATOM 3656 C CA . GLU B 1 206 ? 9.344 8.68 23.781 1 95.62 206 GLU B CA 1
ATOM 3657 C C . GLU B 1 206 ? 9.094 9.25 25.172 1 95.62 206 GLU B C 1
ATOM 3659 O O . GLU B 1 206 ? 7.945 9.453 25.578 1 95.62 206 GLU B O 1
ATOM 3664 N N . LYS B 1 207 ? 10.109 9.477 25.859 1 96.25 207 LYS B N 1
ATOM 3665 C CA . LYS B 1 207 ? 9.992 10.047 27.203 1 96.25 207 LYS B CA 1
ATOM 3666 C C . LYS B 1 207 ? 9.312 11.414 27.156 1 96.25 207 LYS B C 1
ATOM 3668 O O . LYS B 1 207 ? 8.453 11.719 27.984 1 96.25 207 LYS B O 1
ATOM 3673 N N . GLY B 1 208 ? 9.766 12.172 26.219 1 97.31 208 GLY B N 1
ATOM 3674 C CA . GLY B 1 208 ? 9.156 13.477 26.047 1 97.31 208 GLY B CA 1
ATOM 3675 C C . GLY B 1 208 ? 7.668 13.406 25.75 1 97.31 208 GLY B C 1
ATOM 3676 O O . GLY B 1 208 ? 6.891 14.211 26.266 1 97.31 208 GLY B O 1
ATOM 3677 N N . VAL B 1 209 ? 7.27 12.461 24.922 1 97.75 209 VAL B N 1
ATOM 3678 C CA . VAL B 1 209 ? 5.859 12.273 24.594 1 97.75 209 VAL B CA 1
ATOM 3679 C C . VAL B 1 209 ? 5.074 11.922 25.844 1 97.75 209 VAL B C 1
ATOM 3681 O O . VAL B 1 209 ? 4.031 12.516 26.125 1 97.75 209 VAL B O 1
ATOM 3684 N N . LYS B 1 210 ? 5.586 11.023 26.594 1 95.62 210 LYS B N 1
ATOM 3685 C CA . LYS B 1 210 ? 4.906 10.57 27.812 1 95.62 210 LYS B CA 1
ATOM 3686 C C . LYS B 1 210 ? 4.766 11.711 28.812 1 95.62 210 LYS B C 1
ATOM 3688 O O . LYS B 1 210 ? 3.699 11.898 29.406 1 95.62 210 LYS B O 1
ATOM 3693 N N . SER B 1 211 ? 5.82 12.414 28.984 1 96.88 211 SER B N 1
ATOM 3694 C CA . SER B 1 211 ? 5.805 13.547 29.906 1 96.88 211 SER B CA 1
ATOM 3695 C C . SER B 1 211 ? 4.773 14.586 29.484 1 96.88 211 SER B C 1
ATOM 3697 O O . SER B 1 211 ? 3.967 15.039 30.297 1 96.88 211 SER B O 1
ATOM 3699 N N . SER B 1 212 ? 4.848 14.969 28.203 1 97.12 212 SER B N 1
ATOM 3700 C CA . SER B 1 212 ? 3.908 15.961 27.688 1 97.12 212 SER B CA 1
ATOM 3701 C C . SER B 1 212 ? 2.471 15.461 27.797 1 97.12 212 SER B C 1
ATOM 3703 O O . SER B 1 212 ? 1.579 16.203 28.219 1 97.12 212 SER B O 1
ATOM 3705 N N . PHE B 1 213 ? 2.26 14.242 27.438 1 96.69 213 PHE B N 1
ATOM 3706 C CA . PHE B 1 213 ? 0.934 13.641 27.5 1 96.69 213 PHE B CA 1
ATOM 3707 C C . PHE B 1 213 ? 0.41 13.641 28.938 1 96.69 213 PHE B C 1
ATOM 3709 O O . PHE B 1 213 ? -0.739 14.008 29.188 1 96.69 213 PHE B O 1
ATOM 3716 N N . ASN B 1 214 ? 1.269 13.234 29.828 1 95.94 214 ASN B N 1
ATOM 3717 C CA . ASN B 1 214 ? 0.886 13.211 31.234 1 95.94 214 ASN B CA 1
ATOM 3718 C C . ASN B 1 214 ? 0.54 14.602 31.75 1 95.94 214 ASN B C 1
ATOM 3720 O O . ASN B 1 214 ? -0.433 14.773 32.5 1 95.94 214 ASN B O 1
ATOM 3724 N N . GLY B 1 215 ? 1.376 15.555 31.422 1 95.88 215 GLY B N 1
ATOM 3725 C CA . GLY B 1 215 ? 1.068 16.922 31.781 1 95.88 215 GLY B CA 1
ATOM 3726 C C . GLY B 1 215 ? -0.268 17.406 31.25 1 95.88 215 GLY B C 1
ATOM 3727 O O . GLY B 1 215 ? -1.053 18.016 31.969 1 95.88 215 GLY B O 1
ATOM 3728 N N . MET B 1 216 ? -0.482 17.109 30 1 95.62 216 MET B N 1
ATOM 3729 C CA . MET B 1 216 ? -1.74 17.484 29.375 1 95.62 216 MET B CA 1
ATOM 3730 C C . MET B 1 216 ? -2.918 16.766 30.016 1 95.62 216 MET B C 1
ATOM 3732 O O . MET B 1 216 ? -3.992 17.344 30.188 1 95.62 216 MET B O 1
ATOM 3736 N N . SER B 1 217 ? -2.709 15.516 30.359 1 95.06 217 SER B N 1
ATOM 3737 C CA . SER B 1 217 ? -3.746 14.734 31.016 1 95.06 217 SER B CA 1
ATOM 3738 C C . SER B 1 217 ? -4.121 15.344 32.375 1 95.06 217 SER B C 1
ATOM 3740 O O . SER B 1 217 ? -5.305 15.43 32.719 1 95.06 217 SER B O 1
ATOM 3742 N N . GLN B 1 218 ? -3.139 15.695 33.031 1 93.56 218 GLN B N 1
ATOM 3743 C CA . GLN B 1 218 ? -3.375 16.328 34.344 1 93.56 218 GLN B CA 1
ATOM 3744 C C . GLN B 1 218 ? -4.141 17.641 34.188 1 93.56 218 GLN B C 1
ATOM 3746 O O . GLN B 1 218 ? -5.102 17.891 34.906 1 93.56 218 GLN B O 1
ATOM 3751 N N . LEU B 1 219 ? -3.709 18.438 33.281 1 92.12 219 LEU B N 1
ATOM 3752 C CA . LEU B 1 219 ? -4.371 19.703 33.031 1 92.12 219 LEU B CA 1
ATOM 3753 C C . LEU B 1 219 ? -5.828 19.484 32.625 1 92.12 219 LEU B C 1
ATOM 3755 O O . LEU B 1 219 ? -6.723 20.172 33.125 1 92.12 219 LEU B O 1
ATOM 3759 N N . ALA B 1 220 ? -6.07 18.609 31.719 1 92.5 220 ALA B N 1
ATOM 3760 C CA . ALA B 1 220 ? -7.422 18.312 31.266 1 92.5 220 ALA B CA 1
ATOM 3761 C C . ALA B 1 220 ? -8.305 17.844 32.406 1 92.5 220 ALA B C 1
ATOM 3763 O O . ALA B 1 220 ? -9.469 18.219 32.5 1 92.5 220 ALA B O 1
ATOM 3764 N N . TRP B 1 221 ? -7.723 17 33.25 1 91.31 221 TRP B N 1
ATOM 3765 C CA . TRP B 1 221 ? -8.445 16.516 34.438 1 91.31 221 TRP B CA 1
ATOM 3766 C C . TRP B 1 221 ? -8.836 17.656 35.375 1 91.31 221 TRP B C 1
ATOM 3768 O O . TRP B 1 221 ? -9.969 17.719 35.844 1 91.31 221 TRP B O 1
ATOM 3778 N N . GLU B 1 222 ? -7.977 18.578 35.562 1 90.38 222 GLU B N 1
ATOM 3779 C CA . GLU B 1 222 ? -8.219 19.719 36.438 1 90.38 222 GLU B CA 1
ATOM 3780 C C . GLU B 1 222 ? -9.312 20.625 35.875 1 90.38 222 GLU B C 1
ATOM 3782 O O . GLU B 1 222 ? -10.148 21.125 36.625 1 90.38 222 GLU B O 1
ATOM 3787 N N . VAL B 1 223 ? -9.234 20.828 34.625 1 88.62 223 VAL B N 1
ATOM 3788 C CA . VAL B 1 223 ? -10.25 21.656 33.969 1 88.62 223 VAL B CA 1
ATOM 3789 C C . VAL B 1 223 ? -11.609 20.969 34.062 1 88.62 223 VAL B C 1
ATOM 3791 O O . VAL B 1 223 ? -12.617 21.625 34.344 1 88.62 223 VAL B O 1
ATOM 3794 N N . GLU B 1 224 ? -11.602 19.688 33.812 1 86.75 224 GLU B N 1
ATOM 3795 C CA . GLU B 1 224 ? -12.844 18.922 33.875 1 86.75 224 GLU B CA 1
ATOM 3796 C C . GLU B 1 224 ? -13.477 18.984 35.25 1 86.75 224 GLU B C 1
ATOM 3798 O O . GLU B 1 224 ? -14.703 19.031 35.375 1 86.75 224 GLU B O 1
ATOM 3803 N N . LYS B 1 225 ? -12.648 19.047 36.25 1 87.75 225 LYS B N 1
ATOM 3804 C CA . LYS B 1 225 ? -13.133 19.062 37.625 1 87.75 225 LYS B CA 1
ATOM 3805 C C . LYS B 1 225 ? -13.359 20.5 38.125 1 87.75 225 LYS B C 1
ATOM 3807 O O . LYS B 1 225 ? -13.727 20.703 39.281 1 87.75 225 LYS B O 1
ATOM 3812 N N . ASN B 1 226 ? -13.242 21.516 37.219 1 80.44 226 ASN B N 1
ATOM 3813 C CA . ASN B 1 226 ? -13.469 22.922 37.5 1 80.44 226 ASN B CA 1
ATOM 3814 C C . ASN B 1 226 ? -12.5 23.469 38.531 1 80.44 226 ASN B C 1
ATOM 3816 O O . ASN B 1 226 ? -12.867 24.297 39.375 1 80.44 226 ASN B O 1
ATOM 3820 N N . TYR B 1 227 ? -11.461 22.844 38.625 1 74.19 227 TYR B N 1
ATOM 3821 C CA . TYR B 1 227 ? -10.438 23.359 39.531 1 74.19 227 TYR B CA 1
ATOM 3822 C C . TYR B 1 227 ? -9.719 24.547 38.906 1 74.19 227 TYR B C 1
ATOM 3824 O O . TYR B 1 227 ? -9.25 25.438 39.625 1 74.19 227 TYR B O 1
ATOM 3832 N N . HIS B 1 228 ? -9.562 24.609 37.625 1 68.12 228 HIS B N 1
ATOM 3833 C CA . HIS B 1 228 ? -8.859 25.656 36.875 1 68.12 228 HIS B CA 1
ATOM 3834 C C . HIS B 1 228 ? -9.633 26.047 35.625 1 68.12 228 HIS B C 1
ATOM 3836 O O . HIS B 1 228 ? -10.242 25.203 34.969 1 68.12 228 HIS B O 1
ATOM 3842 N N . ALA B 1 229 ? -9.812 27.359 35.562 1 67.31 229 ALA B N 1
ATOM 3843 C CA . ALA B 1 229 ? -10.359 27.828 34.281 1 67.31 229 ALA B CA 1
ATOM 3844 C C . ALA B 1 229 ? -9.398 27.531 33.125 1 67.31 229 ALA B C 1
ATOM 3846 O O . ALA B 1 229 ? -8.18 27.594 33.312 1 67.31 229 ALA B O 1
ATOM 3847 N N . PRO B 1 230 ? -9.945 27.062 32.031 1 64.06 230 PRO B N 1
ATOM 3848 C CA . PRO B 1 230 ? -9.055 26.797 30.875 1 64.06 230 PRO B CA 1
ATOM 3849 C C . PRO B 1 230 ? -8.258 28.031 30.469 1 64.06 230 PRO B C 1
ATOM 3851 O O . PRO B 1 230 ? -8.828 29.109 30.312 1 64.06 230 PRO B O 1
ATOM 3854 N N . ASP B 1 231 ? -6.934 28.109 30.672 1 69.81 231 ASP B N 1
ATOM 3855 C CA . ASP B 1 231 ? -6.074 29.203 30.25 1 69.81 231 ASP B CA 1
ATOM 3856 C C . ASP B 1 231 ? -5.461 28.938 28.875 1 69.81 231 ASP B C 1
ATOM 3858 O O . ASP B 1 231 ? -4.328 29.328 28.609 1 69.81 231 ASP B O 1
ATOM 3862 N N . PHE B 1 232 ? -6.215 28.031 28.031 1 69.5 232 PHE B N 1
ATOM 3863 C CA . PHE B 1 232 ? -5.707 27.75 26.688 1 69.5 232 PHE B CA 1
ATOM 3864 C C . PHE B 1 232 ? -6.824 27.844 25.656 1 69.5 232 PHE B C 1
ATOM 3866 O O . PHE B 1 232 ? -8.008 27.812 26.016 1 69.5 232 PHE B O 1
ATOM 3873 N N . LYS B 1 233 ? -6.367 28.188 24.422 1 74.25 233 LYS B N 1
ATOM 3874 C CA . LYS B 1 233 ? -7.32 28.219 23.312 1 74.25 233 LYS B CA 1
ATOM 3875 C C . LYS B 1 233 ? -7.605 26.812 22.781 1 74.25 233 LYS B C 1
ATOM 3877 O O . LYS B 1 233 ? -6.68 26.062 22.484 1 74.25 233 LYS B O 1
ATOM 3882 N N . LYS B 1 234 ? -8.914 26.5 22.688 1 78 234 LYS B N 1
ATOM 3883 C CA . LYS B 1 234 ? -9.32 25.203 22.125 1 78 234 LYS B CA 1
ATOM 3884 C C . LYS B 1 234 ? -9.062 25.141 20.625 1 78 234 LYS B C 1
ATOM 3886 O O . LYS B 1 234 ? -9.109 26.156 19.938 1 78 234 LYS B O 1
ATOM 3891 N N . VAL B 1 235 ? -8.758 23.922 20.203 1 77.94 235 VAL B N 1
ATOM 3892 C CA . VAL B 1 235 ? -8.578 23.703 18.781 1 77.94 235 VAL B CA 1
ATOM 3893 C C . VAL B 1 235 ? -9.922 23.812 18.062 1 77.94 235 VAL B C 1
ATOM 3895 O O . VAL B 1 235 ? -10.898 23.172 18.453 1 77.94 235 VAL B O 1
ATOM 3898 N N . LYS B 1 236 ? -9.945 24.625 16.984 1 73.69 236 LYS B N 1
ATOM 3899 C CA . LYS B 1 236 ? -11.203 24.875 16.281 1 73.69 236 LYS B CA 1
ATOM 3900 C C . LYS B 1 236 ? -11.242 24.156 14.945 1 73.69 236 LYS B C 1
ATOM 3902 O O . LYS B 1 236 ? -12.312 23.953 14.375 1 73.69 236 LYS B O 1
ATOM 3907 N N . GLN B 1 237 ? -10.125 23.688 14.484 1 71.12 237 GLN B N 1
ATOM 3908 C CA . GLN B 1 237 ? -10.102 23.125 13.133 1 71.12 237 GLN B CA 1
ATOM 3909 C C . GLN B 1 237 ? -10.344 21.609 13.164 1 71.12 237 GLN B C 1
ATOM 3911 O O . GLN B 1 237 ? -9.555 20.859 13.734 1 71.12 237 GLN B O 1
ATOM 3916 N N . LEU B 1 238 ? -11.625 21.266 12.648 1 74.19 238 LEU B N 1
ATOM 3917 C CA . LEU B 1 238 ? -12.023 19.875 12.469 1 74.19 238 LEU B CA 1
ATOM 3918 C C . LEU B 1 238 ? -12.102 19.516 10.992 1 74.19 238 LEU B C 1
ATOM 3920 O O . LEU B 1 238 ? -12.641 20.281 10.188 1 74.19 238 LEU B O 1
ATOM 3924 N N . LYS B 1 239 ? -11.336 18.5 10.758 1 70.06 239 LYS B N 1
ATOM 3925 C CA . LYS B 1 239 ? -11.422 18.016 9.383 1 70.06 239 LYS B CA 1
ATOM 3926 C C . LYS B 1 239 ? -12.375 16.828 9.281 1 70.06 239 LYS B C 1
ATOM 3928 O O . LYS B 1 239 ? -12.18 15.797 9.93 1 70.06 239 LYS B O 1
ATOM 3933 N N . ASN B 1 240 ? -13.359 17.016 8.547 1 66.75 240 ASN B N 1
ATOM 3934 C CA . ASN B 1 240 ? -14.305 15.922 8.312 1 66.75 240 ASN B CA 1
ATOM 3935 C C . ASN B 1 240 ? -13.711 14.859 7.387 1 66.75 240 ASN B C 1
ATOM 3937 O O . ASN B 1 240 ? -13.25 15.18 6.289 1 66.75 240 ASN B O 1
ATOM 3941 N N . ILE B 1 241 ? -13.531 13.656 8.016 1 61.59 241 ILE B N 1
ATOM 3942 C CA . ILE B 1 241 ? -12.961 12.562 7.234 1 61.59 241 ILE B CA 1
ATOM 3943 C C . ILE B 1 241 ? -14.07 11.633 6.75 1 61.59 241 ILE B C 1
ATOM 3945 O O . ILE B 1 241 ? -14.945 11.242 7.527 1 61.59 241 ILE B O 1
ATOM 3949 N N . THR B 1 242 ? -14.242 11.523 5.578 1 51.56 242 THR B N 1
ATOM 3950 C CA . THR B 1 242 ? -15.227 10.609 5.016 1 51.56 242 THR B CA 1
ATOM 3951 C C . THR B 1 242 ? -14.758 9.164 5.129 1 51.56 242 THR B C 1
ATOM 3953 O O . THR B 1 242 ? -13.648 8.836 4.707 1 51.56 242 THR B O 1
ATOM 3956 N N . CYS B 1 243 ? -15.055 8.484 6.254 1 47.16 243 CYS B N 1
ATOM 3957 C CA . CYS B 1 243 ? -14.508 7.164 6.535 1 47.16 243 CYS B CA 1
ATOM 3958 C C . CYS B 1 243 ? -15.219 6.09 5.719 1 47.16 243 CYS B C 1
ATOM 3960 O O . CYS B 1 243 ? -16.359 6.273 5.312 1 47.16 243 CYS B O 1
ATOM 3962 N N . ARG B 1 244 ? -14.398 4.938 5.453 1 45.03 244 ARG B N 1
ATOM 3963 C CA . ARG B 1 244 ? -14.75 3.66 4.84 1 45.03 244 ARG B CA 1
ATOM 3964 C C . ARG B 1 244 ? -15.797 2.922 5.668 1 45.03 244 ARG B C 1
ATOM 3966 O O . ARG B 1 244 ? -15.734 2.926 6.902 1 45.03 244 ARG B O 1
ATOM 3973 N N . GLY B 1 245 ? -17.109 2.969 5.332 1 34.09 245 GLY B N 1
ATOM 3974 C CA . GLY B 1 245 ? -17.984 2.039 6.027 1 34.09 245 GLY B CA 1
ATOM 3975 C C . GLY B 1 245 ? -17.328 0.708 6.332 1 34.09 245 GLY B C 1
ATOM 3976 O O . GLY B 1 245 ? -16.656 0.132 5.473 1 34.09 245 GLY B O 1
ATOM 3977 N N . HIS B 1 246 ? -16.922 0.439 7.605 1 31.47 246 HIS B N 1
ATOM 3978 C CA . HIS B 1 246 ? -16.641 -0.959 7.91 1 31.47 246 HIS B CA 1
ATOM 3979 C C . HIS B 1 246 ? -17.688 -1.88 7.293 1 31.47 246 HIS B C 1
ATOM 3981 O O . HIS B 1 246 ? -18.875 -1.519 7.203 1 31.47 246 HIS B O 1
#

Solvent-accessible surface area (backbone atoms only — not comparable to full-atom values): 26336 Å² total; per-residue (Å²): 111,89,86,42,50,54,33,35,41,19,29,28,35,91,88,66,40,33,43,42,41,71,33,51,42,36,61,51,97,68,65,45,40,35,36,58,49,39,75,83,66,45,72,27,56,86,48,38,50,21,15,43,22,38,61,45,87,44,55,92,70,48,36,34,31,36,24,37,34,26,32,57,38,67,64,80,50,64,69,58,37,52,50,53,46,49,51,42,25,65,67,31,53,40,92,69,66,68,89,26,49,32,31,42,51,67,55,30,34,41,37,26,66,31,75,78,48,81,61,47,79,39,50,37,67,59,56,52,69,55,72,82,60,66,30,66,91,44,24,67,58,50,31,51,49,42,55,71,74,37,44,69,51,49,43,44,43,51,66,62,46,33,63,64,94,67,72,69,79,42,55,41,58,36,42,48,51,34,58,27,34,33,34,39,34,34,17,93,88,80,40,36,31,35,37,67,47,70,44,96,58,77,35,66,44,70,66,43,48,53,51,51,50,50,51,50,44,50,52,41,52,36,38,73,68,65,73,40,78,81,91,68,86,51,39,70,68,71,42,78,41,88,56,65,43,127,111,89,88,41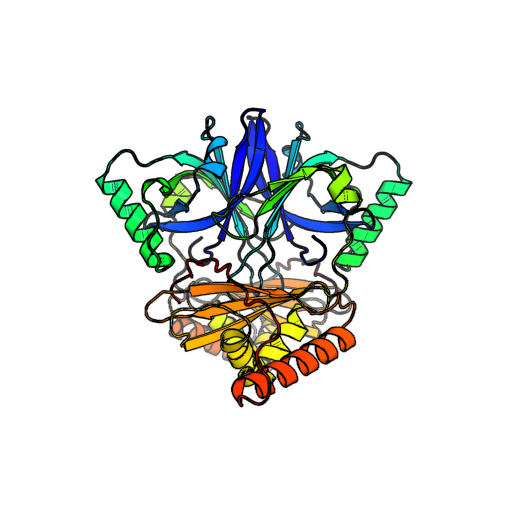,49,55,33,35,41,19,30,28,35,90,89,64,40,33,43,41,42,71,33,52,43,36,60,51,97,67,65,43,40,34,35,59,49,40,74,83,66,46,72,28,52,87,49,40,48,22,16,43,22,38,61,44,86,42,54,92,70,49,36,34,31,37,25,37,33,26,32,58,37,67,66,79,51,64,69,58,38,49,50,53,45,49,51,40,24,65,68,31,52,41,92,69,65,68,90,29,50,32,32,41,50,67,56,31,33,41,38,26,66,30,75,77,48,79,62,47,81,40,49,37,67,58,56,54,70,55,73,81,60,68,31,67,91,45,23,67,59,52,33,52,49,42,54,71,75,37,42,69,52,49,44,44,44,51,67,61,46,33,63,65,94,67,73,69,80,43,54,41,59,35,43,50,52,34,58,26,34,33,33,40,35,34,17,94,86,79,41,37,30,34,36,67,48,70,46,97,59,78,34,64,43,71,65,43,48,51,51,52,50,50,53,50,44,50,51,41,50,35,37,74,69,66,72,40,78,80,91,67,85,51,39,72,69,69,42,77,42,86,57,65,43,127

Foldseek 3Di:
DQLDFKWWKWAQAPVGDTDIDIWGWFADPQRWIKTFADPVRCNGPPPQWMKTKDWDDWAPAKIKIKIFTFGWDDDPDPVVLVVSQVRRCVVVVDHDDSVRITIGDGAWMWIDGGPPDDIDIGGPVRSSPDDDFLCSVCWRVLQVVCVVPPQVLQLLCCVQQADDPADFPGKGWTTATQFFTKMWTQDPVPGIKIFTDGFPHGDRDDVRVVVSSVVSSVVSVCVVVVVDPPPDHHTYDIDHDPDDDD/DQLDFKWWKWAQAPVGDTDIDIWGWFADPQRWIKTFADPVRCNGPPPQWIKTKDWDDWAPGWIKIKIFTFGWDDDPDPVVLVVSQVRRCVVVVDHDDSVRIIIGDGAWMWIDGGPPDDIDIGGPVRSSPDDDFLCSVCWRVLQVVCVVPPQVLQVLCCVQQADDPADFPGKGWTTATQFFTKMWTQDPVPGIKIFTDGFPHGDRDDVRVVVSSVVSSVVSVCVVVVVDPPPDHHTYDIDHDPDDDD

InterPro domains:
  IPR012349 FMN-binding split barrel [G3DSA:2.30.110.10] (1-130)
  IPR019595 Domain of unknown function DUF2470 [PF10615] (140-212)
  IPR037119 Haem oxygenase HugZ-like superfamily [G3DSA:3.20.180.10] (131-246)

Organism: NCBI:txid165716

Secondary structure (DSSP, 8-state):
--S--EEEEEEE-TTS-EEEEEEEEEE-TT--EEEE--HHHHTTTTS-EEEEEEE---GGG---EEEEEEEEE---SHHHHHHHHHHHHHHHTS---GGGEEEEEEEEEEEESSTTSPPEEEEHHHHHH----TTTTTHHHHHHHHHHH-HHHHHHHHHHHB--SS--SEEEEEEEETTEEEEEEEETTTEEEEEEEE-SS---SHHHHHHHHHHHHHHHHHHHTTSS---SPPB--EEEE-----/--S--EEEEEEE-TTS-EEEEEEEEEE-TT--EEEE--HHHHTTTTS-EEEEEEE---GGG---EEEEEEEEE---SHHHHHHHHHHHHHHHTS---GGGEEEEEEEEEEEESSTTSPPEEEEHHHHHH----TTTTTHHHHHHHHHHH-HHHHHHHHHHHB--SS--SEEEEEEEETTEEEEEEEETTTEEEEEEEE-SS---SHHHHHHHHHHHHHHHHHHHTTSS---SPPB--EEEE-----